Protein AF-A0A3M7KQS8-F1 (afdb_monomer_lite)

Organism: Auxenochlorella protothecoides (NCBI:txid3075)

Structure (mmCIF, N/CA/C/O backbone):
data_AF-A0A3M7KQS8-F1
#
_entry.id   AF-A0A3M7KQS8-F1
#
loop_
_atom_site.group_PDB
_atom_site.id
_atom_site.type_symbol
_atom_site.label_atom_id
_atom_site.label_alt_id
_atom_site.label_comp_id
_atom_site.label_asym_id
_atom_site.label_entity_id
_atom_site.label_seq_id
_atom_site.pdbx_PDB_ins_code
_atom_site.Cartn_x
_atom_site.Cartn_y
_atom_site.Cartn_z
_atom_site.occupancy
_atom_site.B_iso_or_equiv
_atom_site.auth_seq_id
_atom_site.auth_comp_id
_atom_site.auth_asym_id
_atom_site.auth_atom_id
_atom_site.pdbx_PDB_model_num
ATOM 1 N N . GLU A 1 1 ? 40.994 3.187 -13.871 1.00 48.72 1 GLU A N 1
ATOM 2 C CA . GLU A 1 1 ? 42.110 2.850 -12.964 1.00 48.72 1 GLU A CA 1
ATOM 3 C C . GLU A 1 1 ? 43.020 1.799 -13.583 1.00 48.72 1 GLU A C 1
ATOM 5 O O . GLU A 1 1 ? 44.175 2.114 -13.824 1.00 48.72 1 GLU A O 1
ATOM 10 N N . THR A 1 2 ? 42.494 0.638 -13.985 1.00 56.03 2 THR A N 1
ATOM 11 C CA . THR A 1 2 ? 43.261 -0.417 -14.677 1.00 56.03 2 THR A CA 1
ATOM 12 C C . THR A 1 2 ? 44.028 0.091 -15.901 1.00 56.03 2 THR A C 1
ATOM 14 O O . THR A 1 2 ? 45.221 -0.140 -15.996 1.00 56.03 2 THR A O 1
ATOM 17 N N . LEU A 1 3 ? 43.408 0.887 -16.779 1.00 62.91 3 LEU A N 1
ATOM 18 C CA . LEU A 1 3 ? 44.077 1.473 -17.955 1.00 62.91 3 LEU A CA 1
ATOM 19 C C . LEU A 1 3 ? 45.272 2.383 -17.613 1.00 62.91 3 LEU A C 1
ATOM 21 O O . LEU A 1 3 ? 46.252 2.410 -18.343 1.00 62.91 3 LEU A O 1
ATOM 25 N N . SER A 1 4 ? 45.208 3.112 -16.494 1.00 62.22 4 SER A N 1
ATOM 26 C CA . SER A 1 4 ? 46.286 4.006 -16.040 1.00 62.22 4 SER A CA 1
ATOM 27 C C . SER A 1 4 ? 47.376 3.294 -15.230 1.00 62.22 4 SER A C 1
ATOM 29 O O . SER A 1 4 ? 48.478 3.824 -15.094 1.00 62.22 4 SER A O 1
ATOM 31 N N . THR A 1 5 ? 47.075 2.129 -14.646 1.00 65.19 5 THR A N 1
ATOM 32 C CA . THR A 1 5 ? 47.977 1.412 -13.726 1.00 65.19 5 THR A CA 1
ATOM 33 C C . THR A 1 5 ? 48.587 0.148 -14.332 1.00 65.19 5 THR A C 1
ATOM 35 O O . THR A 1 5 ? 49.716 -0.199 -13.972 1.00 65.19 5 THR A O 1
ATOM 38 N N . LYS A 1 6 ? 47.884 -0.508 -15.266 1.00 69.44 6 LYS A N 1
ATOM 39 C CA . LYS A 1 6 ? 48.330 -1.698 -15.999 1.00 69.44 6 LYS A CA 1
ATOM 40 C C . LYS A 1 6 ? 49.497 -1.333 -16.918 1.00 69.44 6 LYS A C 1
ATOM 42 O O . LYS A 1 6 ? 49.531 -0.269 -17.537 1.00 69.44 6 LYS A O 1
ATOM 47 N N . ARG A 1 7 ? 50.491 -2.216 -16.946 1.00 75.94 7 ARG A N 1
ATOM 48 C CA . ARG A 1 7 ? 51.681 -2.115 -17.794 1.00 75.94 7 ARG A CA 1
ATOM 49 C C . ARG A 1 7 ? 51.467 -3.042 -18.987 1.00 75.94 7 ARG A C 1
ATOM 51 O O . ARG A 1 7 ? 51.079 -4.190 -18.783 1.00 75.94 7 ARG A O 1
ATOM 58 N N . PHE A 1 8 ? 51.664 -2.539 -20.201 1.00 73.38 8 PHE A N 1
ATOM 59 C CA . PHE A 1 8 ? 51.359 -3.266 -21.433 1.00 73.38 8 PHE A CA 1
ATOM 60 C C . PHE A 1 8 ? 52.644 -3.733 -22.126 1.00 73.38 8 PHE A C 1
ATOM 62 O O . PHE A 1 8 ? 53.610 -2.976 -22.242 1.00 73.38 8 PHE A O 1
ATOM 69 N N . GLY A 1 9 ? 52.634 -4.987 -22.586 1.00 68.25 9 GLY A N 1
ATOM 70 C CA . GLY A 1 9 ? 53.743 -5.610 -23.309 1.00 68.25 9 GLY A CA 1
ATOM 71 C C . GLY A 1 9 ? 54.971 -5.972 -22.455 1.00 68.25 9 GLY A C 1
ATOM 72 O O . GLY A 1 9 ? 55.002 -5.703 -21.252 1.00 68.25 9 GLY A O 1
ATOM 73 N N . PRO A 1 10 ? 56.006 -6.563 -23.084 1.00 56.44 10 PRO A N 1
ATOM 74 C CA . PRO A 1 10 ? 57.243 -6.979 -22.411 1.00 56.44 10 PRO A CA 1
ATOM 75 C C . PRO A 1 10 ? 58.076 -5.798 -21.881 1.00 56.44 10 PRO A C 1
ATOM 77 O O . PRO A 1 10 ? 58.800 -5.946 -20.903 1.00 56.44 10 PRO A O 1
ATOM 80 N N . GLU A 1 11 ? 57.925 -4.605 -22.466 1.00 60.78 11 GLU A N 1
ATOM 81 C CA . GLU A 1 11 ? 58.615 -3.369 -22.053 1.00 60.78 11 GLU A CA 1
ATOM 82 C C . GLU A 1 11 ? 57.912 -2.608 -20.913 1.00 60.78 11 GLU A C 1
ATOM 84 O O . GLU A 1 11 ? 58.361 -1.536 -20.509 1.00 60.78 11 GLU A O 1
ATOM 89 N N . LEU A 1 12 ? 56.797 -3.133 -20.386 1.00 69.50 12 LEU A N 1
ATOM 90 C CA . LEU A 1 12 ? 56.077 -2.560 -19.243 1.00 69.50 12 LEU A CA 1
ATOM 91 C C . LEU A 1 12 ? 55.635 -1.087 -19.429 1.00 69.50 12 LEU A C 1
ATOM 93 O O . LEU A 1 12 ? 55.559 -0.323 -18.458 1.00 69.50 12 LEU A O 1
ATOM 97 N N . LYS A 1 13 ? 55.296 -0.683 -20.662 1.00 69.19 13 LYS A N 1
ATOM 98 C CA . LYS A 1 13 ? 54.889 0.696 -20.988 1.00 69.19 13 LYS A CA 1
ATOM 99 C C . LYS A 1 13 ? 53.519 1.038 -20.391 1.00 69.19 13 LYS A C 1
ATOM 101 O O . LYS A 1 13 ? 52.600 0.217 -20.371 1.00 69.19 13 LYS A O 1
ATOM 106 N N . ARG A 1 14 ? 53.386 2.268 -19.883 1.00 69.06 14 ARG A N 1
ATOM 107 C CA . ARG A 1 14 ? 52.147 2.801 -19.291 1.00 69.06 14 ARG A CA 1
ATOM 108 C C . ARG A 1 14 ? 51.384 3.661 -20.288 1.00 69.06 14 ARG A C 1
ATOM 110 O O . ARG A 1 14 ? 51.983 4.398 -21.062 1.00 69.06 14 ARG A O 1
ATOM 117 N N . PHE A 1 15 ? 50.061 3.625 -20.187 1.00 69.69 15 PHE A N 1
ATOM 118 C CA . PHE A 1 15 ? 49.184 4.498 -20.950 1.00 69.69 15 PHE A CA 1
ATOM 119 C C . PHE A 1 15 ? 49.217 5.934 -20.397 1.00 69.69 15 PHE A C 1
ATOM 121 O O . PHE A 1 15 ? 48.750 6.198 -19.288 1.00 69.69 15 PHE A O 1
ATOM 128 N N . THR A 1 16 ? 49.775 6.870 -21.160 1.00 66.19 16 THR A N 1
ATOM 129 C CA . THR A 1 16 ? 49.992 8.274 -20.751 1.00 66.19 16 THR A CA 1
ATOM 130 C C . THR A 1 16 ? 48.906 9.231 -21.256 1.00 66.19 16 THR A C 1
ATOM 132 O O . THR A 1 16 ? 48.713 10.311 -20.696 1.00 66.19 16 THR A O 1
ATOM 135 N N . HIS A 1 17 ? 48.138 8.828 -22.268 1.00 70.38 17 HIS A N 1
ATOM 136 C CA . HIS A 1 17 ? 47.235 9.695 -23.030 1.00 70.38 17 HIS A CA 1
ATOM 137 C C . HIS A 1 17 ? 45.794 9.718 -22.486 1.00 70.38 17 HIS A C 1
ATOM 139 O O . HIS A 1 17 ? 44.817 9.596 -23.223 1.00 70.38 17 HIS A O 1
ATOM 145 N N . LEU A 1 18 ? 45.643 9.900 -21.170 1.00 70.00 18 LEU A N 1
ATOM 146 C CA . LEU A 1 18 ? 44.344 9.907 -20.475 1.00 70.00 18 LEU A CA 1
ATOM 147 C C . LEU A 1 18 ? 43.320 10.923 -21.024 1.00 70.00 18 LEU A C 1
ATOM 149 O O . LEU A 1 18 ? 42.152 10.551 -21.144 1.00 70.00 18 LEU A O 1
ATOM 153 N N . PRO A 1 19 ? 43.699 12.160 -21.416 1.00 71.12 19 PRO A N 1
ATOM 154 C CA . PRO A 1 19 ? 42.744 13.115 -21.982 1.00 71.12 19 PRO A CA 1
ATOM 155 C C . PRO A 1 19 ? 42.099 12.648 -23.292 1.00 71.12 19 PRO A C 1
ATOM 157 O O . PRO A 1 19 ? 40.983 13.064 -23.598 1.00 71.12 19 PRO A O 1
ATOM 160 N N . ALA A 1 20 ? 42.762 11.765 -24.049 1.00 76.88 20 ALA A N 1
ATOM 161 C CA . ALA A 1 20 ? 42.223 11.259 -25.306 1.00 76.88 20 ALA A CA 1
ATOM 162 C C . ALA A 1 20 ? 41.067 10.272 -25.131 1.00 76.88 20 ALA A C 1
ATOM 164 O O . ALA A 1 20 ? 40.211 10.172 -26.011 1.00 76.88 20 ALA A O 1
ATOM 165 N N . LEU A 1 21 ? 40.974 9.622 -23.968 1.00 80.44 21 LEU A N 1
ATOM 166 C CA . LEU A 1 21 ? 39.876 8.711 -23.653 1.00 80.44 21 LEU A CA 1
ATOM 167 C C . LEU A 1 21 ? 38.520 9.424 -23.638 1.00 80.44 21 LEU A C 1
ATOM 169 O O . LEU A 1 21 ? 37.546 8.861 -24.124 1.00 80.44 21 LEU A O 1
ATOM 173 N N . ASN A 1 22 ? 38.453 10.674 -23.163 1.00 81.69 22 ASN A N 1
ATOM 174 C CA . ASN A 1 22 ? 37.203 11.444 -23.142 1.00 81.69 22 ASN A CA 1
ATOM 175 C C . ASN A 1 22 ? 36.691 11.756 -24.556 1.00 81.69 22 ASN A C 1
ATOM 177 O O . ASN A 1 22 ? 35.486 11.704 -24.810 1.00 81.69 22 ASN A O 1
ATOM 181 N N . GLY A 1 23 ? 37.601 12.057 -25.486 1.00 84.75 23 GLY A N 1
ATOM 182 C CA . GLY A 1 23 ? 37.246 12.312 -26.880 1.00 84.75 23 GLY A CA 1
ATOM 183 C C . GLY A 1 23 ? 36.764 11.046 -27.589 1.00 84.75 23 GLY A C 1
ATOM 184 O O . GLY A 1 23 ? 35.710 11.066 -28.223 1.00 84.75 23 GLY A O 1
ATOM 185 N N . VAL A 1 24 ? 37.474 9.925 -27.417 1.00 86.94 24 VAL A N 1
ATOM 186 C CA . VAL A 1 24 ? 37.066 8.623 -27.981 1.00 86.94 24 VAL A CA 1
ATOM 187 C C . VAL A 1 24 ? 35.736 8.149 -27.389 1.00 86.94 24 VAL A C 1
ATOM 189 O O . VAL A 1 24 ? 34.852 7.719 -28.128 1.00 86.94 24 VAL A O 1
ATOM 192 N N . GLN A 1 25 ? 35.545 8.304 -26.077 1.00 88.31 25 GLN A N 1
ATOM 193 C CA . GLN A 1 25 ? 34.291 7.970 -25.406 1.00 88.31 25 GLN A CA 1
ATOM 194 C C . GLN A 1 25 ? 33.121 8.820 -25.915 1.00 88.31 25 GLN A C 1
ATOM 196 O O . GLN A 1 25 ? 32.037 8.283 -26.118 1.00 88.31 25 GLN A O 1
ATOM 201 N N . SER A 1 26 ? 33.326 10.118 -26.168 1.00 89.81 26 SER A N 1
ATOM 202 C CA . SER A 1 26 ? 32.274 10.994 -26.710 1.00 89.81 26 SER A CA 1
ATOM 203 C C . SER A 1 26 ? 31.785 10.501 -28.077 1.00 89.81 26 SER A C 1
ATOM 205 O O . SER A 1 26 ? 30.582 10.398 -28.306 1.00 89.81 26 SER A O 1
ATOM 207 N N . TRP A 1 27 ? 32.701 10.100 -28.964 1.00 90.75 27 TRP A N 1
ATOM 208 C CA . TRP A 1 27 ? 32.340 9.523 -30.263 1.00 90.75 27 TRP A CA 1
ATOM 209 C C . TRP A 1 27 ? 31.646 8.162 -30.139 1.00 90.75 27 TRP A C 1
ATOM 211 O O . TRP A 1 27 ? 30.641 7.928 -30.810 1.00 90.75 27 TRP A O 1
ATOM 221 N N . ALA A 1 28 ? 32.115 7.289 -29.246 1.00 90.12 28 ALA A N 1
ATOM 222 C CA . ALA A 1 28 ? 31.468 6.002 -28.992 1.00 90.12 28 ALA A CA 1
ATOM 223 C C . ALA A 1 28 ? 30.037 6.171 -28.445 1.00 90.12 28 ALA A C 1
ATOM 225 O O . ALA A 1 28 ? 29.107 5.517 -28.921 1.00 90.12 28 ALA A O 1
ATOM 226 N N . CYS A 1 29 ? 29.836 7.091 -27.497 1.00 90.44 29 CYS A N 1
ATOM 227 C CA . CYS A 1 29 ? 28.521 7.423 -26.949 1.00 90.44 29 CYS A CA 1
ATOM 228 C C . CYS A 1 29 ? 27.588 8.044 -27.999 1.00 90.44 29 CYS A C 1
ATOM 230 O O . CYS A 1 29 ? 26.394 7.749 -27.987 1.00 90.44 29 CYS A O 1
ATOM 232 N N . PHE A 1 30 ? 28.113 8.868 -28.915 1.00 92.50 30 PHE A N 1
ATOM 233 C CA . PHE A 1 30 ? 27.347 9.400 -30.046 1.00 92.50 30 PHE A CA 1
ATOM 234 C C . PHE A 1 30 ? 26.844 8.277 -30.958 1.00 92.50 30 PHE A C 1
ATOM 236 O O . PHE A 1 30 ? 25.644 8.198 -31.209 1.00 92.50 30 PHE A O 1
ATOM 243 N N . VAL A 1 31 ? 27.732 7.379 -31.402 1.00 91.62 31 VAL A N 1
ATOM 244 C CA . VAL A 1 31 ? 27.357 6.250 -32.271 1.00 91.62 31 VAL A CA 1
ATOM 245 C C . VAL A 1 31 ? 26.323 5.360 -31.582 1.00 91.62 31 VAL A C 1
ATOM 247 O O . VAL A 1 31 ? 25.308 5.015 -32.185 1.00 91.62 31 VAL A O 1
ATOM 250 N N . TRP A 1 32 ? 26.533 5.045 -30.302 1.00 91.62 32 TRP A N 1
ATOM 251 C CA . TRP A 1 32 ? 25.600 4.248 -29.508 1.00 91.62 32 TRP A CA 1
ATOM 252 C C . TRP A 1 32 ? 24.213 4.896 -29.406 1.00 91.62 32 TRP A C 1
ATOM 254 O O . TRP A 1 32 ? 23.202 4.259 -29.705 1.00 91.62 32 TRP A O 1
ATOM 264 N N . ALA A 1 33 ? 24.152 6.180 -29.043 1.00 88.44 33 ALA A N 1
ATOM 265 C CA . ALA A 1 33 ? 22.893 6.911 -28.944 1.00 88.44 33 ALA A CA 1
ATOM 266 C C . ALA A 1 33 ? 22.199 7.061 -30.307 1.00 88.44 33 ALA A C 1
ATOM 268 O O . ALA A 1 33 ? 20.979 6.936 -30.378 1.00 88.44 33 ALA A O 1
ATOM 269 N N . TYR A 1 34 ? 22.956 7.271 -31.387 1.00 89.38 34 TYR A N 1
ATOM 270 C CA . TYR A 1 34 ? 22.426 7.382 -32.746 1.00 89.38 34 TYR 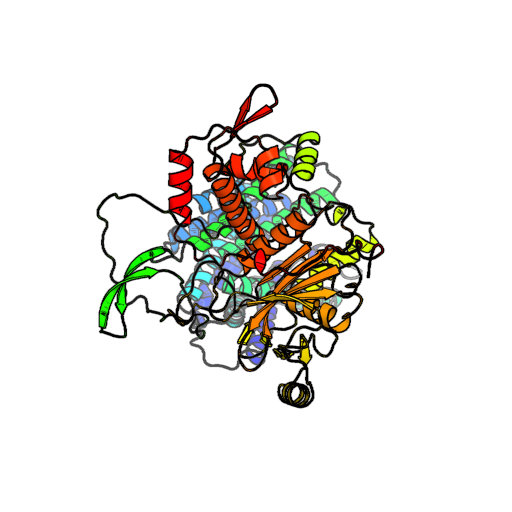A CA 1
ATOM 271 C C . TYR A 1 34 ? 21.786 6.073 -33.226 1.00 89.38 34 TYR A C 1
ATOM 273 O O . TYR A 1 34 ? 20.682 6.088 -33.775 1.00 89.38 34 TYR A O 1
ATOM 281 N N . VAL A 1 35 ? 22.436 4.931 -32.968 1.00 90.19 35 VAL A N 1
ATOM 282 C CA . VAL A 1 35 ? 21.882 3.601 -33.268 1.00 90.19 35 VAL A CA 1
ATOM 283 C C . VAL A 1 35 ? 20.583 3.374 -32.495 1.00 90.19 35 VAL A C 1
ATOM 285 O O . VAL A 1 35 ? 19.574 2.999 -33.090 1.00 90.19 35 VAL A O 1
ATOM 288 N N . LEU A 1 36 ? 20.566 3.666 -31.190 1.00 87.88 36 LEU A N 1
ATOM 289 C CA . LEU A 1 36 ? 19.361 3.521 -30.369 1.00 87.88 36 LEU A CA 1
ATOM 290 C C . LEU A 1 36 ? 18.228 4.444 -30.828 1.00 87.88 36 LEU A C 1
ATOM 292 O O . LEU A 1 36 ? 17.080 4.010 -30.890 1.00 87.88 36 LEU A O 1
ATOM 296 N N . LEU A 1 37 ? 18.542 5.681 -31.210 1.00 85.56 37 LEU A N 1
ATOM 297 C CA . LEU A 1 37 ? 17.562 6.634 -31.725 1.00 85.56 37 LEU A CA 1
ATOM 298 C C . LEU A 1 37 ? 16.924 6.130 -33.030 1.00 85.56 37 LEU A C 1
ATOM 300 O O . LEU A 1 37 ? 15.713 6.225 -33.194 1.00 85.56 37 LEU A O 1
ATOM 304 N N . LYS A 1 38 ? 17.702 5.510 -33.928 1.00 83.75 38 LYS A N 1
ATOM 305 C CA . LYS A 1 38 ? 17.180 4.904 -35.167 1.00 83.75 38 LYS A CA 1
ATOM 306 C C . LYS A 1 38 ? 16.344 3.640 -34.940 1.00 83.75 38 LYS A C 1
ATOM 308 O O . LYS A 1 38 ? 15.432 3.383 -35.723 1.00 83.75 38 LYS A O 1
ATOM 313 N N . ILE A 1 39 ? 16.653 2.853 -33.908 1.00 85.94 39 ILE A N 1
ATOM 314 C CA . ILE A 1 39 ? 15.935 1.608 -33.593 1.00 85.94 39 ILE A CA 1
ATOM 315 C C . ILE A 1 39 ? 14.611 1.895 -32.876 1.00 85.94 39 ILE A C 1
ATOM 317 O O . ILE A 1 39 ? 13.583 1.324 -33.239 1.00 85.94 39 ILE A O 1
ATOM 321 N N . PHE A 1 40 ? 14.632 2.766 -31.865 1.00 79.62 40 PHE A N 1
ATOM 322 C CA . PHE A 1 40 ? 13.517 2.940 -30.931 1.00 79.62 40 PHE A CA 1
ATOM 323 C C . PHE A 1 40 ? 12.611 4.137 -31.244 1.00 79.62 40 PHE A C 1
ATOM 325 O O . PHE A 1 40 ? 11.465 4.148 -30.798 1.00 79.62 40 PHE A O 1
ATOM 332 N N . GLU A 1 41 ? 13.069 5.127 -32.014 1.00 70.19 41 GLU A N 1
ATOM 333 C CA . GLU A 1 41 ? 12.333 6.378 -32.223 1.00 70.19 41 GLU A CA 1
ATOM 334 C C . GLU A 1 41 ? 11.840 6.503 -33.678 1.00 70.19 41 GLU A C 1
ATOM 336 O O . GLU A 1 41 ? 12.535 6.983 -34.572 1.00 70.19 41 GLU A O 1
ATOM 341 N N . LYS A 1 42 ? 10.605 6.042 -33.928 1.00 55.41 42 LYS A N 1
ATOM 342 C CA . LYS A 1 42 ? 9.873 6.216 -35.198 1.00 55.41 42 LYS A CA 1
ATOM 343 C C . LYS A 1 42 ? 8.704 7.187 -34.992 1.00 55.41 42 LYS A C 1
ATOM 345 O O . LYS A 1 42 ? 7.571 6.756 -34.810 1.00 55.41 42 LYS A O 1
ATOM 350 N N . GLY A 1 43 ? 8.959 8.496 -34.989 1.00 53.22 43 GLY A N 1
ATOM 351 C CA . GLY A 1 43 ? 7.890 9.497 -34.867 1.00 53.22 43 GLY A CA 1
ATOM 352 C C . GLY A 1 43 ? 8.375 10.949 -34.864 1.00 53.22 43 GLY A C 1
ATOM 353 O O . GLY A 1 43 ? 9.419 11.259 -34.301 1.00 53.22 43 GLY A O 1
ATOM 354 N N . HIS A 1 44 ? 7.606 11.837 -35.503 1.00 51.34 44 HIS A N 1
ATOM 355 C CA . HIS A 1 44 ? 7.899 13.266 -35.677 1.00 51.34 44 HIS A CA 1
ATOM 356 C C . HIS A 1 44 ? 7.435 14.102 -34.470 1.00 51.34 44 HIS A C 1
ATOM 358 O O . HIS A 1 44 ? 6.426 14.804 -34.539 1.00 51.34 44 HIS A O 1
ATOM 364 N N . SER A 1 45 ? 8.159 14.050 -33.353 1.00 54.66 45 SER A N 1
ATOM 365 C CA . SER A 1 45 ? 8.042 15.068 -32.300 1.00 54.66 45 SER A CA 1
ATOM 366 C C . SER A 1 45 ? 8.858 16.318 -32.673 1.00 54.66 45 SER A C 1
ATOM 368 O O . SER A 1 45 ? 9.847 16.236 -33.403 1.00 54.66 45 SER A O 1
ATOM 370 N N . LYS A 1 46 ? 8.453 17.506 -32.195 1.00 62.25 46 LYS A N 1
ATOM 371 C CA . LYS A 1 46 ? 9.243 18.746 -32.336 1.00 62.25 46 LYS A CA 1
ATOM 372 C C . LYS A 1 46 ? 10.537 18.615 -31.521 1.00 62.25 46 LYS A C 1
ATOM 374 O O . LYS A 1 46 ? 10.559 18.918 -30.329 1.00 62.25 46 LYS A O 1
ATOM 379 N N . MET A 1 47 ? 11.595 18.112 -32.153 1.00 70.75 47 MET A N 1
ATOM 380 C CA . MET A 1 47 ? 12.907 17.932 -31.531 1.00 70.75 47 MET A CA 1
ATOM 381 C C . MET A 1 47 ? 13.644 19.279 -31.398 1.00 70.75 47 MET A C 1
ATOM 383 O O . MET A 1 47 ? 13.484 20.148 -32.259 1.00 70.75 47 MET A O 1
ATOM 387 N N . PRO A 1 48 ? 14.465 19.473 -30.348 1.00 77.31 48 PRO A N 1
ATOM 388 C CA . PRO A 1 48 ? 15.305 20.661 -30.220 1.00 77.31 48 PRO A CA 1
ATOM 389 C C . PRO A 1 48 ? 16.289 20.766 -31.392 1.00 77.31 48 PRO A C 1
ATOM 391 O O . PRO A 1 48 ? 16.804 19.738 -31.842 1.00 77.31 48 PRO A O 1
ATOM 394 N N . PRO A 1 49 ? 16.624 21.979 -31.862 1.00 82.69 49 PRO A N 1
ATOM 395 C CA . PRO A 1 49 ? 17.635 22.135 -32.896 1.00 82.69 49 PRO A CA 1
ATOM 396 C C . PRO A 1 49 ? 18.990 21.625 -32.394 1.00 82.69 49 PRO A C 1
ATOM 398 O O . PRO A 1 49 ? 19.367 21.837 -31.241 1.00 82.69 49 PRO A O 1
ATOM 401 N N . ILE A 1 50 ? 19.762 20.994 -33.281 1.00 83.94 50 ILE A N 1
ATOM 402 C CA . ILE A 1 50 ? 21.086 20.424 -32.967 1.00 83.94 50 ILE A CA 1
ATOM 403 C C . ILE A 1 50 ? 22.029 21.492 -32.385 1.00 83.94 50 ILE A C 1
ATOM 405 O O . ILE A 1 50 ? 22.855 21.206 -31.519 1.00 83.94 50 ILE A O 1
ATOM 409 N N . THR A 1 51 ? 21.870 22.747 -32.810 1.00 84.44 51 THR A N 1
ATOM 410 C CA . THR A 1 51 ? 22.634 23.907 -32.332 1.00 84.44 51 THR A CA 1
ATOM 411 C C . THR A 1 51 ? 22.299 24.319 -30.896 1.00 84.44 51 THR A C 1
ATOM 413 O O . THR A 1 51 ? 23.033 25.105 -30.309 1.00 84.44 51 THR A O 1
ATOM 416 N N . ALA A 1 52 ? 21.251 23.788 -30.266 1.00 84.25 52 ALA A N 1
ATOM 417 C CA . ALA A 1 52 ? 20.989 24.063 -28.853 1.00 84.25 52 ALA A CA 1
ATOM 418 C C . ALA A 1 52 ? 22.055 23.438 -27.930 1.00 84.25 52 ALA A C 1
ATOM 420 O O . ALA A 1 52 ? 22.293 23.938 -26.832 1.00 84.25 52 ALA A O 1
ATOM 421 N N . TYR A 1 53 ? 22.726 22.370 -28.377 1.00 87.88 53 TYR A N 1
ATOM 422 C CA . TYR A 1 53 ? 23.581 21.538 -27.526 1.00 87.88 53 TYR A CA 1
ATOM 423 C C . TYR A 1 53 ? 25.067 21.930 -27.506 1.00 87.88 53 TYR A C 1
ATOM 425 O O . TYR A 1 53 ? 25.803 21.417 -26.665 1.00 87.88 53 TYR A O 1
ATOM 433 N N . TRP A 1 54 ? 25.539 22.833 -28.376 1.00 89.94 54 TRP A N 1
ATOM 434 C CA . TRP A 1 54 ? 26.981 23.122 -28.462 1.00 89.94 54 TRP A CA 1
ATOM 435 C C . TRP A 1 54 ? 27.528 23.813 -27.203 1.00 89.94 54 TRP A C 1
ATOM 437 O O . TRP A 1 54 ? 28.610 23.465 -26.738 1.00 89.94 54 TRP A O 1
ATOM 447 N N . LYS A 1 55 ? 26.770 24.744 -26.602 1.00 88.38 55 LYS A N 1
ATOM 448 C CA . LYS A 1 55 ? 27.175 25.455 -25.374 1.00 88.38 55 LYS A CA 1
ATOM 449 C C . LYS A 1 55 ? 27.362 24.506 -24.179 1.00 88.38 55 LYS A C 1
ATOM 451 O O . LYS A 1 55 ? 28.456 24.511 -23.613 1.00 88.38 55 LYS A O 1
ATOM 456 N N . PRO A 1 56 ? 26.368 23.667 -23.807 1.00 89.00 56 PRO A N 1
ATOM 457 C CA . PRO A 1 56 ? 26.553 22.694 -22.729 1.00 89.00 56 PRO A CA 1
ATOM 458 C C . PRO A 1 56 ? 27.588 21.613 -23.068 1.00 89.00 56 PRO A C 1
ATOM 460 O O . PRO A 1 56 ? 28.241 21.091 -22.169 1.00 89.00 56 PRO A O 1
ATOM 463 N N . ALA A 1 57 ? 27.781 21.276 -24.346 1.00 88.88 57 ALA A N 1
ATOM 464 C CA . ALA A 1 57 ? 28.804 20.315 -24.745 1.00 88.88 57 ALA A CA 1
ATOM 465 C C . ALA A 1 57 ? 30.231 20.840 -24.509 1.00 88.88 57 ALA A C 1
ATOM 467 O O . ALA A 1 57 ? 31.082 20.102 -24.016 1.00 88.88 57 ALA A O 1
ATOM 468 N N . VAL A 1 58 ? 30.495 22.119 -24.794 1.00 89.75 58 VAL A N 1
ATOM 469 C CA . VAL A 1 58 ? 31.807 22.739 -24.537 1.00 89.75 58 VAL A CA 1
ATOM 470 C C . VAL A 1 58 ? 32.120 22.762 -23.040 1.00 89.75 58 VAL A C 1
ATOM 472 O O . VAL A 1 58 ? 33.213 22.360 -22.636 1.00 89.75 58 VAL A O 1
ATOM 475 N N . SER A 1 59 ? 31.163 23.152 -22.192 1.00 89.62 59 SER A N 1
ATOM 476 C CA . SER A 1 59 ? 31.358 23.126 -20.736 1.00 89.62 59 SER A CA 1
ATOM 477 C C . SER A 1 59 ? 31.561 21.704 -20.201 1.00 89.62 59 SER A C 1
ATOM 479 O O . SER A 1 59 ? 32.436 21.498 -19.358 1.00 89.62 59 SER A O 1
ATOM 481 N N . ASN A 1 60 ? 30.839 20.719 -20.748 1.00 88.50 60 ASN A N 1
ATOM 482 C CA . ASN A 1 60 ? 30.980 19.298 -20.414 1.00 88.50 60 ASN A CA 1
ATOM 483 C C . ASN A 1 60 ? 32.295 18.668 -20.919 1.00 88.50 60 ASN A C 1
ATOM 485 O O . ASN A 1 60 ? 32.678 17.601 -20.449 1.00 88.50 60 ASN A O 1
ATOM 489 N N . SER A 1 61 ? 33.011 19.318 -21.842 1.00 86.94 61 SER A N 1
ATOM 490 C CA . SER A 1 61 ? 34.352 18.904 -22.284 1.00 86.94 61 SER A CA 1
ATOM 491 C C . SER A 1 61 ? 35.464 19.581 -21.473 1.00 86.94 61 SER A C 1
ATOM 493 O O . SER A 1 61 ? 36.432 18.935 -21.060 1.00 86.94 61 SER A O 1
ATOM 495 N N . ILE A 1 62 ? 35.335 20.886 -21.210 1.00 87.69 62 ILE A N 1
ATOM 496 C CA . ILE A 1 62 ? 36.350 21.660 -20.478 1.00 87.69 62 ILE A CA 1
ATOM 497 C C . ILE A 1 62 ? 36.355 21.287 -18.992 1.00 87.69 62 ILE A C 1
ATOM 499 O O . ILE A 1 62 ? 37.429 21.090 -18.424 1.00 87.69 62 ILE A O 1
ATOM 503 N N . GLY A 1 63 ? 35.182 21.127 -18.369 1.00 85.81 63 GLY A N 1
ATOM 504 C CA . GLY A 1 63 ? 35.066 20.804 -16.945 1.00 85.81 63 GLY A CA 1
ATOM 505 C C . GLY A 1 63 ? 35.870 19.554 -16.565 1.00 85.81 63 GLY A C 1
ATOM 506 O O . GLY A 1 63 ? 36.872 19.669 -15.845 1.00 85.81 63 GLY A O 1
ATOM 507 N N . PRO A 1 64 ? 35.526 18.365 -17.094 1.00 83.19 64 PRO A N 1
ATOM 508 C CA . PRO A 1 64 ? 36.248 17.130 -16.801 1.00 83.19 64 PRO A CA 1
ATOM 509 C C . PRO A 1 64 ? 37.748 17.195 -17.117 1.00 83.19 64 PRO A C 1
ATOM 511 O O . PRO A 1 64 ? 38.539 16.590 -16.390 1.00 83.19 64 PRO A O 1
ATOM 514 N N . ALA A 1 65 ? 38.160 17.956 -18.139 1.00 82.81 65 ALA A N 1
ATOM 515 C CA . ALA A 1 65 ? 39.571 18.188 -18.454 1.00 82.81 65 ALA A CA 1
ATOM 516 C C . ALA A 1 65 ? 40.293 18.984 -17.350 1.00 82.81 65 ALA A C 1
ATOM 518 O O . ALA A 1 65 ? 41.347 18.548 -16.879 1.00 82.81 65 ALA A O 1
ATOM 519 N N . CYS A 1 66 ? 39.699 20.077 -16.853 1.00 83.19 66 CYS A N 1
ATOM 520 C CA . CYS A 1 66 ? 40.187 20.801 -15.671 1.00 83.19 66 CYS A CA 1
ATOM 521 C C . CYS A 1 66 ? 40.242 19.883 -14.441 1.00 83.19 66 CYS A C 1
ATOM 523 O O . CYS A 1 66 ? 41.206 19.908 -13.674 1.00 83.19 66 CYS A O 1
ATOM 525 N N . GLY A 1 67 ? 39.245 19.007 -14.294 1.00 79.81 67 GLY A N 1
ATOM 526 C CA . GLY A 1 67 ? 39.219 17.972 -13.270 1.00 79.81 67 GLY A CA 1
ATOM 527 C C . GLY A 1 67 ? 40.405 17.007 -13.368 1.00 79.81 67 GLY A C 1
ATOM 528 O O . GLY A 1 67 ? 41.039 16.728 -12.362 1.00 79.81 67 GLY A O 1
ATOM 529 N N . MET A 1 68 ? 40.750 16.497 -14.547 1.00 76.00 68 MET A N 1
ATOM 530 C CA . MET A 1 68 ? 41.921 15.619 -14.690 1.00 76.00 68 MET A CA 1
ATOM 531 C C . MET A 1 68 ? 43.234 16.366 -14.440 1.00 76.00 68 MET A C 1
ATOM 533 O O . MET A 1 68 ? 44.127 15.831 -13.787 1.00 76.00 68 MET A O 1
ATOM 537 N N . GLN A 1 69 ? 43.337 17.618 -14.886 1.00 78.88 69 GLN A N 1
ATOM 538 C CA . GLN A 1 69 ? 44.525 18.442 -14.666 1.00 78.88 69 GLN A CA 1
ATOM 539 C C . GLN A 1 69 ? 44.744 18.761 -13.178 1.00 78.88 69 GLN A C 1
ATOM 541 O O . GLN A 1 69 ? 45.887 18.809 -12.727 1.00 78.88 69 GLN A O 1
ATOM 546 N N . ALA A 1 70 ? 43.674 18.896 -12.390 1.00 78.38 70 ALA A N 1
ATOM 547 C CA . ALA A 1 70 ? 43.773 19.103 -10.948 1.00 78.38 70 ALA A CA 1
ATOM 548 C C . ALA A 1 70 ? 44.493 17.950 -10.219 1.00 78.38 70 ALA A C 1
ATOM 550 O O . ALA A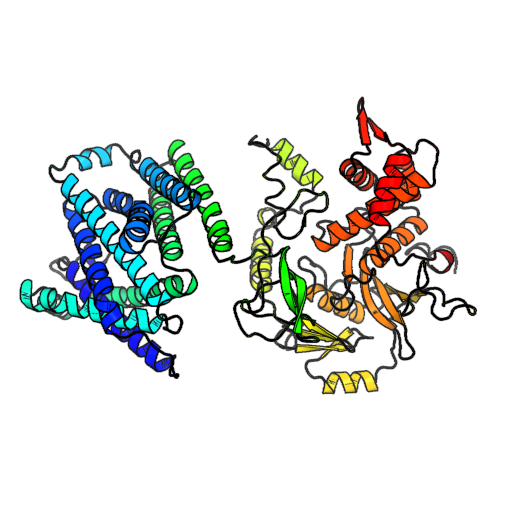 1 70 ? 45.165 18.205 -9.224 1.00 78.38 70 ALA A O 1
ATOM 551 N N . LEU A 1 71 ? 44.452 16.711 -10.733 1.00 71.69 71 LEU A N 1
ATOM 552 C CA . LEU A 1 71 ? 45.172 15.571 -10.134 1.00 71.69 71 LEU A CA 1
ATOM 553 C C . LEU A 1 71 ? 46.701 15.725 -10.157 1.00 71.69 71 LEU A C 1
ATOM 555 O O . LEU A 1 71 ? 47.392 15.012 -9.434 1.00 71.69 71 LEU A O 1
ATOM 559 N N . LYS A 1 72 ? 47.240 16.657 -10.958 1.00 75.50 72 LYS A N 1
ATOM 560 C CA . LYS A 1 72 ? 48.670 17.006 -10.940 1.00 75.50 72 LYS A CA 1
ATOM 561 C C . LYS A 1 72 ? 49.060 17.844 -9.721 1.00 75.50 72 LYS A C 1
ATOM 563 O O . LYS A 1 72 ? 50.231 17.874 -9.364 1.00 75.50 72 LYS A O 1
ATOM 568 N N . TYR A 1 73 ? 48.094 18.524 -9.103 1.00 74.88 73 TYR A N 1
ATOM 569 C CA . TYR A 1 73 ? 48.324 19.499 -8.033 1.00 74.88 73 TYR A CA 1
ATOM 570 C C . TYR A 1 73 ? 47.700 19.085 -6.697 1.00 74.88 73 TYR A C 1
ATOM 572 O O . TYR A 1 73 ? 48.160 19.528 -5.648 1.00 74.88 73 TYR A O 1
ATOM 580 N N . ILE A 1 74 ? 46.665 18.240 -6.720 1.00 69.50 74 ILE A N 1
ATOM 581 C CA . ILE A 1 74 ? 46.002 17.709 -5.526 1.00 69.50 74 ILE A CA 1
ATOM 582 C C . ILE A 1 74 ? 45.857 16.190 -5.608 1.00 69.50 74 ILE A C 1
ATOM 584 O O . ILE A 1 74 ? 45.705 15.608 -6.681 1.00 69.50 74 ILE A O 1
ATOM 588 N N . SER A 1 75 ? 45.881 15.534 -4.447 1.00 62.94 75 SER A N 1
ATOM 589 C CA . SER A 1 75 ? 45.697 14.084 -4.368 1.00 62.94 75 SER A CA 1
ATOM 590 C C . SER A 1 75 ? 44.296 13.659 -4.831 1.00 62.94 75 SER A C 1
ATOM 592 O O . SER A 1 75 ? 43.328 14.407 -4.688 1.00 62.94 75 SER A O 1
ATOM 594 N N . TYR A 1 76 ? 44.164 12.432 -5.343 1.00 62.00 76 TYR A N 1
ATOM 595 C CA . TYR A 1 76 ? 42.866 11.876 -5.740 1.00 62.00 76 TYR A CA 1
ATOM 596 C C . TYR A 1 76 ? 41.805 11.945 -4.617 1.00 62.00 76 TYR A C 1
ATOM 598 O O . TYR A 1 76 ? 40.707 12.428 -4.895 1.00 62.00 76 TYR A O 1
ATOM 606 N N . PRO A 1 77 ? 42.105 11.606 -3.343 1.00 58.09 77 PRO A N 1
ATOM 607 C CA . PRO A 1 77 ? 41.162 11.807 -2.238 1.00 58.09 77 PRO A CA 1
ATOM 608 C C . PRO A 1 77 ? 40.731 13.270 -2.044 1.00 58.09 77 PRO A C 1
ATOM 610 O O . PRO A 1 77 ? 39.541 13.540 -1.891 1.00 58.09 77 PRO A O 1
ATOM 613 N N . ALA A 1 78 ? 41.670 14.222 -2.115 1.00 65.56 78 ALA A N 1
ATOM 614 C CA . ALA A 1 78 ? 41.371 15.653 -2.003 1.00 65.56 78 ALA A CA 1
ATOM 615 C C . ALA A 1 78 ? 40.508 16.158 -3.172 1.00 65.56 78 ALA A C 1
ATOM 617 O O . ALA A 1 78 ? 39.609 16.978 -2.987 1.00 65.56 78 ALA A O 1
ATOM 618 N N . GLN A 1 79 ? 40.723 15.624 -4.375 1.00 70.25 79 GLN A N 1
ATOM 619 C CA . GLN A 1 79 ? 39.875 15.913 -5.524 1.00 70.25 79 GLN A CA 1
ATOM 620 C C . GLN A 1 79 ? 38.463 15.342 -5.367 1.00 70.25 79 GLN A C 1
ATOM 622 O O . GLN A 1 79 ? 37.492 16.022 -5.700 1.00 70.25 79 GLN A O 1
ATOM 627 N N . VAL A 1 80 ? 38.330 14.092 -4.917 1.00 66.81 80 VAL A N 1
ATOM 628 C CA . VAL A 1 80 ? 37.020 13.461 -4.700 1.00 66.81 80 VAL A CA 1
ATOM 629 C C . VAL A 1 80 ? 36.232 14.252 -3.656 1.00 66.81 80 VAL A C 1
ATOM 631 O O . VAL A 1 80 ? 35.042 14.502 -3.859 1.00 66.81 80 VAL A O 1
ATOM 634 N N . LEU A 1 81 ? 36.905 14.725 -2.605 1.00 66.62 81 LEU A N 1
ATOM 635 C CA . LEU A 1 81 ? 36.338 15.624 -1.609 1.00 66.62 81 LEU A CA 1
ATOM 636 C C . LEU A 1 81 ? 35.850 16.937 -2.230 1.00 66.62 81 LEU A C 1
ATOM 638 O O . LEU A 1 81 ? 34.670 17.259 -2.128 1.00 66.62 81 LEU A O 1
ATOM 642 N N . ALA A 1 82 ? 36.730 17.661 -2.927 1.00 69.88 82 ALA A N 1
ATOM 643 C CA . ALA A 1 82 ? 36.381 18.933 -3.555 1.00 69.88 82 ALA A CA 1
ATOM 644 C C . ALA A 1 82 ? 35.206 18.774 -4.537 1.00 69.88 82 ALA A C 1
ATOM 646 O O . ALA A 1 82 ? 34.260 19.556 -4.520 1.00 69.88 82 ALA A O 1
ATOM 647 N N . LYS A 1 83 ? 35.205 17.701 -5.342 1.00 73.06 83 LYS A N 1
ATOM 648 C CA . LYS A 1 83 ? 34.130 17.376 -6.295 1.00 73.06 83 LYS A CA 1
ATOM 649 C C . LYS A 1 83 ? 32.834 16.871 -5.652 1.00 73.06 83 LYS A C 1
ATOM 651 O O . LYS A 1 83 ? 31.874 16.603 -6.385 1.00 73.06 83 LYS A O 1
ATOM 656 N N . SER A 1 84 ? 32.807 16.672 -4.337 1.00 68.75 84 SER A N 1
ATOM 657 C CA . SER A 1 84 ? 31.603 16.281 -3.599 1.00 68.75 84 SER A CA 1
ATOM 658 C C . SER A 1 84 ? 30.759 17.488 -3.191 1.00 68.75 84 SER A C 1
ATOM 660 O O . SER A 1 84 ? 29.546 17.357 -3.077 1.00 68.75 84 SER A O 1
ATOM 662 N N . SER A 1 85 ? 31.347 18.686 -3.139 1.00 68.56 85 SER A N 1
ATOM 663 C CA . SER A 1 85 ? 30.637 19.959 -2.930 1.00 68.56 85 SER A CA 1
ATOM 664 C C . SER A 1 85 ? 29.927 20.475 -4.192 1.00 68.56 85 SER A C 1
ATOM 666 O O . SER A 1 85 ? 29.669 21.667 -4.318 1.00 68.56 85 SER A O 1
ATOM 668 N N . LYS A 1 86 ? 29.619 19.594 -5.159 1.00 72.81 86 LYS A N 1
ATOM 669 C CA . LYS A 1 86 ? 29.058 19.949 -6.477 1.00 72.81 86 LYS A CA 1
ATOM 670 C C . LYS A 1 86 ? 27.706 20.658 -6.384 1.00 72.81 86 LYS A C 1
ATOM 672 O O . LYS A 1 86 ? 27.399 21.472 -7.247 1.00 72.81 86 LYS A O 1
ATOM 677 N N . MET A 1 87 ? 26.916 20.373 -5.350 1.00 67.19 87 MET A N 1
ATOM 678 C CA . MET A 1 87 ? 25.585 20.960 -5.192 1.00 67.19 87 MET A CA 1
ATOM 679 C C . MET A 1 87 ? 25.639 22.487 -5.003 1.00 67.19 87 MET A C 1
ATOM 681 O O . MET A 1 87 ? 24.792 23.183 -5.555 1.00 67.19 87 MET A O 1
ATOM 685 N N . ILE A 1 88 ? 26.662 23.020 -4.319 1.00 71.62 88 ILE A N 1
ATOM 686 C CA . ILE A 1 88 ? 26.771 24.462 -4.035 1.00 71.62 88 ILE A CA 1
ATOM 687 C C . ILE A 1 88 ? 26.990 25.276 -5.329 1.00 71.62 88 ILE A C 1
ATOM 689 O O . ILE A 1 88 ? 26.173 26.156 -5.609 1.00 71.62 88 ILE A O 1
ATOM 693 N N . PRO A 1 89 ? 28.003 24.984 -6.176 1.00 67.44 89 PRO A N 1
ATOM 694 C CA . PRO A 1 89 ? 28.178 25.694 -7.443 1.00 67.44 89 PRO A CA 1
ATOM 695 C C . PRO A 1 89 ? 27.015 25.496 -8.419 1.00 67.44 89 PRO A C 1
ATOM 697 O O . PRO A 1 89 ? 26.645 26.440 -9.107 1.00 67.44 89 PRO A O 1
ATOM 700 N N . VAL A 1 90 ? 26.408 24.302 -8.474 1.00 66.56 90 VAL A N 1
ATOM 701 C CA . VAL A 1 90 ? 25.263 24.027 -9.366 1.00 66.56 90 VAL A CA 1
ATOM 702 C C . VAL A 1 90 ? 24.068 24.915 -9.015 1.00 66.56 90 VAL A C 1
ATOM 704 O O . VAL A 1 90 ? 23.483 25.528 -9.908 1.00 66.56 90 VAL A O 1
ATOM 707 N N . MET A 1 91 ? 23.729 25.026 -7.727 1.00 69.62 91 MET A N 1
ATOM 708 C CA . MET A 1 91 ? 22.630 25.883 -7.279 1.00 69.62 91 MET A CA 1
ATOM 709 C C . MET A 1 91 ? 22.941 27.359 -7.531 1.00 69.62 91 MET A C 1
ATOM 711 O O . MET A 1 91 ? 22.129 28.053 -8.132 1.00 69.62 91 MET A O 1
ATOM 715 N N . LEU A 1 92 ? 24.141 27.824 -7.170 1.00 73.19 92 LEU A N 1
ATOM 716 C CA . LEU A 1 92 ? 24.544 29.222 -7.351 1.00 73.19 92 LEU A CA 1
ATOM 717 C C . LEU A 1 92 ? 24.525 29.648 -8.828 1.00 73.19 92 LEU A C 1
ATOM 719 O O . LEU A 1 92 ? 23.974 30.694 -9.166 1.00 73.19 92 LEU A O 1
ATOM 723 N N . VAL A 1 93 ? 25.061 28.815 -9.725 1.00 73.50 93 VAL A N 1
ATOM 724 C CA . VAL A 1 93 ? 25.055 29.072 -11.174 1.00 73.50 93 VAL A CA 1
ATOM 725 C C . VAL A 1 93 ? 23.634 29.037 -11.744 1.00 73.50 93 VAL A C 1
ATOM 727 O O . VAL A 1 93 ? 23.294 29.860 -12.595 1.00 73.50 93 VAL A O 1
ATOM 730 N N . GLY A 1 94 ? 22.782 28.126 -11.265 1.00 65.19 94 GLY A N 1
ATOM 731 C CA . GLY A 1 94 ? 21.370 28.078 -11.648 1.00 65.19 94 GLY A CA 1
ATOM 732 C C . GLY A 1 94 ? 20.601 29.344 -11.254 1.00 65.19 94 GLY A C 1
ATOM 733 O O . GLY A 1 94 ? 19.833 29.862 -12.066 1.00 65.19 94 GLY A O 1
ATOM 734 N N . THR A 1 95 ? 20.855 29.875 -10.053 1.00 70.44 95 THR A N 1
ATOM 735 C CA . THR A 1 95 ? 20.234 31.113 -9.559 1.00 70.44 95 THR A CA 1
ATOM 736 C C . THR A 1 95 ? 20.707 32.335 -10.337 1.00 70.44 95 THR A C 1
ATOM 738 O O . THR A 1 95 ? 19.884 33.128 -10.784 1.00 70.44 95 THR A O 1
ATOM 741 N N . VAL A 1 96 ? 22.021 32.469 -10.543 1.00 73.62 96 VAL A N 1
ATOM 742 C CA . VAL A 1 96 ? 22.625 33.662 -11.158 1.00 73.62 96 VAL A CA 1
ATOM 743 C C . VAL A 1 96 ? 22.389 33.726 -12.669 1.00 73.62 96 VAL A C 1
ATOM 745 O O . VAL A 1 96 ? 22.071 34.793 -13.184 1.00 73.62 96 VAL A O 1
ATOM 748 N N . LEU A 1 97 ? 22.538 32.614 -13.400 1.00 67.25 97 LEU A N 1
ATOM 749 C CA . LEU A 1 97 ? 22.497 32.640 -14.872 1.00 67.25 97 LEU A CA 1
ATOM 750 C C . LEU A 1 97 ? 21.114 32.371 -15.469 1.00 67.25 97 LEU A C 1
ATOM 752 O O . LEU A 1 97 ? 20.845 32.815 -16.581 1.00 67.25 97 LEU A O 1
ATOM 756 N N . HIS A 1 98 ? 20.257 31.622 -14.772 1.00 60.62 98 HIS A N 1
ATOM 757 C CA . HIS A 1 98 ? 18.956 31.192 -15.302 1.00 60.62 98 HIS A CA 1
ATOM 758 C C . HIS A 1 98 ? 17.773 31.684 -14.458 1.00 60.62 98 HIS A C 1
ATOM 760 O O . HIS A 1 98 ? 16.640 31.281 -14.711 1.00 60.62 98 HIS A O 1
ATOM 766 N N . GLY A 1 99 ? 18.021 32.534 -13.451 1.00 57.59 99 GLY A N 1
ATOM 767 C CA . GLY A 1 99 ? 16.978 33.103 -12.594 1.00 57.59 99 GLY A CA 1
ATOM 768 C C . GLY A 1 99 ? 16.213 32.062 -11.772 1.00 57.59 99 GLY A C 1
ATOM 769 O O . GLY A 1 99 ? 15.113 32.343 -11.300 1.00 57.59 99 GLY A O 1
ATOM 770 N N . LYS A 1 100 ? 16.758 30.846 -11.606 1.00 58.66 100 LYS A N 1
ATOM 771 C CA . LYS A 1 100 ? 16.109 29.794 -10.819 1.00 58.66 100 LYS A CA 1
ATOM 772 C C . LYS A 1 100 ? 16.218 30.141 -9.340 1.00 58.66 100 LYS A C 1
ATOM 774 O O . LYS A 1 100 ? 17.287 30.048 -8.751 1.00 58.66 100 LYS A O 1
ATOM 779 N N . SER A 1 101 ? 15.114 30.515 -8.708 1.00 54.38 101 SER A N 1
ATOM 780 C CA . SER A 1 101 ? 15.072 30.583 -7.246 1.00 54.38 101 SER A CA 1
ATOM 781 C C . SER A 1 101 ? 15.186 29.155 -6.693 1.00 54.38 101 SER A C 1
ATOM 783 O O . SER A 1 101 ? 14.719 28.219 -7.337 1.00 54.38 101 SER A O 1
ATOM 785 N N . TYR A 1 102 ? 15.762 28.959 -5.516 1.00 63.25 102 TYR A N 1
ATOM 786 C CA . TYR A 1 102 ? 15.675 27.694 -4.775 1.00 63.25 102 TYR A CA 1
ATOM 787 C C . TYR A 1 102 ? 15.146 28.008 -3.377 1.00 63.25 102 TYR A C 1
ATOM 789 O O . TYR A 1 102 ? 15.337 29.119 -2.876 1.00 63.25 102 TYR A O 1
ATOM 797 N N . SER A 1 103 ? 14.430 27.068 -2.772 1.00 59.78 103 SER A N 1
ATOM 798 C CA . SER A 1 103 ? 13.881 27.211 -1.428 1.00 59.78 103 SER A CA 1
ATOM 799 C C . SER A 1 103 ? 14.988 27.212 -0.373 1.00 59.78 103 SER A C 1
ATOM 801 O O . SER A 1 103 ? 16.065 26.639 -0.554 1.00 59.78 103 SER A O 1
ATOM 803 N N . VAL A 1 104 ? 14.710 27.838 0.773 1.00 64.94 104 VAL A N 1
ATOM 804 C CA . VAL A 1 104 ? 15.645 27.903 1.911 1.00 64.94 104 VAL A CA 1
ATOM 805 C C . VAL A 1 104 ? 16.058 26.500 2.372 1.00 64.94 104 VAL A C 1
ATOM 807 O O . VAL A 1 104 ? 17.207 26.284 2.759 1.00 64.94 104 VAL A O 1
ATOM 810 N N . VAL A 1 105 ? 15.157 25.521 2.257 1.00 55.81 105 VAL A N 1
ATOM 811 C CA . VAL A 1 105 ? 15.437 24.134 2.632 1.00 55.81 105 VAL A CA 1
ATOM 812 C C . VAL A 1 105 ? 16.405 23.476 1.647 1.00 55.81 105 VAL A C 1
ATOM 814 O O . VAL A 1 105 ? 17.380 22.878 2.082 1.00 55.81 105 VAL A O 1
ATOM 817 N N . GLU A 1 106 ? 16.245 23.670 0.333 1.00 62.44 106 GLU A N 1
ATOM 818 C CA . GLU A 1 106 ? 17.203 23.153 -0.661 1.00 62.44 106 GLU A CA 1
ATOM 819 C C . GLU A 1 106 ? 18.623 23.696 -0.429 1.00 62.44 106 GLU A C 1
ATOM 821 O O . GLU A 1 106 ? 19.600 22.942 -0.501 1.00 62.44 106 GLU A O 1
ATOM 826 N N . TYR A 1 107 ? 18.752 24.983 -0.082 1.00 67.56 107 TYR A N 1
ATOM 827 C CA . TYR A 1 107 ? 20.043 25.579 0.285 1.00 67.56 107 TYR A CA 1
ATOM 828 C C . TYR A 1 107 ? 20.607 24.999 1.590 1.00 67.56 107 TYR A C 1
ATOM 830 O O . TYR A 1 107 ? 21.816 24.759 1.689 1.00 67.56 107 TYR A O 1
ATOM 838 N N . THR A 1 108 ? 19.743 24.728 2.570 1.00 64.69 108 THR A N 1
ATOM 839 C CA . THR A 1 108 ? 20.126 24.158 3.871 1.00 64.69 108 THR A CA 1
ATOM 840 C C . THR A 1 108 ? 20.598 22.712 3.725 1.00 64.69 108 THR A C 1
ATOM 842 O O . THR A 1 108 ? 21.691 22.375 4.184 1.00 64.69 108 THR A O 1
ATOM 845 N N . CYS A 1 109 ? 19.862 21.869 2.995 1.00 63.50 109 CYS A N 1
ATOM 846 C CA . CYS A 1 109 ? 20.254 20.486 2.722 1.00 63.50 109 CYS A CA 1
ATOM 847 C C . CYS A 1 109 ? 21.570 20.418 1.930 1.00 63.50 109 CYS A C 1
ATOM 849 O O . CYS A 1 109 ? 22.462 19.635 2.259 1.00 63.50 109 CYS A O 1
ATOM 851 N N . CYS A 1 110 ? 21.722 21.268 0.910 1.00 66.44 110 CYS A N 1
ATOM 852 C CA . CYS A 1 110 ? 22.941 21.371 0.106 1.00 66.44 110 CYS A CA 1
ATOM 853 C C . CYS A 1 110 ? 24.170 21.737 0.955 1.00 66.44 110 CYS A C 1
ATOM 855 O O . CYS A 1 110 ? 25.237 21.120 0.828 1.00 66.44 110 CYS A O 1
ATOM 857 N N . SER A 1 111 ? 24.000 22.696 1.867 1.00 67.69 111 SER A N 1
ATOM 858 C CA . SER A 1 111 ? 25.043 23.134 2.794 1.00 67.69 111 SER A CA 1
ATOM 859 C C . SER A 1 111 ? 25.392 22.041 3.805 1.00 67.69 111 SER A C 1
ATOM 861 O O . SER A 1 111 ? 26.572 21.778 4.024 1.00 67.69 111 SER A O 1
ATOM 863 N N . LEU A 1 112 ? 24.398 21.332 4.351 1.00 66.75 112 LEU A N 1
ATOM 864 C CA . LEU A 1 112 ? 24.595 20.223 5.294 1.00 66.75 112 LEU A CA 1
ATOM 865 C C . LEU A 1 112 ? 25.318 19.025 4.663 1.00 66.75 112 LEU A C 1
ATOM 867 O O . LEU A 1 112 ? 26.234 18.475 5.275 1.00 66.75 112 LEU A O 1
ATOM 871 N N . ILE A 1 113 ? 24.962 18.640 3.431 1.00 64.19 113 ILE A N 1
ATOM 872 C CA . ILE A 1 113 ? 25.640 17.558 2.694 1.00 64.19 113 ILE A CA 1
ATOM 873 C C . ILE A 1 113 ? 27.089 17.952 2.391 1.00 64.19 113 ILE A C 1
ATOM 875 O O . ILE A 1 113 ? 28.015 17.175 2.634 1.00 64.19 113 ILE A O 1
ATOM 879 N N . SER A 1 114 ? 27.306 19.176 1.906 1.00 66.38 114 SER A N 1
ATOM 880 C CA . SER A 1 114 ? 28.647 19.664 1.567 1.00 66.38 114 SER A CA 1
ATOM 881 C C . SER A 1 114 ? 29.534 19.823 2.809 1.00 66.38 114 SER A C 1
ATOM 883 O O . SER A 1 114 ? 30.714 19.463 2.772 1.00 66.38 114 SER A O 1
ATOM 885 N N . ALA A 1 115 ? 28.972 20.290 3.928 1.00 67.62 115 ALA A N 1
ATOM 886 C CA . ALA A 1 115 ? 29.658 20.398 5.213 1.00 67.62 115 ALA A CA 1
ATOM 887 C C . ALA A 1 115 ? 29.978 19.020 5.811 1.00 67.62 115 ALA A C 1
ATOM 889 O O . ALA A 1 115 ? 31.103 18.802 6.257 1.00 67.62 115 ALA A O 1
ATOM 890 N N . GLY A 1 116 ? 29.041 18.066 5.759 1.00 64.56 116 GLY A N 1
ATOM 891 C CA . GLY A 1 116 ? 29.250 16.697 6.240 1.00 64.56 116 GLY A CA 1
ATOM 892 C C . GLY A 1 116 ? 30.378 15.984 5.493 1.00 64.56 116 GLY A C 1
ATOM 893 O O . GLY A 1 116 ? 31.258 15.387 6.114 1.00 64.56 116 GLY A O 1
ATOM 894 N N . ILE A 1 117 ? 30.420 16.113 4.165 1.00 62.19 117 ILE A N 1
ATOM 895 C CA . ILE A 1 117 ? 31.480 15.511 3.346 1.00 62.19 117 ILE A CA 1
ATOM 896 C C . ILE A 1 117 ? 32.832 16.210 3.588 1.00 62.19 117 ILE A C 1
ATOM 898 O O . ILE A 1 117 ? 33.852 15.531 3.725 1.00 62.19 117 ILE A O 1
ATOM 902 N N . SER A 1 118 ? 32.841 17.542 3.735 1.00 62.31 118 SER A N 1
ATOM 903 C CA . SER A 1 118 ? 34.042 18.331 4.068 1.00 62.31 118 SER A CA 1
ATOM 904 C C . SER A 1 118 ? 34.628 17.965 5.438 1.00 62.31 118 SER A C 1
ATOM 906 O O . SER A 1 118 ? 35.832 17.730 5.560 1.00 62.31 118 SER A O 1
ATOM 908 N N . LEU A 1 119 ? 33.777 17.838 6.461 1.00 63.03 119 LEU A N 1
ATOM 909 C CA . LEU A 1 119 ? 34.164 17.468 7.826 1.00 63.03 119 LEU A CA 1
ATOM 910 C C . LEU A 1 119 ? 34.699 16.029 7.905 1.00 63.03 119 LEU A C 1
ATOM 912 O O . LEU A 1 119 ? 35.679 15.768 8.604 1.00 63.03 119 LEU A O 1
ATOM 916 N N . PHE A 1 120 ? 34.096 15.101 7.152 1.00 59.84 120 PHE A N 1
ATOM 917 C CA . PHE A 1 120 ? 34.537 13.706 7.074 1.00 59.84 120 PHE A CA 1
ATOM 918 C C . PHE A 1 120 ? 35.976 13.573 6.550 1.00 59.84 120 PHE A C 1
ATOM 920 O O . PHE A 1 120 ? 36.738 12.724 7.021 1.00 59.84 120 PHE A O 1
ATOM 927 N N . ALA A 1 121 ? 36.366 14.419 5.594 1.00 55.97 121 ALA A N 1
ATOM 928 C CA . ALA A 1 121 ? 37.661 14.316 4.932 1.00 55.97 121 ALA A CA 1
ATOM 929 C C . ALA A 1 121 ? 38.783 15.132 5.588 1.00 55.97 121 ALA A C 1
ATOM 931 O O . ALA A 1 121 ? 39.935 14.710 5.519 1.00 55.97 121 ALA A O 1
ATOM 932 N N . LEU A 1 122 ? 38.473 16.235 6.282 1.00 55.41 122 LEU A N 1
ATOM 933 C CA . LEU A 1 122 ? 39.465 17.025 7.029 1.00 55.41 122 LEU A CA 1
ATOM 934 C C . LEU A 1 122 ? 40.123 16.249 8.187 1.00 55.41 122 LEU A C 1
ATOM 936 O O . LEU A 1 122 ? 41.213 16.613 8.621 1.00 55.41 122 LEU A O 1
ATOM 940 N N . ARG A 1 123 ? 39.496 15.170 8.682 1.00 56.94 123 ARG A N 1
ATOM 941 C CA . ARG A 1 123 ? 40.024 14.341 9.785 1.00 56.94 123 ARG A CA 1
ATOM 942 C C . ARG A 1 123 ? 40.458 12.925 9.404 1.00 56.94 123 ARG A C 1
ATOM 944 O O . ARG A 1 123 ? 40.900 12.175 10.273 1.00 56.94 123 ARG A O 1
ATOM 951 N N . SER A 1 124 ? 40.391 12.560 8.124 1.00 46.25 124 SER A N 1
ATOM 952 C CA . SER A 1 124 ? 40.882 11.265 7.647 1.00 46.25 124 SER A CA 1
ATOM 953 C C . SER A 1 124 ? 42.408 11.308 7.446 1.00 46.25 124 SER A C 1
ATOM 955 O O . SER A 1 124 ? 42.898 11.678 6.386 1.00 46.25 124 SER A O 1
ATOM 957 N N . SER A 1 125 ? 43.152 10.920 8.492 1.00 43.69 125 SER A N 1
ATOM 958 C CA . SER A 1 125 ? 44.608 10.666 8.545 1.00 43.69 125 SER A CA 1
ATOM 959 C C . SER A 1 125 ? 45.578 11.863 8.434 1.00 43.69 125 SER A C 1
ATOM 961 O O . SER A 1 125 ? 45.642 12.576 7.436 1.00 43.69 125 SER A O 1
ATOM 963 N N . THR A 1 126 ? 46.481 11.974 9.417 1.00 42.00 126 THR A N 1
ATOM 964 C CA . THR A 1 126 ? 47.661 12.868 9.459 1.00 42.00 126 THR A CA 1
ATOM 965 C C . THR A 1 126 ? 48.635 12.695 8.281 1.00 42.00 126 THR A C 1
ATOM 967 O O . THR A 1 126 ? 49.444 13.584 8.021 1.00 42.00 126 THR A O 1
ATOM 970 N N . LYS A 1 127 ? 48.540 11.599 7.509 1.00 43.47 127 LYS A N 1
ATOM 971 C CA . LYS A 1 127 ? 49.299 11.392 6.256 1.00 43.47 127 LYS A CA 1
ATOM 972 C C . LYS A 1 127 ? 48.735 12.161 5.051 1.00 43.47 127 LYS A C 1
ATOM 974 O O . LYS A 1 127 ? 49.445 12.335 4.063 1.00 43.47 127 LYS A O 1
ATOM 979 N N . VAL A 1 128 ? 47.477 12.609 5.097 1.00 45.66 128 VAL A N 1
ATOM 980 C CA . VAL A 1 128 ? 46.853 13.414 4.027 1.00 45.66 128 VAL A CA 1
ATOM 981 C C . VAL A 1 128 ? 47.263 14.882 4.156 1.00 45.66 128 VAL A C 1
ATOM 983 O O . VAL A 1 128 ? 47.530 15.537 3.150 1.00 45.66 128 VAL A O 1
ATOM 986 N N . THR A 1 129 ? 47.421 15.369 5.387 1.00 41.44 129 THR A N 1
ATOM 987 C CA . THR A 1 129 ? 47.810 16.749 5.706 1.00 41.44 129 THR A CA 1
ATOM 988 C C . THR A 1 129 ? 49.222 17.101 5.227 1.00 41.44 129 THR A C 1
ATOM 990 O O . THR A 1 129 ? 49.440 18.222 4.783 1.00 41.44 129 THR A O 1
ATOM 993 N N . SER A 1 130 ? 50.171 16.152 5.205 1.00 43.06 130 SER A N 1
ATOM 994 C CA . SER A 1 130 ? 51.518 16.414 4.661 1.00 43.06 130 SER A CA 1
ATOM 995 C C . SER A 1 130 ? 51.545 16.539 3.129 1.00 43.06 130 SER A C 1
ATOM 997 O O . SER A 1 130 ? 52.417 17.209 2.585 1.00 43.06 130 SER A O 1
ATOM 999 N N . LYS A 1 131 ? 50.555 15.970 2.420 1.00 42.41 131 LYS A N 1
ATOM 1000 C CA . LYS A 1 131 ? 50.372 16.136 0.963 1.00 42.41 131 LYS A CA 1
ATOM 1001 C C . LYS A 1 131 ? 49.581 17.391 0.576 1.00 42.41 131 LYS A C 1
ATOM 1003 O O . LYS A 1 131 ? 49.537 17.717 -0.607 1.00 42.41 131 LYS A O 1
ATOM 1008 N N . LEU A 1 132 ? 48.974 18.096 1.538 1.00 44.94 132 LEU A N 1
ATOM 1009 C CA . LEU A 1 132 ? 48.385 19.425 1.314 1.00 44.94 132 LEU A CA 1
ATOM 1010 C C . LEU A 1 132 ? 49.457 20.518 1.131 1.00 44.94 132 LEU A C 1
ATOM 1012 O O . LEU A 1 132 ? 49.132 21.601 0.656 1.00 44.94 132 LEU A O 1
ATOM 1016 N N . ALA A 1 133 ? 50.721 20.231 1.456 1.00 44.44 133 ALA A N 1
ATOM 1017 C CA . ALA A 1 133 ? 51.843 21.169 1.418 1.00 44.44 133 ALA A CA 1
ATOM 1018 C C . ALA A 1 133 ? 52.609 21.191 0.075 1.00 44.44 133 ALA A C 1
ATOM 1020 O O . ALA A 1 133 ? 53.808 21.458 0.051 1.00 44.44 133 ALA A O 1
ATOM 1021 N N . HIS A 1 134 ? 51.955 20.907 -1.060 1.00 52.44 134 HIS A N 1
ATOM 1022 C CA . HIS A 1 134 ? 52.542 21.245 -2.363 1.00 52.44 134 HIS A CA 1
ATOM 1023 C C . HIS A 1 134 ? 52.287 22.738 -2.654 1.00 52.44 134 HIS A C 1
ATOM 1025 O O . HIS A 1 134 ? 51.138 23.169 -2.548 1.00 52.44 134 HIS A O 1
ATOM 1031 N N . PRO A 1 135 ? 53.293 23.525 -3.086 1.00 52.72 135 PRO A N 1
ATOM 1032 C CA . PRO A 1 135 ? 53.167 24.978 -3.287 1.00 52.72 135 PRO A CA 1
ATOM 1033 C C . PRO A 1 135 ? 52.052 25.397 -4.266 1.00 52.72 135 PRO A C 1
ATOM 1035 O O . PRO A 1 135 ? 51.571 26.522 -4.207 1.00 52.72 135 PRO A O 1
ATOM 1038 N N . ASN A 1 136 ? 51.575 24.475 -5.111 1.00 62.97 136 ASN A N 1
ATOM 1039 C CA . ASN A 1 136 ? 50.518 24.711 -6.100 1.00 62.97 136 ASN A CA 1
ATOM 1040 C C . ASN A 1 136 ? 49.156 24.082 -5.735 1.00 62.97 136 ASN A C 1
ATOM 1042 O O . ASN A 1 136 ? 48.274 23.997 -6.592 1.00 62.97 136 ASN A O 1
ATOM 1046 N N . ALA A 1 137 ? 48.944 23.646 -4.487 1.00 66.75 137 ALA A N 1
ATOM 1047 C CA . ALA A 1 137 ? 47.652 23.111 -4.039 1.00 66.75 137 ALA A CA 1
ATOM 1048 C C . ALA A 1 137 ? 46.454 24.062 -4.299 1.00 66.75 137 ALA A C 1
ATOM 1050 O O . ALA A 1 137 ? 45.411 23.567 -4.741 1.00 66.75 137 ALA A O 1
ATOM 1051 N N . PRO A 1 138 ? 46.574 25.403 -4.141 1.00 77.94 138 PRO A N 1
ATOM 1052 C CA . PRO A 1 138 ? 45.492 26.335 -4.475 1.00 77.94 138 PRO A CA 1
ATOM 1053 C C . PRO A 1 138 ? 45.049 26.260 -5.942 1.00 77.94 138 PRO A C 1
ATOM 1055 O O . PRO A 1 138 ? 43.853 26.297 -6.220 1.00 77.94 138 PRO A O 1
ATOM 1058 N N . LEU A 1 139 ? 45.988 26.068 -6.878 1.00 80.56 139 LEU A N 1
ATOM 1059 C CA . LEU A 1 139 ? 45.682 25.917 -8.304 1.00 80.56 139 LEU A CA 1
ATOM 1060 C C . LEU A 1 139 ? 44.866 24.642 -8.574 1.00 80.56 139 LEU A C 1
ATOM 1062 O O . LEU A 1 139 ? 43.935 24.659 -9.376 1.00 80.56 139 LEU A O 1
ATOM 1066 N N . GLY A 1 140 ? 45.161 23.539 -7.879 1.00 79.06 140 GLY A N 1
ATOM 1067 C CA . GLY A 1 140 ? 44.392 22.295 -8.000 1.00 79.06 140 GLY A CA 1
ATOM 1068 C C . GLY A 1 140 ? 42.958 22.407 -7.475 1.00 79.06 140 GLY A C 1
ATOM 1069 O O . GLY A 1 140 ? 42.027 21.907 -8.114 1.00 79.06 140 GLY A O 1
ATOM 1070 N N . TYR A 1 141 ? 42.755 23.104 -6.352 1.00 79.00 141 TYR A N 1
ATOM 1071 C CA . TYR A 1 141 ? 41.412 23.398 -5.838 1.00 79.00 141 TYR A CA 1
ATOM 1072 C C . TYR A 1 141 ? 40.660 24.396 -6.725 1.00 79.00 141 TYR A C 1
ATOM 1074 O O . TYR A 1 141 ? 39.473 24.195 -6.982 1.00 79.00 141 TYR A O 1
ATOM 1082 N N . PHE A 1 142 ? 41.347 25.400 -7.277 1.00 82.69 142 PHE A N 1
ATOM 1083 C CA . PHE A 1 142 ? 40.778 26.326 -8.257 1.00 82.69 142 PHE A CA 1
ATOM 1084 C C . PHE A 1 142 ? 40.316 25.601 -9.529 1.00 82.69 142 PHE A C 1
ATOM 1086 O O . PHE A 1 142 ? 39.185 25.786 -9.971 1.00 82.69 142 PHE A O 1
ATOM 1093 N N . LEU A 1 143 ? 41.126 24.689 -10.075 1.00 82.62 143 LEU A N 1
ATOM 1094 C CA . LEU A 1 143 ? 40.735 23.852 -11.218 1.00 82.62 143 LEU A CA 1
ATOM 1095 C C . LEU A 1 143 ? 39.531 22.948 -10.901 1.00 82.62 143 LEU A C 1
ATOM 1097 O O . LEU A 1 143 ? 38.689 22.712 -11.771 1.00 82.62 143 LEU A O 1
ATOM 1101 N N . CYS A 1 144 ? 39.407 22.465 -9.659 1.00 81.75 144 CYS A N 1
ATOM 1102 C CA . CYS A 1 144 ? 38.210 21.746 -9.217 1.00 81.75 144 CYS A CA 1
ATOM 1103 C C . CYS A 1 144 ? 36.984 22.660 -9.147 1.00 81.75 144 CYS A C 1
ATOM 1105 O O . CYS A 1 144 ? 35.916 22.246 -9.593 1.00 81.75 144 CYS A O 1
ATOM 1107 N N . PHE A 1 145 ? 37.133 23.886 -8.644 1.00 83.00 145 PHE A N 1
ATOM 1108 C CA . PHE A 1 145 ? 36.065 24.882 -8.626 1.00 83.00 145 PHE A CA 1
ATOM 1109 C C . PHE A 1 145 ? 35.585 25.211 -10.046 1.00 83.00 145 PHE A C 1
ATOM 1111 O O . PHE A 1 145 ? 34.393 25.107 -10.317 1.00 83.00 145 PHE A O 1
ATOM 1118 N N . VAL A 1 146 ? 36.505 25.484 -10.979 1.00 85.56 146 VAL A N 1
ATOM 1119 C CA . VAL A 1 146 ? 36.181 25.721 -12.398 1.00 85.56 146 VAL A CA 1
ATOM 1120 C C . VAL A 1 146 ? 35.429 24.533 -13.000 1.00 85.56 146 VAL A C 1
ATOM 1122 O O . VAL A 1 146 ? 34.384 24.723 -13.619 1.00 85.56 146 VAL A O 1
ATOM 1125 N N . ASN A 1 147 ? 35.893 23.301 -12.762 1.00 87.00 147 ASN A N 1
ATOM 1126 C CA . ASN A 1 147 ? 35.182 22.096 -13.196 1.00 87.00 147 ASN A CA 1
ATOM 1127 C C . ASN A 1 147 ? 33.745 22.036 -12.643 1.00 87.00 147 ASN A C 1
ATOM 1129 O O . ASN A 1 147 ? 32.824 21.716 -13.384 1.00 87.00 147 ASN A O 1
ATOM 1133 N N . LEU A 1 148 ? 33.532 22.351 -11.362 1.00 83.56 148 LEU A N 1
ATOM 1134 C CA . LEU A 1 148 ? 32.202 22.290 -10.741 1.00 83.56 148 LEU A CA 1
ATOM 1135 C C . LEU A 1 148 ? 31.260 23.395 -11.223 1.00 83.56 148 LEU A C 1
ATOM 1137 O O . LEU A 1 148 ? 30.066 23.149 -11.382 1.00 83.56 148 LEU A O 1
ATOM 1141 N N . THR A 1 149 ? 31.788 24.586 -11.488 1.00 82.81 149 THR A N 1
ATOM 1142 C CA . THR A 1 149 ? 31.028 25.704 -12.056 1.00 82.81 149 THR A CA 1
ATOM 1143 C C . THR A 1 149 ? 30.590 25.394 -13.489 1.00 82.81 149 THR A C 1
ATOM 1145 O O . THR A 1 149 ? 29.425 25.595 -13.832 1.00 82.81 149 THR A O 1
ATOM 1148 N N . LEU A 1 150 ? 31.481 24.830 -14.313 1.00 86.88 150 LEU A N 1
ATOM 1149 C CA . LEU A 1 150 ? 31.154 24.390 -15.676 1.00 86.88 150 LEU A CA 1
ATOM 1150 C C . LEU A 1 150 ? 30.174 23.209 -15.690 1.00 86.88 150 LEU A C 1
ATOM 1152 O O . LEU A 1 150 ? 29.260 23.174 -16.516 1.00 86.88 150 LEU A O 1
ATOM 1156 N N . ASP A 1 151 ? 30.308 22.277 -14.748 1.00 83.88 151 ASP A N 1
ATOM 1157 C CA . ASP A 1 151 ? 29.324 21.217 -14.515 1.00 83.88 151 ASP A CA 1
ATOM 1158 C C . ASP A 1 151 ? 27.947 21.801 -14.143 1.00 83.88 151 ASP A C 1
ATOM 1160 O O . ASP A 1 151 ? 26.921 21.332 -14.636 1.00 83.88 151 ASP A O 1
ATOM 1164 N N . GLY A 1 152 ? 27.912 22.832 -13.291 1.00 80.69 152 GLY A N 1
ATOM 1165 C CA . GLY A 1 152 ? 26.693 23.553 -12.916 1.00 80.69 152 GLY A CA 1
ATOM 1166 C C . GLY A 1 152 ? 26.025 24.252 -14.091 1.00 80.69 152 GLY A C 1
ATOM 1167 O O . GLY A 1 152 ? 24.814 24.126 -14.275 1.00 80.69 152 GLY A O 1
ATOM 1168 N N . TYR A 1 153 ? 26.816 24.911 -14.938 1.00 85.88 153 TYR A N 1
ATOM 1169 C CA . TYR A 1 153 ? 26.327 25.503 -16.179 1.00 85.88 153 TYR A CA 1
ATOM 1170 C C . TYR A 1 153 ? 25.753 24.446 -17.129 1.00 85.88 153 TYR A C 1
ATOM 1172 O O . TYR A 1 153 ? 24.660 24.633 -17.657 1.00 85.88 153 TYR A O 1
ATOM 1180 N N . THR A 1 154 ? 26.452 23.319 -17.304 1.00 87.38 154 THR A N 1
ATOM 1181 C CA . THR A 1 154 ? 25.999 22.204 -18.155 1.00 87.38 154 THR A CA 1
ATOM 1182 C C . THR A 1 154 ? 24.631 21.698 -17.702 1.00 87.38 154 THR A C 1
ATOM 1184 O O . THR A 1 154 ? 23.714 21.606 -18.514 1.00 87.38 154 THR A O 1
ATOM 1187 N N . ASN A 1 155 ? 24.478 21.440 -16.401 1.00 83.12 155 ASN A N 1
ATOM 1188 C CA . ASN A 1 155 ? 23.224 20.994 -15.797 1.00 83.12 155 ASN A CA 1
ATOM 1189 C C . ASN A 1 155 ? 22.084 22.010 -16.007 1.00 83.12 155 ASN A C 1
ATOM 1191 O O . ASN A 1 155 ? 20.986 21.640 -16.420 1.00 83.12 155 ASN A O 1
ATOM 1195 N N . ALA A 1 156 ? 22.346 23.300 -15.775 1.00 80.12 156 ALA A N 1
ATOM 1196 C CA . ALA A 1 156 ? 21.344 24.351 -15.946 1.00 80.12 156 ALA A CA 1
ATOM 1197 C C . ALA A 1 156 ? 20.925 24.531 -17.417 1.00 80.12 156 ALA A C 1
ATOM 1199 O O . ALA A 1 156 ? 19.738 24.667 -17.712 1.00 80.12 156 ALA A O 1
ATOM 1200 N N . ALA A 1 157 ? 21.885 24.468 -18.342 1.00 84.25 157 ALA A N 1
ATOM 1201 C CA . ALA A 1 157 ? 21.629 24.536 -19.775 1.00 84.25 157 ALA A CA 1
ATOM 1202 C C . ALA A 1 157 ? 20.852 23.307 -20.286 1.00 84.25 157 ALA A C 1
ATOM 1204 O O . ALA A 1 157 ? 19.979 23.455 -21.138 1.00 84.25 157 ALA A O 1
ATOM 1205 N N . GLN A 1 158 ? 21.116 22.109 -19.752 1.00 85.31 158 GLN A N 1
ATOM 1206 C CA . GLN A 1 158 ? 20.336 20.901 -20.055 1.00 85.31 158 GLN A CA 1
ATOM 1207 C C . GLN A 1 158 ? 18.874 21.040 -19.617 1.00 85.31 158 GLN A C 1
ATOM 1209 O O . GLN A 1 158 ? 17.974 20.752 -20.408 1.00 85.31 158 GLN A O 1
ATOM 1214 N N . ASP A 1 159 ? 18.633 21.532 -18.398 1.00 80.75 159 ASP A N 1
ATOM 1215 C CA . ASP A 1 159 ? 17.274 21.772 -17.903 1.00 80.75 159 ASP A CA 1
ATOM 1216 C C . ASP A 1 159 ? 16.537 22.827 -18.745 1.00 80.75 159 ASP A C 1
ATOM 1218 O O . ASP A 1 159 ? 15.350 22.681 -19.020 1.00 80.75 159 ASP A O 1
ATOM 1222 N N . GLU A 1 160 ? 17.224 23.887 -19.181 1.00 81.00 160 GLU A N 1
ATOM 1223 C CA . GLU A 1 160 ? 16.622 24.939 -20.009 1.00 81.00 160 GLU A CA 1
ATOM 1224 C C . GLU A 1 160 ? 16.251 24.440 -21.414 1.00 81.00 160 GLU A C 1
ATOM 1226 O O . GLU A 1 160 ? 15.190 24.786 -21.940 1.00 81.00 160 GLU A O 1
ATOM 1231 N N . ILE A 1 161 ? 17.093 23.597 -22.023 1.00 82.31 161 ILE A N 1
ATOM 1232 C CA . ILE A 1 161 ? 16.775 22.942 -23.300 1.00 82.31 161 ILE A CA 1
ATOM 1233 C C . ILE A 1 161 ? 15.551 22.040 -23.133 1.00 82.31 161 ILE A C 1
ATOM 1235 O O . ILE A 1 161 ? 14.676 22.047 -24.002 1.00 82.31 161 ILE A O 1
ATOM 1239 N N . HIS A 1 162 ? 15.472 21.309 -22.017 1.00 76.62 162 HIS A N 1
ATOM 1240 C CA . HIS A 1 162 ? 14.333 20.454 -21.705 1.00 76.62 162 HIS A CA 1
ATOM 1241 C C . HIS A 1 162 ? 13.040 21.262 -21.519 1.00 76.62 162 HIS A C 1
ATOM 1243 O O . HIS A 1 162 ? 12.034 20.925 -22.140 1.00 76.62 162 HIS A O 1
ATOM 1249 N N . ARG A 1 163 ? 13.091 22.361 -20.756 1.00 74.19 163 ARG A N 1
ATOM 1250 C CA . ARG A 1 163 ? 11.952 23.262 -20.515 1.00 74.19 163 ARG A CA 1
ATOM 1251 C C . ARG A 1 163 ? 11.425 23.903 -21.799 1.00 74.19 163 ARG A C 1
ATOM 1253 O O . ARG A 1 163 ? 10.224 24.031 -21.979 1.00 74.19 163 ARG A O 1
ATOM 1260 N N . LYS A 1 164 ? 12.312 24.311 -22.713 1.00 77.88 164 LYS A N 1
ATOM 1261 C CA . LYS A 1 164 ? 11.918 24.920 -23.998 1.00 77.88 164 LYS A CA 1
ATOM 1262 C C . LYS A 1 164 ? 11.368 23.917 -25.015 1.00 77.88 164 LYS A C 1
ATOM 1264 O O . LYS A 1 164 ? 10.704 24.326 -25.962 1.00 77.88 164 LYS A O 1
ATOM 1269 N N . HIS A 1 165 ? 11.669 22.630 -24.854 1.00 72.94 165 HIS A N 1
ATOM 1270 C CA . HIS A 1 165 ? 11.320 21.584 -25.811 1.00 72.94 165 HIS A CA 1
ATOM 1271 C C . HIS A 1 165 ? 10.895 20.301 -25.078 1.00 72.94 165 HIS A C 1
ATOM 1273 O O . HIS A 1 165 ? 11.605 19.289 -25.076 1.00 72.94 165 HIS A O 1
ATOM 1279 N N . GLU A 1 166 ? 9.703 20.334 -24.480 1.00 58.75 166 GLU A N 1
ATOM 1280 C CA . GLU A 1 166 ? 9.136 19.250 -23.659 1.00 58.75 166 GLU A CA 1
ATOM 1281 C C . GLU A 1 166 ? 8.995 17.903 -24.406 1.00 58.75 166 GLU A C 1
ATOM 1283 O O . GLU A 1 166 ? 8.973 16.838 -23.784 1.00 58.75 166 GLU A O 1
ATOM 1288 N N . GLY A 1 167 ? 8.985 17.923 -25.747 1.00 57.94 167 GLY A N 1
ATOM 1289 C CA . GLY A 1 167 ? 8.913 16.740 -26.616 1.00 57.94 167 GLY A CA 1
ATOM 1290 C C . GLY A 1 167 ? 10.250 16.067 -26.968 1.00 57.94 167 GLY A C 1
ATOM 1291 O O . GLY A 1 167 ? 10.246 15.075 -27.694 1.00 57.94 167 GLY A O 1
ATOM 1292 N N . GLY A 1 168 ? 11.399 16.571 -26.498 1.00 64.69 168 GLY A N 1
ATOM 1293 C CA . GLY A 1 168 ? 12.716 16.015 -26.850 1.00 64.69 168 GLY A CA 1
ATOM 1294 C C . GLY A 1 168 ? 13.025 14.686 -26.147 1.00 64.69 168 GLY A C 1
ATOM 1295 O O . GLY A 1 168 ? 12.869 14.577 -24.933 1.00 64.69 168 GLY A O 1
ATOM 1296 N N . SER A 1 169 ? 13.488 13.670 -26.874 1.00 78.69 169 SER A N 1
ATOM 1297 C CA . SER A 1 169 ? 13.901 12.374 -26.308 1.00 78.69 169 SER A CA 1
ATOM 1298 C C . SER A 1 169 ? 15.232 12.458 -25.544 1.00 78.69 169 SER A C 1
ATOM 1300 O O . SER A 1 169 ? 16.136 13.214 -25.912 1.00 78.69 169 SER A O 1
ATOM 1302 N N . ALA A 1 170 ? 15.379 11.663 -24.474 1.00 82.38 170 ALA A N 1
ATOM 1303 C CA . ALA A 1 170 ? 16.638 11.564 -23.722 1.00 82.38 170 ALA A CA 1
ATOM 1304 C C . ALA A 1 170 ? 17.794 11.067 -24.612 1.00 82.38 170 ALA A C 1
ATOM 1306 O O . ALA A 1 170 ? 18.927 11.533 -24.475 1.00 82.38 170 ALA A O 1
ATOM 1307 N N . LEU A 1 171 ? 17.488 10.179 -25.568 1.00 85.62 171 LEU A N 1
ATOM 1308 C CA . LEU A 1 171 ? 18.443 9.675 -26.558 1.00 85.62 171 LEU A CA 1
ATOM 1309 C C . LEU A 1 171 ? 18.889 10.783 -27.517 1.00 85.62 171 LEU A C 1
ATOM 1311 O O . LEU A 1 171 ? 20.071 10.866 -27.843 1.00 85.62 171 LEU A O 1
ATOM 1315 N N . HIS A 1 172 ? 17.977 11.678 -27.907 1.00 86.81 172 HIS A N 1
ATOM 1316 C CA . HIS A 1 172 ? 18.291 12.828 -28.758 1.00 86.81 172 HIS A CA 1
ATOM 1317 C C . HIS A 1 172 ? 19.269 13.790 -28.069 1.00 86.81 172 HIS A C 1
ATOM 1319 O O . HIS A 1 172 ? 20.274 14.191 -28.658 1.00 86.81 172 HIS A O 1
ATOM 1325 N N . MET A 1 173 ? 19.016 14.111 -26.795 1.00 85.94 173 MET A N 1
ATOM 1326 C CA . MET A 1 173 ? 19.907 14.948 -25.985 1.00 85.94 173 MET A CA 1
ATOM 1327 C C . MET A 1 173 ? 21.284 14.295 -25.788 1.00 85.94 173 MET A C 1
ATOM 1329 O O . MET A 1 173 ? 22.301 14.962 -25.970 1.00 85.94 173 MET A O 1
ATOM 1333 N N . MET A 1 174 ? 21.331 12.993 -25.486 1.00 89.62 174 MET A N 1
ATOM 1334 C CA . MET A 1 174 ? 22.588 12.246 -25.372 1.00 89.62 174 MET A CA 1
ATOM 1335 C C . MET A 1 174 ? 23.374 12.248 -26.688 1.00 89.62 174 MET A C 1
ATOM 1337 O O . MET A 1 174 ? 24.580 12.494 -26.678 1.00 89.62 174 MET A O 1
ATOM 1341 N N . CYS A 1 175 ? 22.705 11.991 -27.813 1.00 89.88 175 CYS A N 1
ATOM 1342 C CA . CYS A 1 175 ? 23.316 11.915 -29.136 1.00 89.88 175 CYS A CA 1
ATOM 1343 C C . CYS A 1 175 ? 24.000 13.237 -29.502 1.00 89.88 175 CYS A C 1
ATOM 1345 O O . CYS A 1 175 ? 25.216 13.289 -29.687 1.00 89.88 175 CYS A O 1
ATOM 1347 N N . TRP A 1 176 ? 23.245 14.334 -29.541 1.00 90.19 176 TRP A N 1
ATOM 1348 C CA . TRP A 1 176 ? 23.779 15.601 -30.038 1.00 90.19 176 TRP A CA 1
ATOM 1349 C C . TRP A 1 176 ? 24.736 16.288 -29.068 1.00 90.19 176 TRP A C 1
ATOM 1351 O O . TRP A 1 176 ? 25.671 16.949 -29.515 1.00 90.19 176 TRP A O 1
ATOM 1361 N N . MET A 1 177 ? 24.586 16.089 -27.757 1.00 89.38 177 MET A N 1
ATOM 1362 C CA . MET A 1 177 ? 25.561 16.615 -26.801 1.00 89.38 177 MET A CA 1
ATOM 1363 C C . MET A 1 177 ? 26.917 15.909 -26.938 1.00 89.38 177 MET A C 1
ATOM 1365 O O . MET A 1 177 ? 27.950 16.575 -26.963 1.00 89.38 177 MET A O 1
ATOM 1369 N N . ASN A 1 178 ? 26.925 14.583 -27.122 1.00 91.69 178 ASN A N 1
ATOM 1370 C CA . ASN A 1 178 ? 28.161 13.834 -27.368 1.00 91.69 178 ASN A CA 1
ATOM 1371 C C . ASN A 1 178 ? 28.781 14.134 -28.742 1.00 91.69 178 ASN A C 1
ATOM 1373 O O . ASN A 1 178 ? 30.005 14.161 -28.846 1.00 91.69 178 ASN A O 1
ATOM 1377 N N . PHE A 1 179 ? 27.973 14.423 -29.769 1.00 93.00 179 PHE A N 1
ATOM 1378 C CA . PHE A 1 179 ? 28.463 14.882 -31.075 1.00 93.00 179 PHE A CA 1
ATOM 1379 C C . PHE A 1 179 ? 29.280 16.176 -30.951 1.00 93.00 179 PHE A C 1
ATOM 1381 O O . PHE A 1 179 ? 30.427 16.233 -31.395 1.00 93.00 179 PHE A O 1
ATOM 1388 N N . TRP A 1 180 ? 28.730 17.199 -30.288 1.00 92.31 180 TRP A N 1
ATOM 1389 C CA . TRP A 1 180 ? 29.439 18.465 -30.079 1.00 92.31 180 TRP A CA 1
ATOM 1390 C C . TRP A 1 180 ? 30.645 18.320 -29.140 1.00 92.31 180 TRP A C 1
ATOM 1392 O O . TRP A 1 180 ? 31.674 18.951 -29.386 1.00 92.31 180 TRP A O 1
ATOM 1402 N N . CYS A 1 181 ? 30.569 17.465 -28.109 1.00 89.69 181 CYS A N 1
ATOM 1403 C CA . CYS A 1 181 ? 31.727 17.144 -27.266 1.00 89.69 181 CYS A CA 1
ATOM 1404 C C . CYS A 1 181 ? 32.848 16.499 -28.092 1.00 89.69 181 CYS A C 1
ATOM 14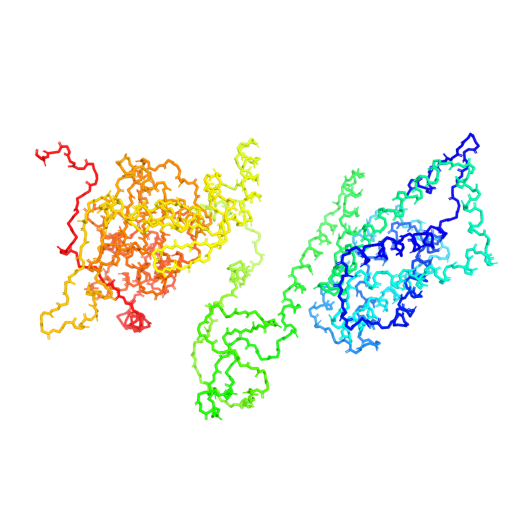06 O O . CYS A 1 181 ? 33.998 16.932 -28.013 1.00 89.69 181 CYS A O 1
ATOM 1408 N N . GLY A 1 182 ? 32.510 15.499 -28.912 1.00 88.62 182 GLY A N 1
ATOM 1409 C CA . GLY A 1 182 ? 33.441 14.820 -29.809 1.00 88.62 182 GLY A CA 1
ATOM 1410 C C . GLY A 1 182 ? 34.091 15.789 -30.790 1.00 88.62 182 GLY A C 1
ATOM 1411 O O . GLY A 1 182 ? 35.316 15.798 -30.901 1.00 88.62 182 GLY A O 1
ATOM 1412 N N . LEU A 1 183 ? 33.294 16.657 -31.424 1.00 90.62 183 LEU A N 1
ATOM 1413 C CA . LEU A 1 183 ? 33.770 17.688 -32.350 1.00 90.62 183 LEU A CA 1
ATOM 1414 C C . LEU A 1 183 ? 34.746 18.664 -31.678 1.00 90.62 183 LEU A C 1
ATOM 1416 O O . LEU A 1 183 ? 35.791 18.966 -32.249 1.00 90.62 183 LEU A O 1
ATOM 1420 N N . PHE A 1 184 ? 34.457 19.103 -30.450 1.00 88.44 184 PHE A N 1
ATOM 1421 C CA . PHE A 1 184 ? 35.353 19.969 -29.676 1.00 88.44 184 PHE A CA 1
ATOM 1422 C C . PHE A 1 184 ? 36.705 19.303 -29.369 1.00 88.44 184 PHE A C 1
ATOM 1424 O O . PHE A 1 184 ? 37.737 19.972 -29.350 1.00 88.44 184 PHE A O 1
ATOM 1431 N N . TYR A 1 185 ? 36.730 17.983 -29.161 1.00 86.81 185 TYR A N 1
ATOM 1432 C CA . TYR A 1 185 ? 37.974 17.250 -28.919 1.00 86.81 185 TYR A CA 1
ATOM 1433 C C . TYR A 1 185 ? 38.792 16.979 -30.194 1.00 86.81 185 TYR A C 1
ATOM 1435 O O . TYR A 1 185 ? 39.990 16.731 -30.076 1.00 86.81 185 TYR A O 1
ATOM 1443 N N . VAL A 1 186 ? 38.221 17.058 -31.404 1.00 86.56 186 VAL A N 1
ATOM 1444 C CA . VAL A 1 186 ? 38.954 16.758 -32.655 1.00 86.56 186 VAL A CA 1
ATOM 1445 C C . VAL A 1 186 ? 40.200 17.647 -32.845 1.00 86.56 186 VAL A C 1
ATOM 1447 O O . VAL A 1 186 ? 41.283 17.082 -33.034 1.00 86.56 186 VAL A O 1
ATOM 1450 N N . PRO A 1 187 ? 40.132 18.993 -32.731 1.00 85.44 187 PRO A N 1
ATOM 1451 C CA . PRO A 1 187 ? 41.317 19.849 -32.849 1.00 85.44 187 PRO A CA 1
ATOM 1452 C C . PRO A 1 187 ? 42.369 19.561 -31.774 1.00 85.44 187 PRO A C 1
ATOM 1454 O O . PRO A 1 187 ? 43.568 19.600 -32.044 1.00 85.44 187 PRO A O 1
ATOM 1457 N N . PHE A 1 188 ? 41.934 19.221 -30.558 1.00 81.75 188 PHE A N 1
ATOM 1458 C CA . PHE A 1 188 ? 42.833 18.861 -29.465 1.00 81.75 188 PHE A CA 1
ATOM 1459 C C . PHE A 1 188 ? 43.581 17.547 -29.747 1.00 81.75 188 PHE A C 1
ATOM 1461 O O . PHE A 1 188 ? 44.797 17.485 -29.556 1.00 81.75 188 PHE A O 1
ATOM 1468 N N . LEU A 1 189 ? 42.878 16.520 -30.240 1.00 80.94 189 LEU A N 1
ATOM 1469 C CA . LEU A 1 189 ? 43.429 15.181 -30.477 1.00 80.94 189 LEU A CA 1
ATOM 1470 C C . LEU A 1 189 ? 44.332 15.089 -31.707 1.00 80.94 189 LEU A C 1
ATOM 1472 O O . LEU A 1 189 ? 45.339 14.383 -31.655 1.00 80.94 189 LEU A O 1
ATOM 1476 N N . PHE A 1 190 ? 43.972 15.766 -32.798 1.00 82.31 190 PHE A N 1
ATOM 1477 C CA . PHE A 1 190 ? 44.640 15.608 -34.095 1.00 82.31 190 PHE A CA 1
ATOM 1478 C C . PHE A 1 190 ? 45.393 16.849 -34.572 1.00 82.31 190 PHE A C 1
ATOM 1480 O O . PHE A 1 190 ? 46.253 16.716 -35.434 1.00 82.31 190 PHE A O 1
ATOM 1487 N N . GLY A 1 191 ? 45.080 18.031 -34.037 1.00 77.31 191 GLY A N 1
ATOM 1488 C CA . GLY A 1 191 ? 45.736 19.284 -34.415 1.00 77.31 191 GLY A CA 1
ATOM 1489 C C . GLY A 1 191 ? 46.829 19.698 -33.433 1.00 77.31 191 GLY A C 1
ATOM 1490 O O . GLY A 1 191 ? 47.979 19.855 -33.819 1.00 77.31 191 GLY A O 1
ATOM 1491 N N . LEU A 1 192 ? 46.474 19.869 -32.156 1.00 76.00 192 LEU A N 1
ATOM 1492 C CA . LEU A 1 192 ? 47.348 20.519 -31.168 1.00 76.00 192 LEU A CA 1
ATOM 1493 C C . LEU A 1 192 ? 48.340 19.575 -30.487 1.00 76.00 192 LEU A C 1
ATOM 1495 O O . LEU A 1 192 ? 49.470 19.968 -30.221 1.00 76.00 192 LEU A O 1
ATOM 1499 N N . THR A 1 193 ? 47.915 18.357 -30.146 1.00 74.44 193 THR A N 1
ATOM 1500 C CA . THR A 1 193 ? 48.718 17.470 -29.285 1.00 74.44 193 THR A CA 1
ATOM 1501 C C . THR A 1 193 ? 49.142 16.166 -29.951 1.00 74.44 193 THR A C 1
ATOM 1503 O O . THR A 1 193 ? 49.894 15.423 -29.339 1.00 74.44 193 THR A O 1
ATOM 1506 N N . ASN A 1 194 ? 48.641 15.849 -31.155 1.00 80.00 194 ASN A N 1
ATOM 1507 C CA . ASN A 1 194 ? 48.806 14.557 -31.857 1.00 80.00 194 ASN A CA 1
ATOM 1508 C C . ASN A 1 194 ? 48.468 13.283 -31.045 1.00 80.00 194 ASN A C 1
ATOM 1510 O O . ASN A 1 194 ? 48.520 12.173 -31.580 1.00 80.00 194 ASN A O 1
ATOM 1514 N N . THR A 1 195 ? 48.006 13.441 -29.803 1.00 79.50 195 THR A N 1
ATOM 1515 C CA . THR A 1 195 ? 47.617 12.401 -28.847 1.00 79.50 195 THR A CA 1
ATOM 1516 C C . THR A 1 195 ? 46.650 11.373 -29.444 1.00 79.50 195 THR A C 1
ATOM 1518 O O . THR A 1 195 ? 46.684 10.201 -29.079 1.00 79.50 195 THR A O 1
ATOM 1521 N N . GLY A 1 196 ? 45.773 11.778 -30.371 1.00 79.44 196 GLY A N 1
ATOM 1522 C CA . GLY A 1 196 ? 44.834 10.866 -31.032 1.00 79.44 196 GLY A CA 1
ATOM 1523 C C . GLY A 1 196 ? 45.518 9.832 -31.933 1.00 79.44 196 GLY A C 1
ATOM 1524 O O . GLY A 1 196 ? 45.099 8.675 -31.969 1.00 79.44 196 GLY A O 1
ATOM 1525 N N . ARG A 1 197 ? 46.596 10.219 -32.627 1.00 80.88 197 ARG A N 1
ATOM 1526 C CA . ARG A 1 197 ? 47.384 9.311 -33.480 1.00 80.88 197 ARG A CA 1
ATOM 1527 C C . ARG A 1 197 ? 48.230 8.364 -32.634 1.00 80.88 197 ARG A C 1
ATOM 1529 O O . ARG A 1 197 ? 48.298 7.177 -32.934 1.00 80.88 197 ARG A O 1
ATOM 1536 N N . GLU A 1 198 ? 48.804 8.876 -31.550 1.00 81.44 198 GLU A N 1
ATOM 1537 C CA . GLU A 1 198 ? 49.586 8.096 -30.583 1.00 81.44 198 GLU A CA 1
ATOM 1538 C C . GLU A 1 198 ? 48.717 7.064 -29.855 1.00 81.44 198 GLU A C 1
ATOM 1540 O O . GLU A 1 198 ? 49.117 5.911 -29.708 1.00 81.44 198 GLU A O 1
ATOM 1545 N N . LEU A 1 199 ? 47.485 7.434 -29.487 1.00 81.62 199 LEU A N 1
ATOM 1546 C CA . LEU A 1 199 ? 46.493 6.513 -28.931 1.00 81.62 199 LEU A CA 1
ATOM 1547 C C . LEU A 1 199 ? 46.188 5.355 -29.888 1.00 81.62 199 LEU A C 1
ATOM 1549 O O . LEU A 1 199 ? 46.161 4.196 -29.470 1.00 81.62 199 LEU A O 1
ATOM 1553 N N . LEU A 1 200 ? 45.958 5.665 -31.165 1.00 82.06 200 LEU A N 1
ATOM 1554 C CA . LEU A 1 200 ? 45.649 4.658 -32.176 1.00 82.06 200 LEU A CA 1
ATOM 1555 C C . LEU A 1 200 ? 46.846 3.730 -32.418 1.00 82.06 200 LEU A C 1
ATOM 1557 O O . LEU A 1 200 ? 46.679 2.512 -32.416 1.00 82.06 200 LEU A O 1
ATOM 1561 N N . ALA A 1 201 ? 48.051 4.292 -32.541 1.00 84.06 201 ALA A N 1
ATOM 1562 C CA . ALA A 1 201 ? 49.286 3.524 -32.675 1.00 84.06 201 ALA A CA 1
ATOM 1563 C C . ALA A 1 201 ? 49.511 2.593 -31.471 1.00 84.06 201 ALA A C 1
ATOM 1565 O O . ALA A 1 201 ? 49.831 1.419 -31.651 1.00 84.06 201 ALA A O 1
ATOM 1566 N N . PHE A 1 202 ? 49.253 3.076 -30.251 1.00 82.69 202 PHE A N 1
ATOM 1567 C CA . PHE A 1 202 ? 49.373 2.279 -29.030 1.00 82.69 202 PHE A CA 1
ATOM 1568 C C . PHE A 1 202 ? 48.347 1.138 -28.965 1.00 82.69 202 PHE A C 1
ATOM 1570 O O . PHE A 1 202 ? 48.684 0.033 -28.548 1.00 82.69 202 PHE A O 1
ATOM 1577 N N . CYS A 1 203 ? 47.105 1.369 -29.407 1.00 82.75 203 CYS A N 1
ATOM 1578 C CA . CYS A 1 203 ? 46.072 0.327 -29.448 1.00 82.75 203 CYS A CA 1
ATOM 1579 C C . CYS A 1 203 ? 46.349 -0.740 -30.518 1.00 82.75 203 CYS A C 1
ATOM 1581 O O . CYS A 1 203 ? 46.011 -1.904 -30.311 1.00 82.75 203 CYS A O 1
ATOM 1583 N N . ILE A 1 204 ? 46.968 -0.358 -31.641 1.00 85.44 204 ILE A N 1
ATOM 1584 C CA . ILE A 1 204 ? 47.406 -1.293 -32.689 1.00 85.44 204 ILE A CA 1
ATOM 1585 C C . ILE A 1 204 ? 48.594 -2.125 -32.192 1.00 85.44 204 ILE A C 1
ATOM 1587 O O . ILE A 1 204 ? 48.619 -3.338 -32.387 1.00 85.44 204 ILE A O 1
ATOM 1591 N N . GLN A 1 205 ? 49.554 -1.491 -31.513 1.00 85.12 205 GLN A N 1
ATOM 1592 C CA . GLN A 1 205 ? 50.728 -2.165 -30.960 1.00 85.12 205 GLN A CA 1
ATOM 1593 C C . GLN A 1 205 ? 50.376 -3.104 -29.793 1.00 85.12 205 GLN A C 1
ATOM 1595 O O . GLN A 1 205 ? 50.986 -4.162 -29.651 1.00 85.12 205 GLN A O 1
ATOM 1600 N N . TYR A 1 206 ? 49.380 -2.745 -28.975 1.00 83.81 206 TYR A N 1
ATOM 1601 C CA . TYR A 1 206 ? 48.922 -3.533 -27.829 1.00 83.81 206 TYR A CA 1
ATOM 1602 C C . TYR A 1 206 ? 47.398 -3.760 -27.881 1.00 83.81 206 TYR A C 1
ATOM 1604 O O . TYR A 1 206 ? 46.635 -2.987 -27.291 1.00 83.81 206 TYR A O 1
ATOM 1612 N N . PRO A 1 207 ? 46.929 -4.860 -28.506 1.00 82.75 207 PRO A N 1
ATOM 1613 C CA . PRO A 1 207 ? 45.499 -5.154 -28.651 1.00 82.75 207 PRO A CA 1
ATOM 1614 C C . PRO A 1 207 ? 44.736 -5.253 -27.322 1.00 82.75 207 PRO A C 1
ATOM 1616 O O . PRO A 1 207 ? 43.542 -4.955 -27.264 1.00 82.75 207 PRO A O 1
ATOM 1619 N N . GLU A 1 208 ? 45.411 -5.636 -26.233 1.00 81.44 208 GLU A N 1
ATOM 1620 C CA . GLU A 1 208 ? 44.819 -5.633 -24.891 1.00 81.44 208 GLU A CA 1
ATOM 1621 C C . GLU A 1 208 ? 44.404 -4.235 -24.427 1.00 81.44 208 GLU A C 1
ATOM 1623 O O . GLU A 1 208 ? 43.321 -4.078 -23.868 1.00 81.44 208 GLU A O 1
ATOM 1628 N N . ALA A 1 209 ? 45.226 -3.215 -24.694 1.00 80.44 209 ALA A N 1
ATOM 1629 C CA . ALA A 1 209 ? 44.886 -1.836 -24.361 1.00 80.44 209 ALA A CA 1
ATOM 1630 C C . ALA A 1 209 ? 43.658 -1.379 -25.160 1.00 80.44 209 ALA A C 1
ATOM 1632 O O . ALA A 1 209 ? 42.769 -0.735 -24.608 1.00 80.44 209 ALA A O 1
ATOM 1633 N N . GLY A 1 210 ? 43.555 -1.788 -26.430 1.00 82.75 210 GLY A N 1
ATOM 1634 C CA . GLY A 1 210 ? 42.372 -1.544 -27.258 1.00 82.75 210 GLY A CA 1
ATOM 1635 C C . GLY A 1 210 ? 41.090 -2.156 -26.677 1.00 82.75 210 GLY A C 1
ATOM 1636 O O . GLY A 1 210 ? 40.054 -1.490 -26.647 1.00 82.75 210 GLY A O 1
ATOM 1637 N N . ARG A 1 211 ? 41.153 -3.390 -26.149 1.00 84.88 211 ARG A N 1
ATOM 1638 C CA . ARG A 1 211 ? 40.013 -4.039 -25.466 1.00 84.88 211 ARG A CA 1
ATOM 1639 C C . ARG A 1 211 ? 39.599 -3.285 -24.203 1.00 84.88 211 ARG A C 1
ATOM 1641 O O . ARG A 1 211 ? 38.407 -3.060 -24.002 1.00 84.88 211 ARG A O 1
ATOM 1648 N N . ASP A 1 212 ? 40.565 -2.850 -23.397 1.00 83.62 212 ASP A N 1
ATOM 1649 C CA . ASP A 1 212 ? 40.295 -2.074 -22.183 1.00 83.62 212 ASP A CA 1
ATOM 1650 C C . ASP A 1 212 ? 39.657 -0.707 -22.521 1.00 83.62 212 ASP A C 1
ATOM 1652 O O . ASP A 1 212 ? 38.724 -0.271 -21.840 1.00 83.62 212 ASP A O 1
ATOM 1656 N N . VAL A 1 213 ? 40.103 -0.045 -23.600 1.00 85.56 213 VAL A N 1
ATOM 1657 C CA . VAL A 1 213 ? 39.520 1.220 -24.097 1.00 85.56 213 VAL A CA 1
ATOM 1658 C C . VAL A 1 213 ? 38.096 1.013 -24.616 1.00 85.56 213 VAL A C 1
ATOM 1660 O O . VAL A 1 213 ? 37.212 1.825 -24.333 1.00 85.56 213 VAL A O 1
ATOM 1663 N N . LEU A 1 214 ? 37.842 -0.079 -25.337 1.00 86.44 214 LEU A N 1
ATOM 1664 C CA . LEU A 1 214 ? 36.509 -0.415 -25.835 1.00 86.44 214 LEU A CA 1
ATOM 1665 C C . LEU A 1 214 ? 35.540 -0.713 -24.684 1.00 86.44 214 LEU A C 1
ATOM 1667 O O . LEU A 1 214 ? 34.430 -0.180 -24.664 1.00 86.44 214 LEU A O 1
ATOM 1671 N N . LEU A 1 215 ? 35.971 -1.489 -23.686 1.00 87.38 215 LEU A N 1
ATOM 1672 C CA . LEU A 1 215 ? 35.181 -1.761 -22.485 1.00 87.38 215 LEU A CA 1
ATOM 1673 C C . LEU A 1 215 ? 34.880 -0.474 -21.704 1.00 87.38 215 LEU A C 1
ATOM 1675 O O . LEU A 1 215 ? 33.750 -0.270 -21.259 1.00 87.38 215 LEU A O 1
ATOM 1679 N N . PHE A 1 216 ? 35.862 0.425 -21.585 1.00 86.50 216 PHE A N 1
ATOM 1680 C CA . PHE A 1 216 ? 35.670 1.750 -20.995 1.00 86.50 216 PHE A CA 1
ATOM 1681 C C . PHE A 1 216 ? 34.590 2.555 -21.737 1.00 86.50 216 PHE A C 1
ATOM 1683 O O . PHE A 1 216 ? 33.698 3.118 -21.098 1.00 86.50 216 PHE A O 1
ATOM 1690 N N . CYS A 1 217 ? 34.618 2.558 -23.073 1.00 89.56 217 CYS A N 1
ATOM 1691 C CA . CYS A 1 217 ? 33.624 3.255 -23.889 1.00 89.56 217 CYS A CA 1
ATOM 1692 C C . CYS A 1 217 ? 32.221 2.638 -23.764 1.00 89.56 217 CYS A C 1
ATOM 1694 O O . CYS A 1 217 ? 31.253 3.381 -23.618 1.00 89.56 217 CYS A O 1
ATOM 1696 N N . LEU A 1 218 ? 32.100 1.306 -23.757 1.00 87.88 218 LEU A N 1
ATOM 1697 C CA . LEU A 1 218 ? 30.816 0.607 -23.601 1.00 87.88 218 LEU A CA 1
ATOM 1698 C C . LEU A 1 218 ? 30.181 0.865 -22.230 1.00 87.88 218 LEU A C 1
ATOM 1700 O O . LEU A 1 218 ? 29.024 1.280 -22.150 1.00 87.88 218 LEU A O 1
ATOM 1704 N N . CYS A 1 219 ? 30.946 0.691 -21.149 1.00 87.62 219 CYS A N 1
ATOM 1705 C CA . CYS A 1 219 ? 30.485 1.023 -19.798 1.00 87.62 219 CYS A CA 1
ATOM 1706 C C . CYS A 1 219 ? 30.116 2.509 -19.686 1.00 87.62 219 CYS A C 1
ATOM 1708 O O . CYS A 1 219 ? 29.126 2.864 -19.044 1.00 87.62 219 CYS A O 1
ATOM 1710 N N . GLY A 1 220 ? 30.887 3.378 -20.345 1.00 86.50 220 GLY A N 1
ATOM 1711 C CA . GLY A 1 220 ? 30.607 4.802 -20.461 1.00 86.50 220 GLY A CA 1
ATOM 1712 C C . GLY A 1 220 ? 29.272 5.105 -21.145 1.00 86.50 220 GLY A C 1
ATOM 1713 O O . GLY A 1 220 ? 28.498 5.910 -20.629 1.00 86.50 220 GLY A O 1
ATOM 1714 N N . ALA A 1 221 ? 28.984 4.440 -22.263 1.00 89.06 221 ALA A N 1
ATOM 1715 C CA . ALA A 1 221 ? 27.753 4.617 -23.028 1.00 89.06 221 ALA A CA 1
ATOM 1716 C C . ALA A 1 221 ? 26.517 4.156 -22.242 1.00 89.06 221 ALA A C 1
ATOM 1718 O O . ALA A 1 221 ? 25.535 4.894 -22.149 1.00 89.06 221 ALA A O 1
ATOM 1719 N N . VAL A 1 222 ? 26.591 2.989 -21.593 1.00 88.81 222 VAL A N 1
ATOM 1720 C CA . VAL A 1 222 ? 25.524 2.494 -20.706 1.00 88.81 222 VAL A CA 1
ATOM 1721 C C . VAL A 1 222 ? 25.316 3.444 -19.526 1.00 88.81 222 VAL A C 1
ATOM 1723 O O . VAL A 1 222 ? 24.186 3.818 -19.223 1.00 88.81 222 VAL A O 1
ATOM 1726 N N . GLY A 1 223 ? 26.396 3.899 -18.886 1.00 85.94 223 GLY A N 1
ATOM 1727 C CA . GLY A 1 223 ? 26.316 4.847 -17.774 1.00 85.94 223 GLY A CA 1
ATOM 1728 C C . GLY A 1 223 ? 25.678 6.182 -18.167 1.00 85.94 223 GLY A C 1
ATOM 1729 O O . GLY A 1 223 ? 24.870 6.724 -17.412 1.00 85.94 223 GLY A O 1
ATOM 1730 N N . GLN A 1 224 ? 25.993 6.703 -19.355 1.00 87.94 224 GLN A N 1
ATOM 1731 C CA . GLN A 1 224 ? 25.387 7.935 -19.856 1.00 87.94 224 GLN A CA 1
ATOM 1732 C C . GLN A 1 224 ? 23.889 7.785 -20.147 1.00 87.94 224 GLN A C 1
ATOM 1734 O O . GLN A 1 224 ? 23.151 8.724 -19.860 1.00 87.94 224 GLN A O 1
ATOM 1739 N N . LEU A 1 225 ? 23.414 6.624 -20.615 1.00 88.06 225 LEU A N 1
ATOM 1740 C CA . LEU A 1 225 ? 21.973 6.387 -20.787 1.00 88.06 225 LEU A CA 1
ATOM 1741 C C . LEU A 1 225 ? 21.204 6.622 -19.483 1.00 88.06 225 LEU A C 1
ATOM 1743 O O . LEU A 1 225 ? 20.208 7.344 -19.479 1.00 88.06 225 LEU A O 1
ATOM 1747 N N . PHE A 1 226 ? 21.702 6.086 -18.365 1.00 87.25 226 PHE A N 1
ATOM 1748 C CA . PHE A 1 226 ? 21.092 6.320 -17.054 1.00 87.25 226 PHE A CA 1
ATOM 1749 C C . PHE A 1 226 ? 21.119 7.799 -16.664 1.00 87.25 226 PHE A C 1
ATOM 1751 O O . PHE A 1 226 ? 20.119 8.309 -16.164 1.00 87.25 226 PHE A O 1
ATOM 1758 N N . ILE A 1 227 ? 22.228 8.502 -16.916 1.00 86.06 227 ILE A N 1
ATOM 1759 C CA . ILE A 1 227 ? 22.370 9.929 -16.591 1.00 86.06 227 ILE A CA 1
ATOM 1760 C C . ILE A 1 227 ? 21.360 10.769 -17.380 1.00 86.06 227 ILE A C 1
ATOM 1762 O O . ILE A 1 227 ? 20.580 11.505 -16.781 1.00 86.06 227 ILE A O 1
ATOM 1766 N N . PHE A 1 228 ? 21.328 10.644 -18.708 1.00 87.06 228 PHE A N 1
ATOM 1767 C CA . PHE A 1 228 ? 20.433 11.442 -19.549 1.00 87.06 228 PHE A CA 1
ATOM 1768 C C . PHE A 1 228 ? 18.957 11.094 -19.329 1.00 87.06 228 PHE A C 1
ATOM 1770 O O . PHE A 1 228 ? 18.117 11.993 -19.334 1.00 87.06 228 PHE A O 1
ATOM 1777 N N . HIS A 1 229 ? 18.631 9.824 -19.067 1.00 84.62 229 HIS A N 1
ATOM 1778 C CA . HIS A 1 229 ? 17.267 9.416 -18.717 1.00 84.62 229 HIS A CA 1
ATOM 1779 C C . HIS A 1 229 ? 16.830 9.957 -17.352 1.00 84.62 229 HIS A C 1
ATOM 1781 O O . HIS A 1 229 ? 15.696 10.404 -17.198 1.00 84.62 229 HIS A O 1
ATOM 1787 N N . THR A 1 230 ? 17.740 9.982 -16.374 1.00 81.81 230 THR A N 1
ATOM 1788 C CA . THR A 1 230 ? 17.485 10.567 -15.048 1.00 81.81 230 THR A CA 1
ATOM 1789 C C . THR A 1 230 ? 17.273 12.073 -15.147 1.00 81.81 230 THR A C 1
ATOM 1791 O O . THR A 1 230 ? 16.294 12.573 -14.606 1.00 81.81 230 THR A O 1
ATOM 1794 N N . ILE A 1 231 ? 18.129 12.789 -15.887 1.00 81.12 231 ILE A N 1
ATOM 1795 C CA . ILE A 1 231 ? 17.970 14.234 -16.128 1.00 81.12 231 ILE A CA 1
ATOM 1796 C C . ILE A 1 231 ? 16.629 14.518 -16.809 1.00 81.12 231 ILE A C 1
ATOM 1798 O O . ILE A 1 231 ? 15.940 15.462 -16.443 1.00 81.12 231 ILE A O 1
ATOM 1802 N N . ARG A 1 232 ? 16.219 13.678 -17.765 1.00 76.94 232 ARG A N 1
ATOM 1803 C CA . ARG A 1 232 ? 14.940 13.838 -18.464 1.00 76.94 232 ARG A CA 1
ATOM 1804 C C . ARG A 1 232 ? 13.721 13.600 -17.573 1.00 76.94 232 ARG A C 1
ATOM 1806 O O . ARG A 1 232 ? 12.706 14.252 -17.780 1.00 76.94 232 ARG A O 1
ATOM 1813 N N . ARG A 1 233 ? 13.782 12.630 -16.657 1.00 76.50 233 ARG A N 1
ATOM 1814 C CA . ARG A 1 233 ? 12.639 12.269 -15.801 1.00 76.50 233 ARG A CA 1
ATOM 1815 C C . ARG A 1 233 ? 12.536 13.094 -14.526 1.00 76.50 233 ARG A C 1
ATOM 1817 O O . ARG A 1 233 ? 11.432 13.306 -14.049 1.00 76.50 233 ARG A O 1
ATOM 1824 N N . PHE A 1 234 ? 13.671 13.496 -13.967 1.00 75.00 234 PHE A N 1
ATOM 1825 C CA . PHE A 1 234 ? 13.762 14.054 -12.618 1.00 75.00 234 PHE A CA 1
ATOM 1826 C C . PHE A 1 234 ? 14.560 15.368 -12.564 1.00 75.00 234 PHE A C 1
ATOM 1828 O O . PHE A 1 234 ? 14.785 15.915 -11.490 1.00 75.00 234 PHE A O 1
ATOM 1835 N N . GLY A 1 235 ? 15.038 15.875 -13.704 1.00 73.44 235 GLY A N 1
ATOM 1836 C CA . GLY A 1 235 ? 15.853 17.088 -13.768 1.00 73.44 235 GLY A CA 1
ATOM 1837 C C . GLY A 1 235 ? 17.311 16.897 -13.330 1.00 73.44 235 GLY A C 1
ATOM 1838 O O . GLY A 1 235 ? 17.736 15.857 -12.807 1.00 73.44 235 GLY A O 1
ATOM 1839 N N . SER A 1 236 ? 18.125 17.929 -13.564 1.00 73.56 236 SER A N 1
ATOM 1840 C CA . SER A 1 236 ? 19.565 17.895 -13.277 1.00 73.56 236 SER A CA 1
ATOM 1841 C C . SER A 1 236 ? 19.916 17.883 -11.777 1.00 73.56 236 SER A C 1
ATOM 1843 O O . SER A 1 236 ? 20.978 17.368 -11.395 1.00 73.56 236 SER A O 1
ATOM 1845 N N . LEU A 1 237 ? 19.032 18.398 -10.914 1.00 69.44 237 LEU A N 1
ATOM 1846 C CA . LEU A 1 237 ? 19.237 18.464 -9.462 1.00 69.44 237 LEU A CA 1
ATOM 1847 C C . LEU A 1 237 ? 19.219 17.064 -8.833 1.00 69.44 237 LEU A C 1
ATOM 1849 O O . LEU A 1 237 ? 20.174 16.682 -8.151 1.00 69.44 237 LEU A O 1
ATOM 1853 N N . ILE A 1 238 ? 18.203 16.255 -9.150 1.00 73.31 238 ILE A N 1
ATOM 1854 C CA . ILE A 1 238 ? 18.088 14.870 -8.671 1.00 73.31 238 ILE A CA 1
ATOM 1855 C C . ILE A 1 238 ? 19.231 14.007 -9.226 1.00 73.31 238 ILE A C 1
ATOM 1857 O O . ILE A 1 238 ? 19.844 13.233 -8.487 1.00 73.31 238 ILE A O 1
ATOM 1861 N N . ASN A 1 239 ? 19.623 14.198 -10.490 1.00 79.19 239 ASN A N 1
ATOM 1862 C CA . ASN A 1 239 ? 20.810 13.538 -11.048 1.00 79.19 239 ASN A CA 1
ATOM 1863 C C . ASN A 1 239 ? 22.104 13.909 -10.282 1.00 79.19 239 ASN A C 1
ATOM 1865 O O . ASN A 1 239 ? 22.966 13.061 -10.013 1.00 79.19 239 ASN A O 1
ATOM 1869 N N . THR A 1 240 ? 22.241 15.173 -9.871 1.00 72.56 240 THR A N 1
ATOM 1870 C CA . THR A 1 240 ? 23.376 15.635 -9.057 1.00 72.56 240 THR A CA 1
ATOM 1871 C C . THR A 1 240 ? 23.354 15.018 -7.655 1.00 72.56 240 THR A C 1
ATOM 1873 O O . THR A 1 240 ? 24.406 14.617 -7.146 1.00 72.56 240 THR A O 1
ATOM 1876 N N . LEU A 1 241 ? 22.174 14.847 -7.055 1.00 70.50 241 LEU A N 1
ATOM 1877 C CA . LEU A 1 241 ? 22.003 14.163 -5.771 1.00 70.50 241 LEU A CA 1
ATOM 1878 C C . LEU A 1 241 ? 22.387 12.675 -5.849 1.00 70.50 241 LEU A C 1
ATOM 1880 O O . LEU A 1 241 ? 23.155 12.192 -5.011 1.00 70.50 241 LEU A O 1
ATOM 1884 N N . ILE A 1 242 ? 21.918 11.958 -6.877 1.00 76.31 242 ILE A N 1
ATOM 1885 C CA . ILE A 1 242 ? 22.221 10.532 -7.098 1.00 76.31 242 ILE A CA 1
ATOM 1886 C C . ILE A 1 242 ? 23.729 10.326 -7.282 1.00 76.31 242 ILE A C 1
ATOM 1888 O O . ILE A 1 242 ? 24.344 9.483 -6.621 1.00 76.31 242 ILE A O 1
ATOM 1892 N N . THR A 1 243 ? 24.364 11.129 -8.138 1.00 76.19 243 THR A N 1
ATOM 1893 C CA . THR A 1 243 ? 25.803 11.000 -8.412 1.00 76.19 243 THR A CA 1
ATOM 1894 C C . THR A 1 243 ? 26.677 11.377 -7.212 1.00 76.19 243 THR A C 1
ATOM 1896 O O . THR A 1 243 ? 27.727 10.758 -7.017 1.00 76.19 243 THR A O 1
ATOM 1899 N N . THR A 1 244 ? 26.251 12.335 -6.384 1.00 72.06 244 THR A N 1
ATOM 1900 C CA . THR A 1 244 ? 26.942 12.718 -5.136 1.00 72.06 244 THR A CA 1
ATOM 1901 C C . THR A 1 244 ? 26.778 11.643 -4.063 1.00 72.06 244 THR A C 1
ATOM 1903 O O . THR A 1 244 ? 27.758 11.245 -3.435 1.00 72.06 244 THR A O 1
ATOM 1906 N N . THR A 1 245 ? 25.579 11.071 -3.939 1.00 70.69 245 THR A N 1
ATOM 1907 C CA . THR A 1 245 ? 25.295 9.947 -3.034 1.00 70.69 245 THR A CA 1
ATOM 1908 C C . THR A 1 245 ? 26.146 8.725 -3.374 1.00 70.69 245 THR A C 1
ATOM 1910 O O . THR A 1 245 ? 26.763 8.135 -2.488 1.00 70.69 245 THR A O 1
ATOM 1913 N N . ARG A 1 246 ? 26.271 8.384 -4.663 1.00 76.25 246 ARG A N 1
ATOM 1914 C CA . ARG A 1 246 ? 27.170 7.314 -5.123 1.00 76.25 246 ARG A CA 1
ATOM 1915 C C . ARG A 1 246 ? 28.624 7.572 -4.717 1.00 76.25 246 ARG A C 1
ATOM 1917 O O . ARG A 1 246 ? 29.290 6.661 -4.238 1.00 76.25 246 ARG A O 1
ATOM 1924 N N . LYS A 1 247 ? 29.130 8.801 -4.895 1.00 70.44 247 LYS A N 1
ATOM 1925 C CA . LYS A 1 247 ? 30.505 9.160 -4.491 1.00 70.44 247 LYS A CA 1
ATOM 1926 C C . LYS A 1 247 ? 30.702 8.995 -2.985 1.00 70.44 247 LYS A C 1
ATOM 1928 O O . LYS A 1 247 ? 31.707 8.425 -2.577 1.00 70.44 247 LYS A O 1
ATOM 1933 N N . PHE A 1 248 ? 29.734 9.436 -2.184 1.00 70.00 248 PHE A N 1
ATOM 1934 C CA . PHE A 1 248 ? 29.753 9.268 -0.733 1.00 70.00 248 PHE A CA 1
ATOM 1935 C C . PHE A 1 248 ? 29.826 7.789 -0.325 1.00 70.00 248 PHE A C 1
ATOM 1937 O O . PHE A 1 248 ? 30.684 7.416 0.472 1.00 70.00 248 PHE A O 1
ATOM 1944 N N . PHE A 1 249 ? 28.996 6.925 -0.920 1.00 70.50 249 PHE A N 1
ATOM 1945 C CA . PHE A 1 249 ? 29.047 5.486 -0.646 1.00 70.50 249 PHE A CA 1
ATOM 1946 C C . PHE A 1 249 ? 30.352 4.836 -1.112 1.00 70.50 249 PHE A C 1
ATOM 1948 O O . PHE A 1 249 ? 30.868 3.976 -0.409 1.00 70.50 249 PHE A O 1
ATOM 1955 N N . ASN A 1 250 ? 30.935 5.279 -2.229 1.00 68.38 250 ASN A N 1
ATOM 1956 C CA . ASN A 1 250 ? 32.249 4.798 -2.664 1.00 68.38 250 ASN A CA 1
ATOM 1957 C C . ASN A 1 250 ? 33.362 5.185 -1.677 1.00 68.38 250 ASN A C 1
ATOM 1959 O O . ASN A 1 250 ? 34.247 4.374 -1.413 1.00 68.38 250 ASN A O 1
ATOM 1963 N N . ILE A 1 251 ? 33.313 6.394 -1.103 1.00 67.75 251 ILE A N 1
ATOM 1964 C CA . ILE A 1 251 ? 34.240 6.815 -0.041 1.00 67.75 251 ILE A CA 1
ATOM 1965 C C . ILE A 1 251 ? 34.045 5.936 1.202 1.00 67.75 251 ILE A C 1
ATOM 1967 O O . ILE A 1 251 ? 35.021 5.420 1.739 1.00 67.75 251 ILE A O 1
ATOM 1971 N N . LEU A 1 252 ? 32.797 5.725 1.634 1.00 66.50 252 LEU A N 1
ATOM 1972 C CA . LEU A 1 252 ? 32.481 4.899 2.802 1.00 66.50 252 LEU A CA 1
ATOM 1973 C C . LEU A 1 252 ? 32.956 3.451 2.613 1.00 66.50 252 LEU A C 1
ATOM 1975 O O . LEU A 1 252 ? 33.633 2.911 3.483 1.00 66.50 252 LEU A O 1
ATOM 1979 N N . LEU A 1 253 ? 32.664 2.854 1.455 1.00 67.50 253 LEU A N 1
ATOM 1980 C CA . LEU A 1 253 ? 33.087 1.500 1.107 1.00 67.50 253 LEU A CA 1
ATOM 1981 C C . LEU A 1 253 ? 34.615 1.388 1.044 1.00 67.50 253 LEU A C 1
ATOM 1983 O O . LEU A 1 253 ? 35.169 0.415 1.539 1.00 67.50 253 LEU A O 1
ATOM 1987 N N . SER A 1 254 ? 35.310 2.403 0.518 1.00 64.06 254 SER A N 1
ATOM 1988 C CA . SER A 1 254 ? 36.779 2.448 0.502 1.00 64.06 254 SER A CA 1
ATOM 1989 C C . SER A 1 254 ? 37.385 2.505 1.910 1.00 64.06 254 SER A C 1
ATOM 1991 O O . SER A 1 254 ? 38.457 1.939 2.133 1.00 64.06 254 SER A O 1
ATOM 1993 N N . VAL A 1 255 ? 36.736 3.177 2.865 1.00 63.00 255 VAL A N 1
ATOM 1994 C CA . VAL A 1 255 ? 37.207 3.230 4.260 1.00 63.00 255 VAL A CA 1
ATOM 1995 C C . VAL A 1 255 ? 36.924 1.914 4.988 1.00 63.00 255 VAL A C 1
ATOM 1997 O O . VAL A 1 255 ? 37.815 1.394 5.655 1.00 63.00 255 VAL A O 1
ATOM 2000 N N . LEU A 1 256 ? 35.738 1.329 4.786 1.00 65.69 256 LEU A N 1
ATOM 2001 C CA . LEU A 1 256 ? 35.379 0.017 5.337 1.00 65.69 256 LEU A CA 1
ATOM 2002 C C . LEU A 1 256 ? 36.295 -1.095 4.803 1.00 65.69 256 LEU A C 1
ATOM 2004 O O . LEU A 1 256 ? 36.761 -1.928 5.573 1.00 65.69 256 LEU A O 1
ATOM 2008 N N . TRP A 1 257 ? 36.611 -1.069 3.505 1.00 64.31 257 TRP A N 1
ATOM 2009 C CA . TRP A 1 257 ? 37.509 -2.036 2.867 1.00 64.31 257 TRP A CA 1
ATOM 2010 C C . TRP A 1 257 ? 38.971 -1.873 3.302 1.00 64.31 257 TRP A C 1
ATOM 2012 O O . TRP A 1 257 ? 39.710 -2.848 3.373 1.00 64.31 257 TRP A O 1
ATOM 2022 N N . SER A 1 258 ? 39.409 -0.648 3.615 1.00 57.06 258 SER A N 1
ATOM 2023 C CA . SER A 1 258 ? 40.783 -0.383 4.075 1.00 57.06 258 SER A CA 1
ATOM 2024 C C . SER A 1 258 ? 41.011 -0.668 5.565 1.00 57.06 258 SER A C 1
ATOM 2026 O O . SER A 1 258 ? 42.109 -0.418 6.057 1.00 57.06 258 SER A O 1
ATOM 2028 N N . GLY A 1 259 ? 40.006 -1.190 6.283 1.00 49.22 259 GLY A N 1
ATOM 2029 C CA . GLY A 1 259 ? 40.133 -1.629 7.678 1.00 49.22 259 GLY A CA 1
ATOM 2030 C C . GLY A 1 259 ? 40.413 -0.507 8.683 1.00 49.22 259 GLY A C 1
ATOM 2031 O O . GLY A 1 259 ? 40.792 -0.785 9.817 1.00 49.22 259 GLY A O 1
ATOM 2032 N N . ASN A 1 260 ? 40.244 0.760 8.291 1.00 56.88 260 ASN A N 1
ATOM 2033 C CA . ASN A 1 260 ? 40.483 1.899 9.172 1.00 56.88 260 ASN A CA 1
ATOM 2034 C C . ASN A 1 260 ? 39.213 2.194 9.992 1.00 56.88 260 ASN A C 1
ATOM 2036 O O . ASN A 1 260 ? 38.185 2.531 9.395 1.00 56.88 260 ASN A O 1
ATOM 2040 N N . PRO A 1 261 ? 39.242 2.092 11.336 1.00 56.16 261 PRO A N 1
ATOM 2041 C CA . PRO A 1 261 ? 38.068 2.358 12.157 1.00 56.16 261 PRO A CA 1
ATOM 2042 C C . PRO A 1 261 ? 37.641 3.824 12.020 1.00 56.16 261 PRO A C 1
ATOM 2044 O O . PRO A 1 261 ? 38.430 4.745 12.238 1.00 56.16 261 PRO A O 1
ATOM 2047 N N . LEU A 1 262 ? 36.376 4.034 11.651 1.00 58.72 262 LEU A N 1
ATOM 2048 C CA . LEU A 1 262 ? 35.776 5.362 11.545 1.00 58.72 262 LEU A CA 1
ATOM 2049 C C . LEU A 1 262 ? 35.700 6.008 12.936 1.00 58.72 262 LEU A C 1
ATOM 2051 O O . LEU A 1 262 ? 35.096 5.446 13.851 1.00 58.72 262 LEU A O 1
ATOM 2055 N N . LEU A 1 263 ? 36.272 7.204 13.098 1.00 63.72 263 LEU A N 1
ATOM 2056 C CA . LEU A 1 263 ? 36.175 7.966 14.346 1.00 63.72 263 LEU A CA 1
ATOM 2057 C C . LEU A 1 263 ? 34.708 8.346 14.625 1.00 63.72 263 LEU A C 1
ATOM 2059 O O . LEU A 1 263 ? 33.931 8.584 13.702 1.00 63.72 263 LEU A O 1
ATOM 2063 N N . GLY A 1 264 ? 34.324 8.501 15.898 1.00 60.38 264 GLY A N 1
ATOM 2064 C CA . GLY A 1 264 ? 32.942 8.838 16.290 1.00 60.38 264 GLY A CA 1
ATOM 2065 C C . GLY A 1 264 ? 32.367 10.095 15.614 1.00 60.38 264 GLY A C 1
ATOM 2066 O O . GLY A 1 264 ? 31.176 10.167 15.335 1.00 60.38 264 GLY A O 1
ATOM 2067 N N . GLN A 1 265 ? 33.215 11.059 15.251 1.00 57.59 265 GLN A N 1
ATOM 2068 C CA . GLN A 1 265 ? 32.809 12.265 14.518 1.00 57.59 265 GLN A CA 1
ATOM 2069 C C . GLN A 1 265 ? 32.557 12.024 13.019 1.00 57.59 265 GLN A C 1
ATOM 2071 O O . GLN A 1 265 ? 31.777 12.742 12.398 1.00 57.59 265 GLN A O 1
ATOM 2076 N N . GLN A 1 266 ? 33.162 10.990 12.429 1.00 59.62 266 GLN A N 1
ATOM 2077 C CA . GLN A 1 266 ? 32.882 10.579 11.051 1.00 59.62 266 GLN A CA 1
ATOM 2078 C C . GLN A 1 266 ? 31.496 9.931 10.946 1.00 59.62 266 GLN A C 1
ATOM 2080 O O . GLN A 1 266 ? 30.803 10.138 9.953 1.00 59.62 266 GLN A O 1
ATOM 2085 N N . TRP A 1 267 ? 31.037 9.250 12.001 1.00 67.38 267 TRP A N 1
ATOM 2086 C CA . TRP A 1 267 ? 29.655 8.772 12.107 1.00 67.38 267 TRP A CA 1
ATOM 2087 C C . TRP A 1 267 ? 28.631 9.909 12.174 1.00 67.38 267 TRP A C 1
ATOM 2089 O O . TRP A 1 267 ? 27.567 9.796 11.567 1.00 67.38 267 TRP A O 1
ATOM 2099 N N . VAL A 1 268 ? 28.966 11.030 12.823 1.00 65.00 268 VAL A N 1
ATOM 2100 C CA . VAL A 1 268 ? 28.124 12.241 12.817 1.00 65.00 268 VAL A CA 1
ATOM 2101 C C . VAL A 1 268 ? 27.986 12.794 11.396 1.00 65.00 268 VAL A C 1
ATOM 2103 O O . VAL A 1 268 ? 26.873 13.067 10.955 1.00 65.00 268 VAL A O 1
ATOM 2106 N N . ALA A 1 269 ? 29.077 12.861 10.628 1.00 61.00 269 ALA A N 1
ATOM 2107 C CA . ALA A 1 269 ? 29.029 13.277 9.224 1.00 61.00 269 ALA A CA 1
ATOM 2108 C C . ALA A 1 269 ? 28.172 12.340 8.343 1.00 61.00 269 ALA A C 1
ATOM 2110 O O . ALA A 1 269 ? 27.440 12.809 7.464 1.00 61.00 269 ALA A O 1
ATOM 2111 N N . VAL A 1 270 ? 28.204 11.023 8.597 1.00 64.00 270 VAL A N 1
ATOM 2112 C CA . VAL A 1 270 ? 27.330 10.045 7.921 1.00 64.00 270 VAL A CA 1
ATOM 2113 C C . VAL A 1 270 ? 25.857 10.252 8.294 1.00 64.00 270 VAL A C 1
ATOM 2115 O O . VAL A 1 270 ? 24.995 10.214 7.411 1.00 64.00 270 VAL A O 1
ATOM 2118 N N . ALA A 1 271 ? 25.562 10.510 9.570 1.00 64.94 271 ALA A N 1
ATOM 2119 C CA . ALA A 1 271 ? 24.208 10.767 10.058 1.00 64.94 271 ALA A CA 1
ATOM 2120 C C . ALA A 1 271 ? 23.627 12.071 9.485 1.00 64.94 271 ALA A C 1
ATOM 2122 O O . ALA A 1 271 ? 22.522 12.061 8.941 1.00 64.94 271 ALA A O 1
ATOM 2123 N N . MET A 1 272 ? 24.404 13.159 9.493 1.00 63.09 272 MET A N 1
ATOM 2124 C CA . MET A 1 272 ? 24.020 14.442 8.887 1.00 63.09 272 MET A CA 1
ATOM 2125 C C . MET A 1 272 ? 23.731 14.298 7.387 1.00 63.09 272 MET A C 1
ATOM 2127 O O . MET A 1 272 ? 22.709 14.773 6.895 1.00 63.09 272 MET A O 1
ATOM 2131 N N . SER A 1 273 ? 24.580 13.560 6.664 1.00 61.72 273 SER A N 1
ATOM 2132 C CA . SER A 1 273 ? 24.390 13.301 5.230 1.00 61.72 273 SER A CA 1
ATOM 2133 C C . SER A 1 273 ? 23.161 12.428 4.943 1.00 61.72 273 SER A C 1
ATOM 2135 O O . SER A 1 273 ? 22.627 12.450 3.837 1.00 61.72 273 SER A O 1
ATOM 2137 N N . ARG A 1 274 ? 22.712 11.602 5.898 1.00 62.34 274 ARG A N 1
ATOM 2138 C CA . ARG A 1 274 ? 21.480 10.800 5.790 1.00 62.34 274 ARG A CA 1
ATOM 2139 C C . ARG A 1 274 ? 20.232 11.650 6.036 1.00 62.34 274 ARG A C 1
ATOM 2141 O O . ARG A 1 274 ? 19.283 11.511 5.276 1.00 62.34 274 ARG A O 1
ATOM 2148 N N . HIS A 1 275 ? 20.264 12.545 7.021 1.00 60.44 275 HIS A N 1
ATOM 2149 C CA . HIS A 1 275 ? 19.150 13.439 7.350 1.00 60.44 275 HIS A CA 1
ATOM 2150 C C . HIS A 1 275 ? 18.899 14.496 6.258 1.00 60.44 275 HIS A C 1
ATOM 2152 O O . HIS A 1 275 ? 17.772 14.699 5.829 1.00 60.44 275 HIS A O 1
ATOM 2158 N N . ALA A 1 276 ? 19.953 15.071 5.676 1.00 54.69 276 ALA A N 1
ATOM 2159 C CA . ALA A 1 276 ? 19.810 16.040 4.584 1.00 54.69 276 ALA A CA 1
ATOM 2160 C C . ALA A 1 276 ? 19.303 15.433 3.251 1.00 54.69 276 ALA A C 1
ATOM 2162 O O . ALA A 1 276 ? 18.988 16.169 2.319 1.00 54.69 276 ALA A O 1
ATOM 2163 N N . ARG A 1 277 ? 19.226 14.096 3.130 1.00 55.91 277 ARG A N 1
ATOM 2164 C CA . ARG A 1 277 ? 18.672 13.392 1.955 1.00 55.91 277 ARG A CA 1
ATOM 2165 C C . ARG A 1 277 ? 17.163 13.149 2.043 1.00 55.91 277 ARG A C 1
ATOM 2167 O O . ARG A 1 277 ? 16.563 12.894 1.004 1.00 55.91 277 ARG A O 1
ATOM 2174 N N . SER A 1 278 ? 16.558 13.215 3.231 1.00 49.19 278 SER A N 1
ATOM 2175 C CA . SER A 1 278 ? 15.114 12.990 3.403 1.00 49.19 278 SER A CA 1
ATOM 2176 C C . SER A 1 278 ? 14.256 14.220 3.095 1.00 49.19 278 SER A C 1
ATOM 2178 O O . SER A 1 278 ? 13.087 14.057 2.776 1.00 49.19 278 SER A O 1
ATOM 2180 N N . GLU A 1 279 ? 14.813 15.433 3.126 1.00 44.50 279 GLU A N 1
ATOM 2181 C CA . GLU A 1 279 ? 14.045 16.677 2.933 1.00 44.50 279 GLU A CA 1
ATOM 2182 C C . GLU A 1 279 ? 13.838 17.124 1.465 1.00 44.50 279 GLU A C 1
ATOM 2184 O O . GLU A 1 279 ? 12.719 17.511 1.129 1.00 44.50 279 GLU A O 1
ATOM 2189 N N . PRO A 1 280 ? 14.822 17.058 0.539 1.00 39.31 280 PRO A N 1
ATOM 2190 C CA . PRO A 1 280 ? 14.645 17.596 -0.820 1.00 39.31 280 PRO A CA 1
ATOM 2191 C C . PRO A 1 280 ? 13.614 16.827 -1.660 1.00 39.31 280 PRO A C 1
ATOM 2193 O O . PRO A 1 280 ? 12.911 17.421 -2.474 1.00 39.31 280 PRO A O 1
ATOM 2196 N N . ALA A 1 281 ? 13.472 15.516 -1.426 1.00 40.06 281 ALA A N 1
ATOM 2197 C CA . ALA A 1 281 ? 12.475 14.675 -2.096 1.00 40.06 281 ALA A CA 1
ATOM 2198 C C . ALA A 1 281 ? 11.024 15.043 -1.722 1.00 40.06 281 ALA A C 1
ATOM 2200 O O . ALA A 1 281 ? 10.098 14.727 -2.463 1.00 40.06 281 ALA A O 1
ATOM 2201 N N . VAL A 1 282 ? 10.829 15.734 -0.594 1.00 37.50 282 VAL A N 1
ATOM 2202 C CA . VAL A 1 282 ? 9.521 16.196 -0.106 1.00 37.50 282 VAL A CA 1
ATOM 2203 C C . VAL A 1 282 ? 9.161 17.579 -0.677 1.00 37.50 282 VAL A C 1
ATOM 2205 O O . VAL A 1 282 ? 7.992 17.961 -0.684 1.00 37.50 282 VAL A O 1
ATOM 2208 N N . LEU A 1 283 ? 10.140 18.332 -1.194 1.00 35.19 283 LEU A N 1
ATOM 2209 C CA . LEU A 1 283 ? 9.970 19.733 -1.600 1.00 35.19 283 LEU A CA 1
ATOM 2210 C C . LEU A 1 283 ? 9.816 19.951 -3.105 1.00 35.19 283 LEU A C 1
ATOM 2212 O O . LEU A 1 283 ? 9.044 20.829 -3.484 1.00 35.19 283 LEU A O 1
ATOM 2216 N N . ASP A 1 284 ? 10.444 19.134 -3.958 1.00 36.09 284 ASP A N 1
ATOM 2217 C CA . ASP A 1 284 ? 10.142 19.146 -5.404 1.00 36.09 284 ASP A CA 1
ATOM 2218 C C . ASP A 1 284 ? 8.667 18.774 -5.659 1.00 36.09 284 ASP A C 1
ATOM 2220 O O . ASP A 1 284 ? 8.021 19.326 -6.545 1.00 36.09 284 ASP A O 1
ATOM 2224 N N . ALA A 1 285 ? 8.078 17.949 -4.783 1.00 35.72 285 ALA A N 1
ATOM 2225 C CA . ALA A 1 285 ? 6.647 17.646 -4.782 1.00 35.72 285 ALA A CA 1
ATOM 2226 C C . ALA A 1 285 ? 5.744 18.859 -4.456 1.00 35.72 285 ALA A C 1
ATOM 2228 O O . ALA A 1 285 ? 4.554 18.821 -4.754 1.00 35.72 285 ALA A O 1
ATOM 2229 N N . ARG A 1 286 ? 6.279 19.937 -3.857 1.00 33.41 286 ARG A N 1
ATOM 2230 C CA . ARG A 1 286 ? 5.518 21.147 -3.485 1.00 33.41 286 ARG A CA 1
ATOM 2231 C C . ARG A 1 286 ? 5.587 22.275 -4.521 1.00 33.41 286 ARG A C 1
ATOM 2233 O O . ARG A 1 286 ? 4.841 23.242 -4.400 1.00 33.41 286 ARG A O 1
ATOM 2240 N N . ARG A 1 287 ? 6.490 22.215 -5.509 1.00 35.31 287 ARG A N 1
ATOM 2241 C CA . ARG A 1 287 ? 6.852 23.394 -6.321 1.00 35.31 287 ARG A CA 1
ATOM 2242 C C . ARG A 1 287 ? 6.052 23.582 -7.617 1.00 35.31 287 ARG A C 1
ATOM 2244 O O . ARG A 1 287 ? 6.046 24.686 -8.152 1.00 35.31 287 ARG A O 1
ATOM 2251 N N . GLU A 1 288 ? 5.320 22.568 -8.076 1.00 35.81 288 GLU A N 1
ATOM 2252 C CA . GLU A 1 288 ? 4.400 22.670 -9.228 1.00 35.81 288 GLU A CA 1
ATOM 2253 C C . GLU A 1 288 ? 2.967 23.111 -8.849 1.00 35.81 288 GLU A C 1
ATOM 2255 O O . GLU A 1 288 ? 2.068 23.144 -9.691 1.00 35.81 288 GLU A O 1
ATOM 2260 N N . GLU A 1 289 ? 2.708 23.489 -7.591 1.00 41.12 289 GLU A N 1
ATOM 2261 C CA . GLU A 1 289 ? 1.344 23.749 -7.122 1.00 41.12 289 GLU A CA 1
ATOM 2262 C C . GLU A 1 289 ? 0.833 25.188 -7.356 1.00 41.12 289 GLU A C 1
ATOM 2264 O O . GLU A 1 289 ? 0.690 25.980 -6.427 1.00 41.12 289 GLU A O 1
ATOM 2269 N N . GLY A 1 290 ? 0.418 25.510 -8.584 1.00 45.41 290 GLY A N 1
ATOM 2270 C CA . GLY A 1 290 ? -0.577 26.572 -8.802 1.00 45.41 290 GLY A CA 1
ATOM 2271 C C . GLY A 1 290 ? -1.958 26.093 -8.328 1.00 45.41 290 GLY A C 1
ATOM 2272 O O . GLY A 1 290 ? -2.556 25.245 -8.991 1.00 45.41 290 GLY A O 1
ATOM 2273 N N . TYR A 1 291 ? -2.423 26.580 -7.171 1.00 55.91 291 TYR A N 1
ATOM 2274 C CA . TYR A 1 291 ? -3.679 26.236 -6.459 1.00 55.91 291 TYR A CA 1
ATOM 2275 C C . TYR A 1 291 ? -3.743 24.841 -5.828 1.00 55.91 291 TYR A C 1
ATOM 2277 O O . TYR A 1 291 ? -4.350 23.940 -6.393 1.00 55.91 291 TYR A O 1
ATOM 2285 N N . GLY A 1 292 ? -3.167 24.681 -4.631 1.00 49.56 292 GLY A N 1
ATOM 2286 C CA . GLY A 1 292 ? -3.154 23.451 -3.826 1.00 49.56 292 GLY A CA 1
ATOM 2287 C C . GLY A 1 292 ? -4.475 22.664 -3.786 1.00 49.56 292 GLY A C 1
ATOM 2288 O O . GLY A 1 292 ? -5.566 23.239 -3.813 1.00 49.56 292 GLY A O 1
ATOM 2289 N N . ILE A 1 293 ? -4.389 21.336 -3.681 1.00 54.03 293 ILE A N 1
ATOM 2290 C CA . ILE A 1 293 ? -5.571 20.475 -3.503 1.00 54.03 293 ILE A CA 1
ATOM 2291 C C . ILE A 1 293 ? -6.246 20.848 -2.171 1.00 54.03 293 ILE A C 1
ATOM 2293 O O . ILE A 1 293 ? -5.602 20.859 -1.126 1.00 54.03 293 ILE A O 1
ATOM 2297 N N . GLY A 1 294 ? -7.541 21.150 -2.205 1.00 53.38 294 GLY A N 1
ATOM 2298 C CA . GLY A 1 294 ? -8.309 21.702 -1.085 1.00 53.38 294 GLY A CA 1
ATOM 2299 C C . GLY A 1 294 ? -8.524 23.216 -1.149 1.00 53.38 294 GLY A C 1
ATOM 2300 O O . GLY A 1 294 ? -9.251 23.765 -0.325 1.00 53.38 294 GLY A O 1
ATOM 2301 N N . THR A 1 295 ? -7.940 23.903 -2.137 1.00 61.47 295 THR A N 1
ATOM 2302 C CA . THR A 1 295 ? -8.226 25.323 -2.382 1.00 61.47 295 THR A CA 1
ATOM 2303 C C . THR A 1 295 ? -9.647 25.468 -2.920 1.00 61.47 295 THR A C 1
ATOM 2305 O O . THR A 1 295 ? -10.000 24.836 -3.919 1.00 61.47 295 THR A O 1
ATOM 2308 N N . ARG A 1 296 ? -10.461 26.311 -2.271 1.00 61.03 296 ARG A N 1
ATOM 2309 C CA . ARG A 1 296 ? -11.748 26.747 -2.821 1.00 61.03 296 ARG A CA 1
ATOM 2310 C C . ARG A 1 296 ? -11.507 27.791 -3.901 1.00 61.03 296 ARG A C 1
ATOM 2312 O O . ARG A 1 296 ? -10.882 28.819 -3.652 1.00 61.03 296 ARG A O 1
ATOM 2319 N N . VAL A 1 297 ? -12.001 27.510 -5.092 1.00 67.81 297 VAL A N 1
ATOM 2320 C CA . VAL A 1 297 ? -11.883 28.338 -6.286 1.00 67.81 297 VAL A CA 1
ATOM 2321 C C . VAL A 1 297 ? -13.257 28.502 -6.922 1.00 67.81 297 VAL A C 1
ATOM 2323 O O . VAL A 1 297 ? -14.143 27.678 -6.716 1.00 67.81 297 VAL A O 1
ATOM 2326 N N . SER A 1 298 ? -13.460 29.565 -7.692 1.00 68.06 298 SER A N 1
ATOM 2327 C CA . SER A 1 298 ? -14.668 29.692 -8.503 1.00 68.06 298 SER A CA 1
ATOM 2328 C C . SER A 1 298 ? -14.413 29.035 -9.858 1.00 68.06 298 SER A C 1
ATOM 2330 O O . SER A 1 298 ? -13.500 29.464 -10.568 1.00 68.06 298 SER A O 1
ATOM 2332 N N . CYS A 1 299 ? -15.158 27.985 -10.208 1.00 70.88 299 CYS A N 1
ATOM 2333 C CA . CYS A 1 299 ? -15.034 27.285 -11.487 1.00 70.88 299 CYS A CA 1
ATOM 2334 C C . CYS A 1 299 ? -16.312 27.420 -12.317 1.00 70.88 299 CYS A C 1
ATOM 2336 O O . CYS A 1 299 ? -17.420 27.308 -11.800 1.00 70.88 299 CYS A O 1
ATOM 2338 N N . GLU A 1 300 ? -16.162 27.638 -13.614 1.00 74.56 300 GLU A N 1
ATOM 2339 C CA . GLU A 1 300 ? -17.286 27.669 -14.549 1.00 74.56 300 GLU A CA 1
ATOM 2340 C C . GLU A 1 300 ? -17.768 26.236 -14.852 1.00 74.56 300 GLU A C 1
ATOM 2342 O O . GLU A 1 300 ? -16.984 25.409 -15.327 1.00 74.56 300 GLU A O 1
ATOM 2347 N N . ALA A 1 301 ? -19.034 25.920 -14.563 1.00 67.94 301 ALA A N 1
ATOM 2348 C CA . ALA A 1 301 ? -19.591 24.585 -14.798 1.00 67.94 301 ALA A CA 1
ATOM 2349 C C . ALA A 1 301 ? -20.072 24.414 -16.249 1.00 67.94 301 ALA A C 1
ATOM 2351 O O . ALA A 1 301 ? -20.530 25.350 -16.901 1.00 67.94 301 ALA A O 1
ATOM 2352 N N . THR A 1 302 ? -19.956 23.204 -16.798 1.00 62.75 302 THR A N 1
ATOM 2353 C CA . THR A 1 302 ? -20.289 22.921 -18.212 1.00 62.75 302 THR A CA 1
ATOM 2354 C C . THR A 1 302 ? -21.787 22.784 -18.470 1.00 62.75 302 THR A C 1
ATOM 2356 O O . THR A 1 302 ? -22.229 22.883 -19.610 1.00 62.75 302 THR A O 1
ATOM 2359 N N . VAL A 1 303 ? -22.578 22.582 -17.416 1.00 58.00 303 VAL A N 1
ATOM 2360 C CA . VAL A 1 303 ? -24.029 22.372 -17.511 1.00 58.00 303 VAL A CA 1
ATOM 2361 C C . VAL A 1 303 ? -24.782 23.685 -17.763 1.00 58.00 303 VAL A C 1
ATOM 2363 O O . VAL A 1 303 ? -25.806 23.679 -18.440 1.00 58.00 303 VAL A O 1
ATOM 2366 N N . ASP A 1 304 ? -24.273 24.803 -17.249 1.00 66.62 304 ASP A N 1
ATOM 2367 C CA . ASP A 1 304 ? -24.951 26.103 -17.240 1.00 66.62 304 ASP A CA 1
ATOM 2368 C C . ASP A 1 304 ? -24.050 27.293 -17.630 1.00 66.62 304 ASP A C 1
ATOM 2370 O O . ASP A 1 304 ? -24.569 28.382 -17.867 1.00 66.62 304 ASP A O 1
ATOM 2374 N N . GLY A 1 305 ? -22.726 27.114 -17.749 1.00 62.22 305 GLY A N 1
ATOM 2375 C CA . GLY A 1 305 ? -21.787 28.182 -18.129 1.00 62.22 305 GLY A CA 1
ATOM 2376 C C . GLY A 1 305 ? -21.615 29.263 -17.055 1.00 62.22 305 GLY A C 1
ATOM 2377 O O . GLY A 1 305 ? -21.094 30.343 -17.332 1.00 62.22 305 GLY A O 1
ATOM 2378 N N . VAL A 1 306 ? -22.077 28.991 -15.830 1.00 70.75 306 VAL A N 1
ATOM 2379 C CA . VAL A 1 306 ? -22.030 29.916 -14.692 1.00 70.75 306 VAL A CA 1
ATOM 2380 C C . VAL A 1 306 ? -20.902 29.506 -13.741 1.00 70.75 306 VAL A C 1
ATOM 2382 O O . VAL A 1 306 ? -20.550 28.333 -13.617 1.00 70.75 306 VAL A O 1
ATOM 2385 N N . HIS A 1 307 ? -20.302 30.491 -13.073 1.00 69.44 307 HIS A N 1
ATOM 2386 C CA . HIS A 1 307 ? -19.250 30.280 -12.083 1.00 69.44 307 HIS A CA 1
ATOM 2387 C C . HIS A 1 307 ? -19.818 29.814 -10.737 1.00 69.44 307 HIS A C 1
ATOM 2389 O O . HIS A 1 307 ? -20.579 30.538 -10.095 1.00 69.44 307 HIS A O 1
ATOM 2395 N N . HIS A 1 308 ? -19.384 28.639 -10.282 1.00 67.56 308 HIS A N 1
ATOM 2396 C CA . HIS A 1 308 ? -19.765 28.036 -9.005 1.00 67.56 308 HIS A CA 1
ATOM 2397 C C . HIS A 1 308 ? -18.557 27.879 -8.072 1.00 67.56 308 HIS A C 1
ATOM 2399 O O . HIS A 1 308 ? -17.441 27.629 -8.534 1.00 67.56 308 HIS A O 1
ATOM 2405 N N . PRO A 1 309 ? -18.748 27.989 -6.745 1.00 67.25 309 PRO A N 1
ATOM 2406 C CA . PRO A 1 309 ? -17.692 27.709 -5.782 1.00 67.25 309 PRO A CA 1
ATOM 2407 C C . PRO A 1 309 ? -17.399 26.205 -5.745 1.00 67.25 309 PRO A C 1
ATOM 2409 O O . PRO A 1 309 ? -18.260 25.399 -5.394 1.00 67.25 309 PRO A O 1
ATOM 2412 N N . ALA A 1 310 ? -16.165 25.829 -6.058 1.00 64.56 310 ALA A N 1
ATOM 2413 C CA . ALA A 1 310 ? -15.703 24.450 -6.067 1.00 64.56 310 ALA A CA 1
ATOM 2414 C C . ALA A 1 310 ? -14.385 24.300 -5.310 1.00 64.56 310 ALA A C 1
ATOM 2416 O O . ALA A 1 310 ? -13.599 25.232 -5.169 1.00 64.56 310 ALA A O 1
ATOM 2417 N N . GLU A 1 311 ? -14.132 23.102 -4.801 1.00 65.00 311 GLU A N 1
ATOM 2418 C CA . GLU A 1 311 ? -12.877 22.762 -4.142 1.00 65.00 311 GLU A CA 1
ATOM 2419 C C . GLU A 1 311 ? -12.043 21.894 -5.080 1.00 65.00 311 GLU A C 1
ATOM 2421 O O . GLU A 1 311 ? -12.551 20.940 -5.667 1.00 65.00 311 GLU A O 1
ATOM 2426 N N . ILE A 1 312 ? -10.754 22.198 -5.217 1.00 63.41 312 ILE A N 1
ATOM 2427 C CA . ILE A 1 312 ? -9.855 21.373 -6.028 1.00 63.41 312 ILE A CA 1
ATOM 2428 C C . ILE A 1 312 ? -9.627 20.045 -5.297 1.00 63.41 312 ILE A C 1
ATOM 2430 O O . ILE A 1 312 ? -8.878 19.985 -4.322 1.00 63.41 312 ILE A O 1
ATOM 2434 N N . VAL A 1 313 ? -10.282 18.975 -5.748 1.00 57.34 313 VAL A N 1
ATOM 2435 C CA . VAL A 1 313 ? -10.196 17.640 -5.124 1.00 57.34 313 VAL A CA 1
ATOM 2436 C C . VAL A 1 313 ? -9.019 16.828 -5.665 1.00 57.34 313 VAL A C 1
ATOM 2438 O O . VAL A 1 313 ? -8.423 16.047 -4.925 1.00 57.34 313 VAL A O 1
ATOM 2441 N N . GLU A 1 314 ? -8.667 17.018 -6.936 1.00 59.62 314 GLU A N 1
ATOM 2442 C CA . GLU A 1 314 ? -7.650 16.232 -7.636 1.00 59.62 314 GLU A CA 1
ATOM 2443 C C . GLU A 1 314 ? -7.043 17.056 -8.786 1.00 59.62 314 GLU A C 1
ATOM 2445 O O . GLU A 1 314 ? -7.722 17.901 -9.367 1.00 59.62 314 GLU A O 1
ATOM 2450 N N . ARG A 1 315 ? -5.763 16.834 -9.120 1.00 56.16 315 ARG A N 1
ATOM 2451 C CA . ARG A 1 315 ? -5.100 17.436 -10.292 1.00 56.16 315 ARG A CA 1
ATOM 2452 C C . ARG A 1 315 ? -4.448 16.354 -11.141 1.00 56.16 315 ARG A C 1
ATOM 2454 O O . ARG A 1 315 ? -3.913 15.387 -10.605 1.00 56.16 315 ARG A O 1
ATOM 2461 N N . LYS A 1 316 ? -4.452 16.540 -12.460 1.00 60.38 316 LYS A N 1
ATOM 2462 C CA . LYS A 1 316 ? -3.917 15.571 -13.421 1.00 60.38 316 LYS A CA 1
ATOM 2463 C C . LYS A 1 316 ? -3.153 16.302 -14.525 1.00 60.38 316 LYS A C 1
ATOM 2465 O O . LYS A 1 316 ? -3.682 17.240 -15.109 1.00 60.38 316 LYS A O 1
ATOM 2470 N N . LEU A 1 317 ? -1.912 15.883 -14.781 1.00 46.44 317 LEU A N 1
ATOM 2471 C CA . LEU A 1 317 ? -1.007 16.504 -15.763 1.00 46.44 317 LEU A CA 1
ATOM 2472 C C . LEU A 1 317 ? -1.160 15.929 -17.186 1.00 46.44 317 LEU A C 1
ATOM 2474 O O . LEU A 1 317 ? -0.770 16.580 -18.147 1.00 46.44 317 LEU A O 1
ATOM 2478 N N . ASP A 1 318 ? -1.782 14.754 -17.335 1.00 43.03 318 ASP A N 1
ATOM 2479 C CA . ASP A 1 318 ? -1.944 14.056 -18.618 1.00 43.03 318 ASP A CA 1
ATOM 2480 C C . ASP A 1 318 ? -3.415 13.797 -18.980 1.00 43.03 318 ASP A C 1
ATOM 2482 O O . ASP A 1 318 ? -4.246 13.497 -18.116 1.00 43.03 318 ASP A O 1
ATOM 2486 N N . LYS A 1 319 ? -3.712 13.805 -20.292 1.00 43.56 319 LYS A N 1
ATOM 2487 C CA . LYS A 1 319 ? -5.011 13.439 -20.903 1.00 43.56 319 LYS A CA 1
ATOM 2488 C C . LYS A 1 319 ? -5.312 11.931 -20.801 1.00 43.56 319 LYS A C 1
ATOM 2490 O O . LYS A 1 319 ? -5.537 11.265 -21.808 1.00 43.56 319 LYS A O 1
ATOM 2495 N N . ALA A 1 320 ? -5.300 11.363 -19.598 1.00 41.84 320 ALA A N 1
ATOM 2496 C CA . ALA A 1 320 ? -5.766 9.998 -19.366 1.00 41.84 320 ALA A CA 1
ATOM 2497 C C . ALA A 1 320 ? -7.246 9.993 -18.963 1.00 41.84 320 ALA A C 1
ATOM 2499 O O . ALA A 1 320 ? -7.691 10.850 -18.198 1.00 41.84 320 ALA A O 1
ATOM 2500 N N . VAL A 1 321 ? -7.981 8.997 -19.458 1.00 44.28 321 VAL A N 1
ATOM 2501 C CA . VAL A 1 321 ? -9.422 8.810 -19.235 1.00 44.28 321 VAL A CA 1
ATOM 2502 C C . VAL A 1 321 ? -9.732 8.669 -17.742 1.00 44.28 321 VAL A C 1
ATOM 2504 O O . VAL A 1 321 ? -8.897 8.232 -16.940 1.00 44.28 321 VAL A O 1
ATOM 2507 N N . ASP A 1 322 ? -10.912 9.152 -17.388 1.00 38.25 322 ASP A N 1
ATOM 2508 C CA . ASP A 1 322 ? -11.378 9.378 -16.034 1.00 38.25 322 ASP A CA 1
ATOM 2509 C C . ASP A 1 322 ? -11.497 8.097 -15.195 1.00 38.25 322 ASP A C 1
ATOM 2511 O O . ASP A 1 322 ? -11.912 7.049 -15.689 1.00 38.25 322 ASP A O 1
ATOM 2515 N N . LYS A 1 323 ? -11.115 8.188 -13.918 1.00 49.81 323 LYS A N 1
ATOM 2516 C CA . LYS A 1 323 ? -11.238 7.114 -12.912 1.00 49.81 323 LYS A CA 1
ATOM 2517 C C . LYS A 1 323 ? -12.346 7.415 -11.889 1.00 49.81 323 LYS A C 1
ATOM 2519 O O . LYS A 1 323 ? -12.619 6.575 -11.031 1.00 49.81 323 LYS A O 1
ATOM 2524 N N . ARG A 1 324 ? -12.973 8.596 -11.972 1.00 45.62 324 ARG A N 1
ATOM 2525 C CA . ARG A 1 324 ? -14.145 9.046 -11.200 1.00 45.62 324 ARG A CA 1
ATOM 2526 C C . ARG A 1 324 ? -15.181 9.602 -12.190 1.00 45.62 324 ARG A C 1
ATOM 2528 O O . ARG A 1 324 ? -14.868 9.792 -13.351 1.00 45.62 324 ARG A O 1
ATOM 2535 N N . LEU A 1 325 ? -16.435 9.781 -11.790 1.00 45.50 325 LEU A N 1
ATOM 2536 C CA . LEU A 1 325 ? -17.485 10.340 -12.665 1.00 45.50 325 LEU A CA 1
ATOM 2537 C C . LEU A 1 325 ? -17.503 11.887 -12.620 1.00 45.50 325 LEU A C 1
ATOM 2539 O O . LEU A 1 325 ? -18.561 12.486 -12.780 1.00 45.50 325 LEU A O 1
ATOM 2543 N N . ASP A 1 326 ? -16.358 12.525 -12.355 1.00 58.66 326 ASP A N 1
ATOM 2544 C CA . ASP A 1 326 ? -16.247 13.960 -12.060 1.00 58.66 326 ASP A CA 1
ATOM 2545 C C . ASP A 1 326 ? -15.626 14.701 -13.260 1.00 58.66 326 ASP A C 1
ATOM 2547 O O . ASP A 1 326 ? -14.630 14.258 -13.816 1.00 58.66 326 ASP A O 1
ATOM 2551 N N . GLU A 1 327 ? -16.177 15.845 -13.672 1.00 61.06 327 GLU A N 1
ATOM 2552 C CA . GLU A 1 327 ? -15.658 16.582 -14.832 1.00 61.06 327 GLU A CA 1
ATOM 2553 C C . GLU A 1 327 ? -14.295 17.252 -14.554 1.00 61.06 327 GLU A C 1
ATOM 2555 O O . GLU A 1 327 ? -14.127 17.999 -13.589 1.00 61.06 327 GLU A O 1
ATOM 2560 N N . TRP A 1 328 ? -13.323 17.046 -15.449 1.00 66.88 328 TRP A N 1
ATOM 2561 C CA . TRP A 1 328 ? -12.014 17.701 -15.387 1.00 66.88 328 TRP A CA 1
ATOM 2562 C C . TRP A 1 328 ? -12.051 19.100 -16.012 1.00 66.88 328 TRP A C 1
ATOM 2564 O O . TRP A 1 328 ? -12.111 19.249 -17.233 1.00 66.88 328 TRP A O 1
ATOM 2574 N N . VAL A 1 329 ? -11.949 20.131 -15.172 1.00 64.31 329 VAL A N 1
ATOM 2575 C CA . VAL A 1 329 ? -12.001 21.536 -15.599 1.00 64.31 329 VAL A CA 1
ATOM 2576 C C . VAL A 1 329 ? -10.583 22.087 -15.849 1.00 64.31 329 VAL A C 1
ATOM 2578 O O . VAL A 1 329 ? -9.722 21.982 -14.972 1.00 64.31 329 VAL A O 1
ATOM 2581 N N . PRO A 1 330 ? -10.294 22.683 -17.024 1.00 64.06 330 PRO A N 1
ATOM 2582 C CA . PRO A 1 330 ? -8.991 23.278 -17.312 1.00 64.06 330 PRO A CA 1
ATOM 2583 C C . PRO A 1 330 ? -8.754 24.565 -16.508 1.00 64.06 330 PRO A C 1
ATOM 2585 O O . PRO A 1 330 ? -9.684 25.318 -16.222 1.00 64.06 330 PRO A O 1
ATOM 2588 N N . ALA A 1 331 ? -7.484 24.866 -16.215 1.00 60.28 331 ALA A N 1
ATOM 2589 C CA . ALA A 1 331 ? -7.082 26.006 -15.382 1.00 60.28 331 ALA A CA 1
ATOM 2590 C C . ALA A 1 331 ? -7.573 27.380 -15.887 1.00 60.28 331 ALA A C 1
ATOM 2592 O O . ALA A 1 331 ? -7.684 28.315 -15.102 1.00 60.28 331 ALA A O 1
ATOM 2593 N N . SER A 1 332 ? -7.904 27.506 -17.175 1.00 59.19 332 SER A N 1
ATOM 2594 C CA . SER A 1 332 ? -8.450 28.729 -17.775 1.00 59.19 332 SER A CA 1
ATOM 2595 C C . SER A 1 332 ? -9.886 29.056 -17.348 1.00 59.19 332 SER A C 1
ATOM 2597 O O . SER A 1 332 ? -10.306 30.195 -17.517 1.00 59.19 332 SER A O 1
ATOM 2599 N N . ARG A 1 333 ? -10.639 28.086 -16.810 1.00 64.75 333 ARG A N 1
ATOM 2600 C CA . ARG A 1 333 ? -12.034 28.254 -16.347 1.00 64.75 333 ARG A CA 1
ATOM 2601 C C . ARG A 1 333 ? -12.139 28.473 -14.832 1.00 64.75 333 ARG A C 1
ATOM 2603 O O . ARG A 1 333 ? -13.208 28.310 -14.246 1.00 64.75 333 ARG A O 1
ATOM 2610 N N . ILE A 1 334 ? -11.016 28.806 -14.193 1.00 66.12 334 ILE A N 1
ATOM 2611 C CA . ILE A 1 334 ? -10.894 28.988 -12.747 1.00 66.12 334 ILE A CA 1
ATOM 2612 C C . ILE A 1 334 ? -10.555 30.454 -12.457 1.00 66.12 334 ILE A C 1
ATOM 2614 O O . ILE A 1 334 ? -9.560 30.978 -12.953 1.00 66.12 334 ILE A O 1
ATOM 2618 N N . SER A 1 335 ? -11.367 31.114 -11.630 1.00 62.03 335 SER A N 1
ATOM 2619 C CA . SER A 1 335 ? -11.181 32.513 -11.224 1.00 62.03 335 SER A CA 1
ATOM 2620 C C . SER A 1 335 ? -10.861 32.588 -9.727 1.00 62.03 335 SER A C 1
ATOM 2622 O O . SER A 1 335 ? -11.600 32.060 -8.893 1.00 62.03 335 SER A O 1
ATOM 2624 N N . GLY A 1 336 ? -9.736 33.218 -9.373 1.00 47.66 336 GLY A N 1
ATOM 2625 C CA . GLY A 1 336 ? -9.267 33.324 -7.988 1.00 47.66 336 GLY A CA 1
ATOM 2626 C C . GLY A 1 336 ? -9.994 34.421 -7.211 1.00 47.66 336 GLY A C 1
ATOM 2627 O O . GLY A 1 336 ? -9.891 35.592 -7.568 1.00 47.66 336 GLY A O 1
ATOM 2628 N N . LEU A 1 337 ? -10.697 34.065 -6.134 1.00 40.78 337 LEU A N 1
ATOM 2629 C CA . LEU A 1 337 ? -11.230 35.046 -5.188 1.00 40.78 337 LEU A CA 1
ATOM 2630 C C . LEU A 1 337 ? -10.160 35.375 -4.133 1.00 40.78 337 LEU A C 1
ATOM 2632 O O . LEU A 1 337 ? -9.623 34.478 -3.482 1.00 40.78 337 LEU A O 1
ATOM 2636 N N . HIS A 1 338 ? -9.848 36.664 -3.982 1.00 35.12 338 HIS A N 1
ATOM 2637 C CA . HIS A 1 338 ? -8.976 37.191 -2.932 1.00 35.12 338 HIS A CA 1
ATOM 2638 C C . HIS A 1 338 ? -9.582 36.994 -1.530 1.00 35.12 338 HIS A C 1
ATOM 2640 O O . HIS A 1 338 ? -10.794 37.031 -1.335 1.00 35.12 338 HIS A O 1
ATOM 2646 N N . SER A 1 339 ? -8.690 36.810 -0.556 1.00 34.12 339 SER A N 1
ATOM 2647 C CA . SER A 1 339 ? -8.938 36.577 0.869 1.00 34.12 339 SER A CA 1
ATOM 2648 C C . SER A 1 339 ? -9.890 37.577 1.539 1.00 34.12 339 SER A C 1
ATOM 2650 O O . SER A 1 339 ? -9.591 38.770 1.549 1.00 34.12 339 SER A O 1
ATOM 2652 N N . VAL A 1 340 ? -10.913 37.083 2.249 1.00 23.38 340 VAL A N 1
ATOM 2653 C CA . VAL A 1 340 ? -11.515 37.776 3.405 1.00 23.38 340 VAL A CA 1
ATOM 2654 C C . VAL A 1 340 ? -11.949 36.754 4.467 1.00 23.38 340 VAL A C 1
ATOM 2656 O O . VAL A 1 340 ? -12.739 35.864 4.178 1.00 23.38 340 VAL A O 1
ATOM 2659 N N . GLY A 1 341 ? -11.462 36.950 5.699 1.00 24.50 341 GLY A N 1
ATOM 2660 C CA . GLY A 1 341 ? -12.247 36.765 6.928 1.00 24.50 341 GLY A CA 1
ATOM 2661 C C . GLY A 1 341 ? -12.301 35.377 7.574 1.00 24.50 341 GLY A C 1
ATOM 2662 O O . GLY A 1 341 ? -13.070 34.518 7.169 1.00 24.50 341 GLY A O 1
ATOM 2663 N N . SER A 1 342 ? -11.539 35.236 8.660 1.00 35.47 342 SER A N 1
ATOM 2664 C CA . SER A 1 342 ? -11.704 34.317 9.800 1.00 35.47 342 SER A CA 1
ATOM 2665 C C . SER A 1 342 ? -13.096 33.691 10.013 1.00 35.47 342 SER A C 1
ATOM 2667 O O . SER A 1 342 ? -14.076 34.410 10.203 1.00 35.47 342 SER A O 1
ATOM 2669 N N . GLY A 1 343 ? -13.134 32.360 10.135 1.00 23.22 343 GLY A N 1
ATOM 2670 C CA . GLY A 1 343 ? -14.290 31.594 10.607 1.00 23.22 343 GLY A CA 1
ATOM 2671 C C . GLY A 1 343 ? -14.015 30.087 10.607 1.00 23.22 343 GLY A C 1
ATOM 2672 O O . GLY A 1 343 ? -13.961 29.472 9.553 1.00 23.22 343 GLY A O 1
ATOM 2673 N N . GLU A 1 344 ? -13.763 29.561 11.805 1.00 27.31 344 GLU A N 1
ATOM 2674 C CA . GLU A 1 344 ? -13.822 28.176 12.301 1.00 27.31 344 GLU A CA 1
ATOM 2675 C C . GLU A 1 344 ? -14.054 26.987 11.337 1.00 27.31 344 GLU A C 1
ATOM 2677 O O . GLU A 1 344 ? -15.029 26.920 10.596 1.00 27.31 344 GLU A O 1
ATOM 2682 N N . GLY A 1 345 ? -13.258 25.929 11.556 1.00 32.03 345 GLY A N 1
ATOM 2683 C CA . GLY A 1 345 ? -13.771 24.554 11.550 1.00 32.03 345 GLY A CA 1
ATOM 2684 C C . GLY A 1 345 ? -13.367 23.653 10.378 1.00 32.03 345 GLY A C 1
ATOM 2685 O O . GLY A 1 345 ? -13.732 23.880 9.234 1.00 32.03 345 GLY A O 1
ATOM 2686 N N . LEU A 1 346 ? -12.726 22.534 10.739 1.00 28.08 346 LEU A N 1
ATOM 2687 C CA . LEU A 1 346 ? -12.474 21.322 9.944 1.00 28.08 346 LEU A CA 1
ATOM 2688 C C . LEU A 1 346 ? -11.369 21.394 8.879 1.00 28.08 346 LEU A C 1
ATOM 2690 O O . LEU A 1 346 ? -11.595 21.395 7.671 1.00 28.08 346 LEU A O 1
ATOM 2694 N N . SER A 1 347 ? -10.130 21.301 9.360 1.00 27.98 347 SER A N 1
ATOM 2695 C CA . SER A 1 347 ? -8.979 20.892 8.561 1.00 27.98 347 SER A CA 1
ATOM 2696 C C . SER A 1 347 ? -9.078 19.415 8.143 1.00 27.98 347 SER A C 1
ATOM 2698 O O . SER A 1 347 ? -9.226 18.504 8.960 1.00 27.98 347 SER A O 1
ATOM 2700 N N . ARG A 1 348 ? -8.949 19.192 6.829 1.00 25.81 348 ARG A N 1
ATOM 2701 C CA . ARG A 1 348 ? -8.669 17.910 6.165 1.00 25.81 348 ARG A CA 1
ATOM 2702 C C . ARG A 1 348 ? -7.441 17.236 6.789 1.00 25.81 348 ARG A C 1
ATOM 2704 O O . ARG A 1 348 ? -6.311 17.559 6.438 1.00 25.81 348 ARG A O 1
ATOM 2711 N N . ALA A 1 349 ? -7.656 16.256 7.660 1.00 28.22 349 ALA A N 1
ATOM 2712 C CA . ALA A 1 349 ? -6.635 15.287 8.042 1.00 28.22 349 ALA A CA 1
ATOM 2713 C C . ALA A 1 349 ? -6.805 14.030 7.181 1.00 28.22 349 ALA A C 1
ATOM 2715 O O . ALA A 1 349 ? -7.574 13.138 7.523 1.00 28.22 349 ALA A O 1
ATOM 2716 N N . SER A 1 350 ? -6.139 13.968 6.028 1.00 30.25 350 SER A N 1
ATOM 2717 C CA . SER A 1 350 ? -5.945 12.738 5.249 1.00 30.25 350 SER A CA 1
ATOM 2718 C C . SER A 1 350 ? -4.825 12.945 4.235 1.00 30.25 350 SER A C 1
ATOM 2720 O O . SER A 1 350 ? -4.753 14.005 3.622 1.00 30.25 350 SER A O 1
ATOM 2722 N N . THR A 1 351 ? -4.015 11.895 4.066 1.00 31.27 351 THR A N 1
ATOM 2723 C CA . THR A 1 351 ? -2.874 11.722 3.145 1.00 31.27 351 THR A CA 1
ATOM 2724 C C . THR A 1 351 ? -1.539 12.366 3.535 1.00 31.27 351 THR A C 1
ATOM 2726 O O . THR A 1 351 ? -0.982 13.184 2.813 1.00 31.27 351 THR A O 1
ATOM 2729 N N . ALA A 1 352 ? -0.976 11.878 4.639 1.00 25.88 352 ALA A N 1
ATOM 2730 C CA . ALA A 1 352 ? 0.460 11.614 4.755 1.00 25.88 352 ALA A CA 1
ATOM 2731 C C . ALA A 1 352 ? 0.631 10.196 5.343 1.00 25.88 352 ALA A C 1
ATOM 2733 O O . ALA A 1 352 ? -0.241 9.770 6.108 1.00 25.88 352 ALA A O 1
ATOM 2734 N N . PRO A 1 353 ? 1.693 9.443 5.001 1.00 27.62 353 PRO A N 1
ATOM 2735 C CA . PRO A 1 353 ? 2.015 8.211 5.712 1.00 27.62 353 PRO A CA 1
ATOM 2736 C C . PRO A 1 353 ? 2.208 8.527 7.201 1.00 27.62 353 PRO A C 1
ATOM 2738 O O . PRO A 1 353 ? 2.889 9.485 7.568 1.00 27.62 353 PRO A O 1
ATOM 2741 N N . ALA A 1 354 ? 1.600 7.722 8.073 1.00 30.02 354 ALA A N 1
ATOM 2742 C CA . ALA A 1 354 ? 1.577 7.941 9.521 1.00 30.02 354 ALA A CA 1
ATOM 2743 C C . ALA A 1 354 ? 2.960 7.852 10.210 1.00 30.02 354 ALA A C 1
ATOM 2745 O O . ALA A 1 354 ? 3.043 7.998 11.428 1.00 30.02 354 ALA A O 1
ATOM 2746 N N . SER A 1 355 ? 4.054 7.667 9.462 1.00 30.56 355 SER A N 1
ATOM 2747 C CA . SER A 1 355 ? 5.419 7.759 9.990 1.00 30.56 355 SER A CA 1
ATOM 2748 C C . SER A 1 355 ? 5.818 9.185 10.388 1.00 30.56 355 SER A C 1
ATOM 2750 O O . SER A 1 355 ? 6.629 9.339 11.297 1.00 30.56 355 SER A O 1
ATOM 2752 N N . ASP A 1 356 ? 5.226 10.219 9.777 1.00 30.23 356 ASP A N 1
ATOM 2753 C CA . ASP A 1 356 ? 5.606 11.622 10.034 1.00 30.23 356 ASP A CA 1
ATOM 2754 C C . ASP A 1 356 ? 4.758 12.317 11.111 1.00 30.23 356 ASP A C 1
ATOM 2756 O O . ASP A 1 356 ? 5.182 13.318 11.684 1.00 30.23 356 ASP A O 1
ATOM 2760 N N . LEU A 1 357 ? 3.589 11.769 11.463 1.00 30.86 357 LEU A N 1
ATOM 2761 C CA . LEU A 1 357 ? 2.744 12.313 12.538 1.00 30.86 357 LEU A CA 1
ATOM 2762 C C . LEU A 1 357 ? 3.204 11.887 13.943 1.00 30.86 357 LEU A C 1
ATOM 2764 O O . LEU A 1 357 ? 2.862 12.555 14.917 1.00 30.86 357 LEU A O 1
ATOM 2768 N N . LEU A 1 358 ? 4.017 10.828 14.060 1.00 28.72 358 LEU A N 1
ATOM 2769 C CA . LEU A 1 358 ? 4.621 10.415 15.335 1.00 28.72 358 LEU A CA 1
ATOM 2770 C C . LEU A 1 358 ? 5.971 11.099 15.615 1.00 28.72 358 LEU A C 1
ATOM 2772 O O . LEU A 1 358 ? 6.342 11.254 16.776 1.00 28.72 358 LEU A O 1
ATOM 2776 N N . ALA A 1 359 ? 6.686 11.552 14.580 1.00 32.72 359 ALA A N 1
ATOM 2777 C CA . ALA A 1 359 ? 7.971 12.239 14.736 1.00 32.72 359 ALA A CA 1
ATOM 2778 C C . ALA A 1 359 ? 7.832 13.628 15.391 1.00 32.72 359 ALA A C 1
ATOM 2780 O O . ALA A 1 359 ? 8.779 14.127 15.993 1.00 32.72 359 ALA A O 1
ATOM 2781 N N . GLY A 1 360 ? 6.641 14.235 15.319 1.00 31.36 360 GLY A N 1
ATOM 2782 C CA . GLY A 1 360 ? 6.353 15.543 15.914 1.00 31.36 360 GLY A CA 1
ATOM 2783 C C . GLY A 1 360 ? 6.009 15.531 17.409 1.00 31.36 360 GLY A C 1
ATOM 2784 O O . GLY A 1 360 ? 5.941 16.602 18.005 1.00 31.36 360 GLY A O 1
ATOM 2785 N N . LEU A 1 361 ? 5.793 14.361 18.027 1.00 31.30 361 LEU A N 1
ATOM 2786 C CA . LEU A 1 361 ? 5.384 14.254 19.441 1.00 31.30 361 LEU A CA 1
ATOM 2787 C C . LEU A 1 361 ? 6.433 13.615 20.360 1.00 31.30 361 LEU A C 1
ATOM 2789 O O . LEU A 1 361 ? 6.263 13.634 21.577 1.00 31.30 361 LEU A O 1
ATOM 2793 N N . THR A 1 362 ? 7.544 13.109 19.822 1.00 31.19 362 THR A N 1
ATOM 2794 C CA . THR A 1 362 ? 8.665 12.631 20.637 1.00 31.19 362 THR A CA 1
ATOM 2795 C C . THR A 1 362 ? 9.920 13.411 20.293 1.00 31.19 362 THR A C 1
ATOM 2797 O O . THR A 1 362 ? 10.637 13.085 19.348 1.00 31.19 362 THR A O 1
ATOM 2800 N N . GLY A 1 363 ? 10.186 14.443 21.094 1.00 30.84 363 GLY A N 1
ATOM 2801 C CA . GLY A 1 363 ? 11.514 15.027 21.190 1.00 30.84 363 GLY A CA 1
ATOM 2802 C C . GLY A 1 363 ? 12.558 13.938 21.448 1.00 30.84 363 GLY A C 1
ATOM 2803 O O . GLY A 1 363 ? 12.313 12.961 22.155 1.00 30.84 363 GLY A O 1
ATOM 2804 N N . ASP A 1 364 ? 13.705 14.136 20.817 1.00 33.06 364 ASP A N 1
ATOM 2805 C CA . ASP A 1 364 ? 14.856 13.256 20.644 1.00 33.06 364 ASP A CA 1
ATOM 2806 C C . ASP A 1 364 ? 15.411 12.660 21.961 1.00 33.06 364 ASP A C 1
ATOM 2808 O O . ASP A 1 364 ? 16.434 13.086 22.499 1.00 33.06 364 ASP A O 1
ATOM 2812 N N . GLN A 1 365 ? 14.737 11.645 22.507 1.00 30.53 365 GLN A N 1
ATOM 2813 C CA . GLN A 1 365 ? 15.276 10.785 23.558 1.00 30.53 365 GLN A CA 1
ATOM 2814 C C . GLN A 1 365 ? 15.489 9.379 23.007 1.00 30.53 365 GLN A C 1
ATOM 2816 O O . GLN A 1 365 ? 14.551 8.671 22.644 1.00 30.53 365 GLN A O 1
ATOM 2821 N N . LYS A 1 366 ? 16.758 8.951 22.968 1.00 35.50 366 LYS A N 1
ATOM 2822 C CA . LYS A 1 366 ? 17.144 7.573 22.645 1.00 35.50 366 LYS A CA 1
ATOM 2823 C C . LYS A 1 366 ? 16.379 6.603 23.542 1.00 35.50 366 LYS A C 1
ATOM 2825 O O . LYS A 1 366 ? 16.672 6.467 24.729 1.00 35.50 366 LYS A O 1
ATOM 2830 N N . MET A 1 367 ? 15.426 5.898 22.944 1.00 37.34 367 MET A N 1
ATOM 2831 C CA . MET A 1 367 ? 14.621 4.906 23.634 1.00 37.34 367 MET A CA 1
ATOM 2832 C C . MET A 1 367 ? 15.506 3.728 24.048 1.00 37.34 367 MET A C 1
ATOM 2834 O O . MET A 1 367 ? 16.165 3.096 23.217 1.00 37.34 367 MET A O 1
ATOM 2838 N N . THR A 1 368 ? 15.570 3.455 25.351 1.00 41.12 368 THR A N 1
ATOM 2839 C CA . THR A 1 368 ? 16.389 2.362 25.882 1.00 41.12 368 THR A CA 1
ATOM 2840 C C . THR A 1 368 ? 15.901 1.021 25.328 1.00 41.12 368 THR A C 1
ATOM 2842 O O . THR A 1 368 ? 14.726 0.851 24.998 1.00 41.12 368 THR A O 1
ATOM 2845 N N . ARG A 1 369 ? 16.793 0.025 25.239 1.00 41.59 369 ARG A N 1
ATOM 2846 C CA . ARG A 1 369 ? 16.473 -1.322 24.724 1.00 41.59 369 ARG A CA 1
ATOM 2847 C C . ARG A 1 369 ? 15.251 -1.954 25.421 1.00 41.59 369 ARG A C 1
ATOM 2849 O O . ARG A 1 369 ? 14.528 -2.720 24.796 1.00 41.59 369 ARG A O 1
ATOM 2856 N N . ARG A 1 370 ? 14.989 -1.577 26.681 1.00 38.91 370 ARG A N 1
ATOM 2857 C CA . ARG A 1 370 ? 13.801 -1.971 27.453 1.00 38.91 370 ARG A CA 1
ATOM 2858 C C . ARG A 1 370 ? 12.520 -1.288 26.958 1.00 38.91 370 ARG A C 1
ATOM 2860 O O . ARG A 1 370 ? 11.555 -1.998 26.713 1.00 38.91 370 ARG A O 1
ATOM 2867 N N . LEU A 1 371 ? 12.522 0.033 26.733 1.00 39.56 371 LEU A N 1
ATOM 2868 C CA . LEU A 1 371 ? 11.364 0.728 26.151 1.00 39.56 371 LEU A CA 1
ATOM 2869 C C . LEU A 1 371 ? 11.094 0.288 24.705 1.00 39.56 371 LEU A C 1
ATOM 2871 O O . LEU A 1 371 ? 9.941 0.200 24.312 1.00 39.56 371 LEU A O 1
ATOM 2875 N N . LYS A 1 372 ? 12.131 -0.023 23.914 1.00 44.41 372 LYS A N 1
ATOM 2876 C CA . LYS A 1 372 ? 11.961 -0.545 22.545 1.00 44.41 372 LYS A CA 1
ATOM 2877 C C . LYS A 1 372 ? 11.275 -1.913 22.534 1.00 44.41 372 LYS A C 1
ATOM 2879 O O . LYS A 1 372 ? 10.417 -2.147 21.690 1.00 44.41 372 LYS A O 1
ATOM 2884 N N . ARG A 1 373 ? 11.602 -2.772 23.509 1.00 41.28 373 ARG A N 1
ATOM 2885 C CA . ARG A 1 373 ? 10.906 -4.045 23.730 1.00 41.28 373 ARG A CA 1
ATOM 2886 C C . ARG A 1 373 ? 9.463 -3.821 24.189 1.00 41.28 373 ARG A C 1
ATOM 2888 O O . ARG A 1 373 ? 8.567 -4.403 23.607 1.00 41.28 373 ARG A O 1
ATOM 2895 N N . GLN A 1 374 ? 9.237 -2.898 25.124 1.00 40.09 374 GLN A N 1
ATOM 2896 C CA . GLN A 1 374 ? 7.896 -2.522 25.590 1.00 40.09 374 GLN A CA 1
ATOM 2897 C C . GLN A 1 374 ? 7.022 -1.904 24.488 1.00 40.09 374 GLN A C 1
ATOM 2899 O O . GLN A 1 374 ? 5.829 -2.156 24.445 1.00 40.09 374 GLN A O 1
ATOM 2904 N N . PHE A 1 375 ? 7.602 -1.123 23.574 1.00 38.91 375 PHE A N 1
ATOM 2905 C CA . PHE A 1 375 ? 6.904 -0.545 22.423 1.00 38.91 375 PHE A CA 1
ATOM 2906 C C . PHE A 1 375 ? 6.547 -1.617 21.384 1.00 38.91 375 PHE A C 1
ATOM 2908 O O . PHE A 1 375 ? 5.432 -1.624 20.868 1.00 38.91 375 PHE A O 1
ATOM 2915 N N . ALA A 1 376 ? 7.456 -2.562 21.119 1.00 38.69 376 ALA A N 1
ATOM 2916 C CA . ALA A 1 376 ? 7.175 -3.725 20.276 1.00 38.69 376 ALA A CA 1
ATOM 2917 C C . ALA A 1 376 ? 6.093 -4.634 20.898 1.00 38.69 376 ALA A C 1
ATOM 2919 O O . ALA A 1 376 ? 5.161 -5.031 20.201 1.00 38.69 376 ALA A O 1
ATOM 2920 N N . GLU A 1 377 ? 6.149 -4.859 22.217 1.00 40.19 377 GLU A N 1
ATOM 2921 C CA . GLU A 1 377 ? 5.118 -5.549 23.010 1.00 40.19 377 GLU A CA 1
ATOM 2922 C C . GLU A 1 377 ? 3.778 -4.770 22.991 1.00 40.19 377 GLU A C 1
ATOM 2924 O O . GLU A 1 377 ? 2.719 -5.366 22.821 1.00 40.19 377 GLU A O 1
ATOM 2929 N N . MET A 1 378 ? 3.782 -3.430 23.065 1.00 35.12 378 MET A N 1
ATOM 2930 C CA . MET A 1 378 ? 2.568 -2.589 23.023 1.00 35.12 378 MET A CA 1
ATOM 2931 C C . MET A 1 378 ? 1.886 -2.552 21.648 1.00 35.12 378 MET A C 1
ATOM 2933 O O . MET A 1 378 ? 0.655 -2.443 21.576 1.00 35.12 378 MET A O 1
ATOM 2937 N N . HIS A 1 379 ? 2.662 -2.646 20.563 1.00 33.19 379 HIS A N 1
ATOM 2938 C CA . HIS A 1 379 ? 2.166 -2.564 19.185 1.00 33.19 379 HIS A CA 1
ATOM 2939 C C . HIS A 1 379 ? 1.998 -3.922 18.489 1.00 33.19 379 HIS A C 1
ATOM 2941 O O . HIS A 1 379 ? 1.435 -3.942 17.398 1.00 33.19 379 HIS A O 1
ATOM 2947 N N . HIS A 1 380 ? 2.404 -5.031 19.125 1.00 36.75 380 HIS A N 1
ATOM 2948 C CA . HIS A 1 380 ? 2.251 -6.404 18.611 1.00 36.75 380 HIS A CA 1
ATOM 2949 C C . HIS A 1 380 ? 2.715 -6.526 17.146 1.00 36.75 380 HIS A C 1
ATOM 2951 O O . HIS A 1 380 ? 2.056 -7.138 16.309 1.00 36.75 380 HIS A O 1
ATOM 2957 N N . VAL A 1 381 ? 3.831 -5.871 16.816 1.00 37.25 381 VAL A N 1
ATOM 2958 C CA . VAL A 1 381 ? 4.471 -6.021 15.507 1.00 37.25 381 VAL A CA 1
ATOM 2959 C C . VAL A 1 381 ? 5.119 -7.400 15.518 1.00 37.25 381 VAL A C 1
ATOM 2961 O O . VAL A 1 381 ? 5.960 -7.658 16.379 1.00 37.25 381 VAL A O 1
ATOM 2964 N N . GLY A 1 382 ? 4.693 -8.287 14.614 1.00 37.06 382 GLY A N 1
ATOM 2965 C CA . GLY A 1 382 ? 5.291 -9.615 14.473 1.00 37.06 382 GLY A CA 1
ATOM 2966 C C . GLY A 1 382 ? 6.816 -9.542 14.295 1.00 37.06 382 GLY A C 1
ATOM 2967 O O . GLY A 1 382 ? 7.336 -8.483 13.920 1.00 37.06 382 GLY A O 1
ATOM 2968 N N . PRO A 1 383 ? 7.541 -10.642 14.569 1.00 36.94 383 PRO A N 1
ATOM 2969 C CA . PRO A 1 383 ? 8.990 -10.683 14.421 1.00 36.94 383 PRO A CA 1
ATOM 2970 C C . PRO A 1 383 ? 9.378 -10.193 13.023 1.00 36.94 383 PRO A C 1
ATOM 2972 O O . PRO A 1 383 ? 8.821 -10.629 12.012 1.00 36.94 383 PRO A O 1
ATOM 2975 N N . GLY A 1 384 ? 10.290 -9.222 12.961 1.00 40.06 384 GLY A N 1
ATOM 2976 C CA . GLY A 1 384 ? 10.782 -8.709 11.685 1.00 40.06 384 GLY A CA 1
ATOM 2977 C C . GLY A 1 384 ? 11.442 -9.833 10.885 1.00 40.06 384 GLY A C 1
ATOM 2978 O O . GLY A 1 384 ? 11.932 -10.798 11.462 1.00 40.06 384 GLY A O 1
ATOM 2979 N N . VAL A 1 385 ? 11.528 -9.690 9.558 1.00 46.97 385 VAL A N 1
ATOM 2980 C CA . VAL A 1 385 ? 12.165 -10.673 8.647 1.00 46.97 385 VAL A CA 1
ATOM 2981 C C . VAL A 1 385 ? 13.577 -11.088 9.109 1.00 46.97 385 VAL A C 1
ATOM 2983 O O . VAL A 1 385 ? 14.075 -12.137 8.729 1.00 46.97 385 VAL A O 1
ATOM 2986 N N . GLU A 1 386 ? 14.229 -10.280 9.944 1.00 50.72 386 GLU A N 1
ATOM 2987 C CA . GLU A 1 386 ? 15.547 -10.523 10.537 1.00 50.72 386 GLU A CA 1
ATOM 2988 C C . GLU A 1 386 ? 15.565 -11.595 11.648 1.00 50.72 386 GLU A C 1
ATOM 2990 O O . GLU A 1 386 ? 16.639 -12.109 11.955 1.00 50.72 386 GLU A O 1
ATOM 2995 N N . GLU A 1 387 ? 14.414 -11.955 12.228 1.00 44.06 387 GLU A N 1
ATOM 2996 C CA . GLU A 1 387 ? 14.284 -12.931 13.326 1.00 44.06 387 GLU A CA 1
ATOM 2997 C C . GLU A 1 387 ? 13.894 -14.347 12.854 1.00 44.06 387 GLU A C 1
ATOM 2999 O O . GLU A 1 387 ? 13.927 -15.287 13.647 1.00 44.06 387 GLU A O 1
ATOM 3004 N N . LEU A 1 388 ? 13.576 -14.533 11.566 1.00 51.28 388 LEU A N 1
ATOM 3005 C CA . LEU A 1 388 ? 13.268 -15.848 10.983 1.00 51.28 388 LEU A CA 1
ATOM 3006 C C . LEU A 1 388 ? 14.547 -16.668 10.698 1.00 51.28 388 LEU A C 1
ATOM 3008 O O . LEU A 1 388 ? 15.617 -16.087 10.501 1.00 51.28 388 LEU A O 1
ATOM 3012 N N . PRO A 1 389 ? 14.478 -18.011 10.626 1.00 55.88 389 PRO A N 1
ATOM 3013 C CA . PRO A 1 389 ? 15.593 -18.847 10.178 1.00 55.88 389 PRO A CA 1
ATOM 3014 C C . PRO A 1 389 ? 16.108 -18.429 8.784 1.00 55.88 389 PRO A C 1
ATOM 3016 O O . PRO A 1 389 ? 15.307 -18.028 7.943 1.00 55.88 389 PRO A O 1
ATOM 3019 N N . PRO A 1 390 ? 17.415 -18.547 8.471 1.00 54.62 390 PRO A N 1
ATOM 3020 C CA . PRO A 1 390 ? 18.015 -17.979 7.251 1.00 54.62 390 PRO A CA 1
ATOM 3021 C C . PRO A 1 390 ? 17.359 -18.403 5.925 1.00 54.62 390 PRO A C 1
ATOM 3023 O O . PRO A 1 390 ? 17.324 -17.620 4.976 1.00 54.62 390 PRO A O 1
ATOM 3026 N N . LEU A 1 391 ? 16.842 -19.634 5.861 1.00 46.41 391 LEU A N 1
ATOM 3027 C CA . LEU A 1 391 ? 16.116 -20.162 4.701 1.00 46.41 391 LEU A CA 1
ATOM 3028 C C . LEU A 1 391 ? 14.759 -19.470 4.523 1.00 46.41 391 LEU A C 1
ATOM 3030 O O . LEU A 1 391 ? 14.423 -19.053 3.415 1.00 46.41 391 LEU A O 1
ATOM 3034 N N . ASP A 1 392 ? 14.037 -19.273 5.623 1.00 47.25 392 ASP A N 1
ATOM 3035 C CA . ASP A 1 392 ? 12.746 -18.594 5.633 1.00 47.25 392 ASP A CA 1
ATOM 3036 C C . ASP A 1 392 ? 12.925 -17.100 5.351 1.00 47.25 392 ASP A C 1
ATOM 3038 O O . ASP A 1 392 ? 12.167 -16.542 4.572 1.00 47.25 392 ASP A O 1
ATOM 3042 N N . GLN A 1 393 ? 14.005 -16.462 5.830 1.00 55.34 393 GLN A N 1
ATOM 3043 C CA . GLN A 1 393 ? 14.324 -15.073 5.461 1.00 55.34 393 GLN A CA 1
ATOM 3044 C C . GLN A 1 393 ? 14.505 -14.890 3.951 1.00 55.34 393 GLN A C 1
ATOM 3046 O O . GLN A 1 393 ? 14.112 -13.860 3.401 1.00 55.34 393 GLN A O 1
ATOM 3051 N N . HIS A 1 394 ? 15.150 -15.850 3.281 1.00 53.25 394 HIS A N 1
ATOM 3052 C CA . HIS A 1 394 ? 15.344 -15.804 1.835 1.00 53.25 394 HIS A CA 1
ATOM 3053 C C . HIS A 1 394 ? 14.018 -16.025 1.102 1.00 53.25 394 HIS A C 1
ATOM 3055 O O . HIS A 1 394 ? 13.711 -15.277 0.176 1.00 53.25 394 HIS A O 1
ATOM 3061 N N . ALA A 1 395 ? 13.208 -16.992 1.546 1.00 45.78 395 ALA A N 1
ATOM 3062 C CA . ALA A 1 395 ? 11.885 -17.252 0.986 1.00 45.78 395 ALA A CA 1
ATOM 3063 C C . ALA A 1 395 ? 10.929 -16.060 1.174 1.00 45.78 395 ALA A C 1
ATOM 3065 O O . ALA A 1 395 ? 10.239 -15.680 0.231 1.00 45.78 395 ALA A O 1
ATOM 3066 N N . GLU A 1 396 ? 10.940 -15.418 2.344 1.00 50.62 396 GLU A N 1
ATOM 3067 C CA . GLU A 1 396 ? 10.142 -14.231 2.663 1.00 50.62 396 GLU A CA 1
ATOM 3068 C C . GLU A 1 396 ? 10.596 -13.022 1.833 1.00 50.62 396 GLU A C 1
ATOM 3070 O O . GLU A 1 396 ? 9.763 -12.312 1.275 1.00 50.62 396 GLU A O 1
ATOM 3075 N N . LYS A 1 397 ? 11.914 -12.803 1.684 1.00 54.94 397 LYS A N 1
ATOM 3076 C CA . LYS A 1 397 ? 12.472 -11.732 0.835 1.00 54.94 397 LYS A CA 1
ATOM 3077 C C . LYS A 1 397 ? 12.151 -11.956 -0.639 1.00 54.94 397 LYS A C 1
ATOM 3079 O O . LYS A 1 397 ? 11.723 -11.023 -1.312 1.00 54.94 397 LYS A O 1
ATOM 3084 N N . GLU A 1 398 ? 12.289 -13.182 -1.133 1.00 53.38 398 GLU A N 1
ATOM 3085 C CA . GLU A 1 398 ? 11.952 -13.543 -2.512 1.00 53.38 398 GLU A CA 1
ATOM 3086 C C . GLU A 1 398 ? 10.435 -13.448 -2.764 1.00 53.38 398 GLU A C 1
ATOM 3088 O O . GLU A 1 398 ? 10.004 -12.969 -3.816 1.00 53.38 398 GLU A O 1
ATOM 3093 N N . HIS A 1 399 ? 9.608 -13.833 -1.786 1.00 51.53 399 HIS A N 1
ATOM 3094 C CA . HIS A 1 399 ? 8.158 -13.642 -1.818 1.00 51.53 399 HIS A CA 1
ATOM 3095 C C . HIS A 1 399 ? 7.803 -12.151 -1.851 1.00 51.53 399 HIS A C 1
ATOM 3097 O O . HIS A 1 399 ? 7.049 -11.736 -2.726 1.00 51.53 399 HIS A O 1
ATOM 3103 N N . GLN A 1 400 ? 8.406 -11.332 -0.983 1.00 54.88 400 GLN A N 1
ATOM 3104 C CA . GLN A 1 400 ? 8.238 -9.874 -0.956 1.00 54.88 400 GLN A CA 1
ATOM 3105 C C . GLN A 1 400 ? 8.728 -9.194 -2.241 1.00 54.88 400 GLN A C 1
ATOM 3107 O O . GLN A 1 400 ? 8.186 -8.170 -2.644 1.00 54.88 400 GLN A O 1
ATOM 3112 N N . GLU A 1 401 ? 9.749 -9.726 -2.910 1.00 57.41 401 GLU A N 1
ATOM 3113 C CA . GLU A 1 401 ? 10.214 -9.208 -4.199 1.00 57.41 401 GLU A CA 1
ATOM 3114 C C . GLU A 1 401 ? 9.272 -9.573 -5.349 1.00 57.41 401 GLU A C 1
ATOM 3116 O O . GLU A 1 401 ? 8.975 -8.713 -6.182 1.00 57.41 401 GLU A O 1
ATOM 3121 N N . LYS A 1 402 ? 8.734 -10.800 -5.365 1.00 51.75 402 LYS A N 1
ATOM 3122 C CA . LYS A 1 402 ? 7.749 -11.250 -6.365 1.00 51.75 402 LYS A CA 1
ATOM 3123 C C . LYS A 1 402 ? 6.376 -10.587 -6.192 1.00 51.75 402 LYS A C 1
ATOM 3125 O O . LYS A 1 402 ? 5.690 -10.367 -7.185 1.00 51.75 402 LYS A O 1
ATOM 3130 N N . THR A 1 403 ? 5.977 -10.232 -4.969 1.00 53.75 403 THR A N 1
ATOM 3131 C CA . THR A 1 403 ? 4.662 -9.630 -4.670 1.00 53.75 403 THR A CA 1
ATOM 3132 C C . THR A 1 403 ? 4.603 -8.112 -4.867 1.00 53.75 403 THR A C 1
ATOM 3134 O O . THR A 1 403 ? 3.503 -7.556 -4.895 1.00 53.75 403 THR A O 1
ATOM 3137 N N . LYS A 1 404 ? 5.746 -7.433 -5.070 1.00 57.69 404 LYS A N 1
ATOM 3138 C CA . LYS A 1 404 ? 5.813 -5.979 -5.345 1.00 57.69 404 LYS A CA 1
ATOM 3139 C C . LYS A 1 404 ? 5.124 -5.565 -6.644 1.00 57.69 404 LYS A C 1
ATOM 3141 O O . LYS A 1 404 ? 4.748 -4.404 -6.790 1.00 57.69 404 LYS A O 1
ATOM 3146 N N . VAL A 1 405 ? 4.979 -6.486 -7.598 1.00 62.22 405 VAL A N 1
ATOM 3147 C CA . VAL A 1 405 ? 4.344 -6.226 -8.893 1.00 62.22 405 VAL A CA 1
ATOM 3148 C C . VAL A 1 405 ? 3.026 -6.989 -8.964 1.00 62.22 405 VAL A C 1
ATOM 3150 O O . VAL A 1 405 ? 2.992 -8.211 -8.828 1.00 62.22 405 VAL A O 1
ATOM 3153 N N . LYS A 1 406 ? 1.923 -6.271 -9.199 1.00 76.75 406 LYS A N 1
ATOM 3154 C CA . LYS A 1 406 ? 0.617 -6.897 -9.437 1.00 76.75 406 LYS A CA 1
ATOM 3155 C C . LYS A 1 406 ? 0.659 -7.779 -10.688 1.00 76.75 406 LYS A C 1
ATOM 3157 O O . LYS A 1 406 ? 1.139 -7.350 -11.737 1.00 76.75 406 LYS A O 1
ATOM 3162 N N . ASN A 1 407 ? 0.134 -8.997 -10.578 1.00 83.56 407 ASN A N 1
ATOM 3163 C CA . ASN A 1 407 ? 0.064 -9.950 -11.684 1.00 83.56 407 ASN A CA 1
ATOM 3164 C C . ASN A 1 407 ? -1.216 -9.754 -12.518 1.00 83.56 407 ASN A C 1
ATOM 3166 O O . ASN A 1 407 ? -1.139 -9.413 -13.696 1.00 83.56 407 ASN A O 1
ATOM 3170 N N . VAL A 1 408 ? -2.388 -9.854 -11.889 1.00 87.50 408 VAL A N 1
ATOM 3171 C CA . VAL A 1 408 ? -3.689 -9.563 -12.512 1.00 87.50 408 VAL A CA 1
ATOM 3172 C C . VAL A 1 408 ? -3.937 -8.057 -12.453 1.00 87.50 408 VAL A C 1
ATOM 3174 O O . VAL A 1 408 ? -3.769 -7.481 -11.384 1.00 87.50 408 VAL A O 1
ATOM 3177 N N . GLN A 1 409 ? -4.340 -7.407 -13.554 1.00 87.31 409 GLN A N 1
ATOM 3178 C CA . GLN A 1 409 ? -4.562 -5.947 -13.589 1.00 87.31 409 GLN A CA 1
ATOM 3179 C C . GLN A 1 409 ? -5.983 -5.550 -13.175 1.00 87.31 409 GLN A C 1
ATOM 3181 O O . GLN A 1 409 ? -6.169 -4.558 -12.472 1.00 87.31 409 GLN A O 1
ATOM 3186 N N . SER A 1 410 ? -6.981 -6.319 -13.616 1.00 93.31 410 SER A N 1
ATOM 3187 C CA . SER A 1 410 ? -8.399 -6.065 -13.344 1.00 93.31 410 SER A CA 1
ATOM 3188 C C . SER A 1 410 ? -9.193 -7.364 -13.198 1.00 93.31 410 SER A C 1
ATOM 3190 O O . SER A 1 410 ? -8.814 -8.410 -13.731 1.00 93.31 410 SER A O 1
ATOM 3192 N N . ILE A 1 411 ? -10.319 -7.305 -12.494 1.00 96.06 411 ILE A N 1
ATOM 3193 C CA . ILE A 1 411 ? -11.277 -8.408 -12.384 1.00 96.06 411 ILE A CA 1
ATOM 3194 C C . ILE A 1 411 ? -12.678 -7.967 -12.810 1.00 96.06 411 ILE A C 1
ATOM 3196 O O . ILE A 1 411 ? -13.055 -6.813 -12.624 1.00 96.06 411 ILE A O 1
ATOM 3200 N N . GLU A 1 412 ? -13.456 -8.896 -13.359 1.00 96.12 412 GLU A N 1
ATOM 3201 C CA . GLU A 1 412 ? -14.893 -8.746 -13.610 1.00 96.12 412 GLU A CA 1
ATOM 3202 C C . GLU A 1 412 ? -15.648 -9.675 -12.650 1.00 96.12 412 GLU A C 1
ATOM 3204 O O . GLU A 1 412 ? -15.482 -10.895 -12.715 1.00 96.12 412 GLU A O 1
ATOM 3209 N N . LEU A 1 413 ? -16.443 -9.097 -11.747 1.00 95.25 413 LEU A N 1
ATOM 3210 C CA . LEU A 1 413 ? -17.251 -9.804 -10.752 1.00 95.25 413 LEU A CA 1
ATOM 3211 C C . LEU A 1 413 ? -18.690 -9.279 -10.817 1.00 95.25 413 LEU A C 1
ATOM 3213 O O . LEU A 1 413 ? -18.965 -8.130 -10.459 1.00 95.25 413 LEU A O 1
ATOM 3217 N N . GLY A 1 414 ? -19.609 -10.126 -11.283 1.00 90.50 414 GLY A N 1
ATOM 3218 C CA . GLY A 1 414 ? -20.999 -9.735 -11.521 1.00 90.50 414 GLY A CA 1
ATOM 3219 C C . GLY A 1 414 ? -21.079 -8.565 -12.508 1.00 90.50 414 GLY A C 1
ATOM 3220 O O . GLY A 1 414 ? -20.533 -8.628 -13.609 1.00 90.50 414 GLY A O 1
ATOM 3221 N N . ARG A 1 415 ? -21.733 -7.475 -12.099 1.00 90.31 415 ARG A N 1
ATOM 3222 C CA . ARG A 1 415 ? -21.846 -6.234 -12.891 1.00 90.31 415 ARG A CA 1
ATOM 3223 C C . ARG A 1 415 ? -20.653 -5.281 -12.762 1.00 90.31 415 ARG A C 1
ATOM 3225 O O . ARG A 1 415 ? -20.649 -4.236 -13.406 1.00 90.31 415 ARG A O 1
ATOM 3232 N N . TYR A 1 416 ? -19.677 -5.597 -11.914 1.00 94.06 416 TYR A N 1
ATOM 3233 C CA . TYR A 1 416 ? -18.579 -4.692 -11.590 1.00 94.06 416 TYR A CA 1
ATOM 3234 C C . TYR A 1 416 ? -17.274 -5.124 -12.250 1.00 94.06 416 TYR A C 1
ATOM 3236 O O . TYR A 1 416 ? -16.892 -6.293 -12.213 1.00 94.06 416 TYR A O 1
ATOM 3244 N N . GLN A 1 417 ? -16.553 -4.144 -12.786 1.00 94.25 417 GLN A N 1
ATOM 3245 C CA . GLN A 1 417 ? -15.146 -4.278 -13.134 1.00 94.25 417 GLN A CA 1
ATOM 3246 C C . GLN A 1 417 ? -14.324 -3.526 -12.084 1.00 94.25 417 GLN A C 1
ATOM 3248 O O . GLN A 1 417 ? -14.611 -2.366 -11.792 1.00 94.25 417 GLN A O 1
ATOM 3253 N N . MET A 1 418 ? -13.337 -4.190 -11.489 1.00 93.25 418 MET A N 1
ATOM 3254 C CA . MET A 1 418 ? -12.523 -3.640 -10.402 1.00 93.25 418 MET A CA 1
ATOM 3255 C C . MET A 1 418 ? -11.039 -3.796 -10.718 1.00 93.25 418 MET A C 1
ATOM 3257 O O . MET A 1 418 ? -10.593 -4.885 -11.080 1.00 93.25 418 MET A O 1
ATOM 3261 N N . ASP A 1 419 ? -10.275 -2.723 -10.542 1.00 92.25 419 ASP A N 1
ATOM 3262 C CA . ASP A 1 419 ? -8.816 -2.766 -10.622 1.00 92.25 419 ASP A CA 1
ATOM 3263 C C . ASP A 1 419 ? -8.232 -3.363 -9.341 1.00 92.25 419 ASP A C 1
ATOM 3265 O O . ASP A 1 419 ? -8.693 -3.076 -8.234 1.00 92.25 419 ASP A O 1
ATOM 3269 N N . THR A 1 420 ? -7.211 -4.199 -9.491 1.00 90.69 420 THR A N 1
ATOM 3270 C CA . THR A 1 420 ? -6.543 -4.888 -8.380 1.00 90.69 420 THR A CA 1
ATOM 3271 C C . THR A 1 420 ? -5.477 -3.993 -7.744 1.00 90.69 420 THR A C 1
ATOM 3273 O O . THR A 1 420 ? -4.895 -3.122 -8.401 1.00 90.69 420 THR A O 1
ATOM 3276 N N . TRP A 1 421 ? -5.218 -4.194 -6.451 1.00 87.50 421 TRP A N 1
ATOM 3277 C CA . TRP A 1 421 ? -4.263 -3.381 -5.686 1.00 87.50 421 TRP A CA 1
ATOM 3278 C C . TRP A 1 421 ? -2.948 -4.121 -5.454 1.00 87.50 421 TRP A C 1
ATOM 3280 O O . TRP A 1 421 ? -1.878 -3.529 -5.571 1.00 87.50 421 TRP A O 1
ATOM 3290 N N . TYR A 1 422 ? -3.031 -5.425 -5.186 1.00 86.88 422 TYR A N 1
ATOM 3291 C CA . TYR A 1 422 ? -1.896 -6.252 -4.790 1.00 86.88 422 TYR A CA 1
ATOM 3292 C C . TYR A 1 422 ? -1.785 -7.519 -5.637 1.00 86.88 422 TYR A C 1
ATOM 3294 O O . TYR A 1 422 ? -2.734 -7.957 -6.293 1.00 86.88 422 TYR A O 1
ATOM 3302 N N . TYR A 1 423 ? -0.608 -8.137 -5.582 1.00 87.38 423 TYR A N 1
ATOM 3303 C CA . TYR A 1 423 ? -0.388 -9.482 -6.098 1.00 87.38 423 TYR A CA 1
ATOM 3304 C C . TYR A 1 423 ? -1.278 -10.504 -5.375 1.00 87.38 423 TYR A C 1
ATOM 3306 O O . TYR A 1 423 ? -1.350 -10.497 -4.141 1.00 87.38 423 TYR A O 1
ATOM 3314 N N . SER A 1 424 ? -1.876 -11.425 -6.139 1.00 88.94 424 SER A N 1
ATOM 3315 C CA . SER A 1 424 ? -2.560 -12.614 -5.616 1.00 88.94 424 SER A CA 1
ATOM 3316 C C . SER A 1 424 ? -2.092 -13.884 -6.337 1.00 88.94 424 SER A C 1
ATOM 3318 O O . SER A 1 424 ? -2.036 -13.886 -7.568 1.00 88.94 424 SER A O 1
ATOM 3320 N N . PRO A 1 425 ? -1.782 -14.978 -5.620 1.00 89.00 425 PRO A N 1
ATOM 3321 C CA . PRO A 1 425 ? -1.171 -16.188 -6.172 1.00 89.00 425 PRO A CA 1
ATOM 3322 C C . PRO A 1 425 ? -2.185 -17.093 -6.893 1.00 89.00 425 PRO A C 1
ATOM 3324 O O . PRO A 1 425 ? -2.345 -18.264 -6.559 1.00 89.00 425 PRO A O 1
ATOM 3327 N N . TYR A 1 426 ? -2.883 -16.561 -7.899 1.00 90.06 426 TYR A N 1
ATOM 3328 C CA . TYR A 1 426 ? -3.696 -17.383 -8.793 1.00 90.06 426 TYR A CA 1
ATOM 3329 C C . TYR A 1 426 ? -2.811 -18.393 -9.544 1.00 90.06 426 TYR A C 1
ATOM 3331 O O . TYR A 1 426 ? -1.714 -18.041 -9.977 1.00 90.06 426 TYR A O 1
ATOM 3339 N N . PRO A 1 427 ? -3.266 -19.637 -9.757 1.00 88.38 427 PRO A N 1
ATOM 3340 C CA . PRO A 1 427 ? -2.486 -20.615 -10.504 1.00 88.38 427 PRO A CA 1
ATOM 3341 C C . PRO A 1 427 ? -2.363 -20.208 -11.977 1.00 88.38 427 PRO A C 1
ATOM 3343 O O . PRO A 1 427 ? -3.342 -19.786 -12.605 1.00 88.38 427 PRO A O 1
ATOM 3346 N N . GLU A 1 428 ? -1.178 -20.372 -12.566 1.00 84.06 428 GLU A N 1
ATOM 3347 C CA . GLU A 1 428 ? -1.015 -20.214 -14.013 1.00 84.06 428 GLU A CA 1
ATOM 3348 C C . GLU A 1 428 ? -1.921 -21.209 -14.764 1.00 84.06 428 GLU A C 1
ATOM 3350 O O . GLU A 1 428 ? -2.116 -22.339 -14.308 1.00 84.06 428 GLU A O 1
ATOM 3355 N N . PRO A 1 429 ? -2.534 -20.816 -15.897 1.00 85.56 429 PRO A N 1
ATOM 3356 C CA . PRO A 1 429 ? -2.299 -19.587 -16.662 1.00 85.56 429 PRO A CA 1
ATOM 3357 C C . PRO A 1 429 ? -3.174 -18.371 -16.263 1.00 85.56 429 PRO A C 1
ATOM 3359 O O . PRO A 1 429 ? -3.424 -17.493 -17.091 1.00 85.56 429 PRO A O 1
ATOM 3362 N N . HIS A 1 430 ? -3.757 -18.339 -15.057 1.00 87.38 430 HIS A N 1
ATOM 3363 C CA . HIS A 1 430 ? -4.657 -17.255 -14.623 1.00 87.38 430 HIS A CA 1
ATOM 3364 C C . HIS A 1 430 ? -3.915 -16.057 -14.020 1.00 87.38 430 HIS A C 1
ATOM 3366 O O . HIS A 1 430 ? -4.380 -14.934 -14.193 1.00 87.38 430 HIS A O 1
ATOM 3372 N N . ALA A 1 431 ? -2.772 -16.276 -13.361 1.00 81.62 431 ALA A N 1
ATOM 3373 C CA . ALA A 1 431 ? -1.944 -15.200 -12.805 1.00 81.62 431 ALA A CA 1
ATOM 3374 C C . ALA A 1 431 ? -1.422 -14.231 -13.875 1.00 81.62 431 ALA A C 1
ATOM 3376 O O . ALA A 1 431 ? -1.353 -13.033 -13.623 1.00 81.62 431 ALA A O 1
ATOM 3377 N N . SER A 1 432 ? -1.113 -14.732 -15.072 1.00 81.56 432 SER A N 1
ATOM 3378 C CA . SER A 1 432 ? -0.632 -13.934 -16.208 1.00 81.56 432 SER A CA 1
ATOM 3379 C C . SER A 1 432 ? -1.733 -13.214 -17.003 1.00 81.56 432 SER A C 1
ATOM 3381 O O . SER A 1 432 ? -1.447 -12.551 -18.002 1.00 81.56 432 SER A O 1
ATOM 3383 N N . CYS A 1 433 ? -3.006 -13.335 -16.610 1.00 83.69 433 CYS A N 1
ATOM 3384 C CA . CYS A 1 433 ? -4.104 -12.678 -17.317 1.00 83.69 433 CYS A CA 1
ATOM 3385 C C . CYS A 1 433 ? -4.244 -11.207 -16.900 1.00 83.69 433 CYS A C 1
ATOM 3387 O O . CYS A 1 433 ? -4.359 -10.894 -15.719 1.00 83.69 433 CYS A O 1
ATOM 3389 N N . GLU A 1 434 ? -4.354 -10.306 -17.879 1.00 85.94 434 GLU A N 1
ATOM 3390 C CA . GLU A 1 434 ? -4.636 -8.886 -17.622 1.00 85.94 434 GLU A CA 1
ATOM 3391 C C . GLU A 1 434 ? -5.999 -8.694 -16.935 1.00 85.94 434 GLU A C 1
ATOM 3393 O O . GLU A 1 434 ? -6.124 -7.927 -15.977 1.00 85.94 434 GLU A O 1
ATOM 3398 N N . ARG A 1 435 ? -7.016 -9.438 -17.392 1.00 92.12 435 ARG A N 1
ATOM 3399 C CA . ARG A 1 435 ? -8.356 -9.452 -16.801 1.00 92.12 435 ARG A CA 1
ATOM 3400 C C . ARG A 1 435 ? -8.789 -10.860 -16.417 1.00 92.12 435 ARG A C 1
ATOM 3402 O O . ARG A 1 435 ? -8.751 -11.767 -17.252 1.00 92.12 435 ARG A O 1
ATOM 3409 N N . LEU A 1 436 ? -9.267 -11.018 -15.185 1.00 95.44 436 LEU A N 1
ATOM 3410 C CA . LEU A 1 436 ? -9.828 -12.269 -14.671 1.00 95.44 436 LEU A CA 1
ATOM 3411 C C . LEU A 1 436 ? -11.350 -12.158 -14.513 1.00 95.44 436 LEU A C 1
ATOM 3413 O O . LEU A 1 436 ? -11.856 -11.182 -13.970 1.00 95.44 436 LEU A O 1
ATOM 3417 N N . TYR A 1 437 ? -12.090 -13.164 -14.969 1.00 96.31 437 TYR A N 1
ATOM 3418 C CA . TYR A 1 437 ? -13.551 -13.208 -14.867 1.00 96.31 437 TYR A CA 1
ATOM 3419 C C . TYR A 1 437 ? -13.947 -14.122 -13.716 1.00 96.31 437 TYR A C 1
ATOM 3421 O O . TYR A 1 437 ? -13.572 -15.293 -13.721 1.00 96.31 437 TYR A O 1
ATOM 3429 N N . ILE A 1 438 ? -14.703 -13.623 -12.745 1.00 96.69 438 ILE A N 1
ATOM 3430 C CA . ILE A 1 438 ? -15.025 -14.349 -11.515 1.00 96.69 438 ILE A CA 1
ATOM 3431 C C . ILE A 1 438 ? -16.544 -14.493 -11.391 1.00 96.69 438 ILE A C 1
ATOM 3433 O O . ILE A 1 438 ? -17.299 -13.536 -11.549 1.00 96.69 438 ILE A O 1
ATOM 3437 N N . CYS A 1 439 ? -17.002 -15.714 -11.119 1.00 95.94 439 CYS A N 1
ATOM 3438 C CA . CYS A 1 439 ? -18.405 -15.993 -10.823 1.00 95.94 439 CYS A CA 1
ATOM 3439 C C . CYS A 1 439 ? -18.788 -15.398 -9.464 1.00 95.94 439 CYS A C 1
ATOM 3441 O O . CYS A 1 439 ? -18.176 -15.746 -8.460 1.00 95.94 439 CYS A O 1
ATOM 3443 N N . GLU A 1 440 ? -19.827 -14.567 -9.410 1.00 93.19 440 GLU A N 1
ATOM 3444 C CA . GLU A 1 440 ? -20.260 -13.892 -8.176 1.00 93.19 440 GLU A CA 1
ATOM 3445 C C . GLU A 1 440 ? -20.803 -14.835 -7.090 1.00 93.19 440 GLU A C 1
ATOM 3447 O O . GLU A 1 440 ? -20.700 -14.521 -5.910 1.00 93.19 440 GLU A O 1
ATOM 3452 N N . TYR A 1 441 ? -21.320 -16.009 -7.473 1.00 94.00 441 TYR A N 1
ATOM 3453 C CA . TYR A 1 441 ? -21.894 -16.977 -6.529 1.00 94.00 441 TYR A CA 1
ATOM 3454 C C . TYR A 1 441 ? -20.889 -18.024 -6.056 1.00 94.00 441 TYR A C 1
ATOM 3456 O O . TYR A 1 441 ? -20.880 -18.398 -4.894 1.00 94.00 441 TYR A O 1
ATOM 3464 N N . THR A 1 442 ? -20.047 -18.536 -6.960 1.00 94.75 442 THR A N 1
ATOM 3465 C CA . THR A 1 442 ? -19.118 -19.640 -6.645 1.00 94.75 442 THR A CA 1
ATOM 3466 C C . THR A 1 442 ? -17.675 -19.176 -6.462 1.00 94.75 442 THR A C 1
ATOM 3468 O O . THR A 1 442 ? -16.805 -19.999 -6.176 1.00 94.75 442 THR A O 1
ATOM 3471 N N . LEU A 1 443 ? -17.394 -17.899 -6.744 1.00 96.69 443 LEU A N 1
ATOM 3472 C CA . LEU A 1 443 ? -16.065 -17.273 -6.757 1.00 96.69 443 LEU A CA 1
ATOM 3473 C C . LEU A 1 443 ? -15.044 -17.964 -7.672 1.00 96.69 443 LEU A C 1
ATOM 3475 O O . LEU A 1 443 ? -13.850 -17.682 -7.643 1.00 96.69 443 LEU A O 1
ATOM 3479 N N . LYS A 1 444 ? -15.517 -18.858 -8.546 1.00 95.81 444 LYS A N 1
ATOM 3480 C CA . LYS A 1 444 ? -14.674 -19.552 -9.514 1.00 95.81 444 LYS A CA 1
ATOM 3481 C C . LYS A 1 444 ? -14.195 -18.556 -10.562 1.00 95.81 444 LYS A C 1
ATOM 3483 O O . LYS A 1 444 ? -15.000 -17.801 -11.108 1.00 95.81 444 LYS A O 1
ATOM 3488 N N . TYR A 1 445 ? -12.903 -18.592 -10.851 1.00 95.44 445 TYR A N 1
ATOM 3489 C CA . TYR A 1 445 ? -12.230 -17.683 -11.769 1.00 95.44 445 TYR A CA 1
ATOM 3490 C C . TYR A 1 445 ? -12.003 -18.310 -13.153 1.00 95.44 445 TYR A C 1
ATOM 3492 O O . TYR A 1 445 ? -11.854 -19.524 -13.300 1.00 95.44 445 TYR A O 1
ATOM 3500 N N . PHE A 1 446 ? -11.984 -17.464 -14.184 1.00 95.31 446 PHE A N 1
ATOM 3501 C CA . PHE A 1 446 ? -11.909 -17.839 -15.593 1.00 95.31 446 PHE A CA 1
ATOM 3502 C C . PHE A 1 446 ? -11.092 -16.822 -16.394 1.00 95.31 446 PHE A C 1
ATOM 3504 O O . PHE A 1 446 ? -11.148 -15.620 -16.150 1.00 95.31 446 PHE A O 1
ATOM 3511 N N . ARG A 1 447 ? -10.403 -17.291 -17.439 1.00 94.06 447 ARG A N 1
ATOM 3512 C CA . ARG A 1 447 ? -9.616 -16.434 -18.352 1.00 94.06 447 ARG A CA 1
ATOM 3513 C C . ARG A 1 447 ? -10.454 -15.708 -19.403 1.00 94.06 447 ARG A C 1
ATOM 3515 O O . ARG A 1 447 ? -10.030 -14.697 -19.947 1.00 94.06 447 ARG A O 1
ATOM 3522 N N . LYS A 1 448 ? -11.617 -16.260 -19.761 1.00 93.00 448 LYS A N 1
ATOM 3523 C CA . LYS A 1 448 ? -12.474 -15.746 -20.841 1.00 93.00 448 LYS A CA 1
ATOM 3524 C C . LYS A 1 448 ? -13.907 -15.564 -20.346 1.00 93.00 448 LYS A C 1
ATOM 3526 O O . LYS A 1 448 ? -14.469 -16.459 -19.711 1.00 93.00 448 LYS A O 1
ATOM 3531 N N . ARG A 1 449 ? -14.561 -14.477 -20.759 1.00 93.25 449 ARG A N 1
ATOM 3532 C CA . ARG A 1 449 ? -15.981 -14.227 -20.454 1.00 93.25 449 ARG A CA 1
ATOM 3533 C C . ARG A 1 449 ? -16.903 -15.353 -20.933 1.00 93.25 449 ARG A C 1
ATOM 3535 O O . ARG A 1 449 ? -17.785 -15.789 -20.207 1.00 93.25 449 ARG A O 1
ATOM 3542 N N . ARG A 1 450 ? -16.647 -15.909 -22.126 1.00 95.06 450 ARG A N 1
ATOM 3543 C CA . ARG A 1 450 ? -17.431 -17.031 -22.687 1.00 95.06 450 ARG A CA 1
ATOM 3544 C C . ARG A 1 450 ? -17.451 -18.265 -21.773 1.00 95.06 450 ARG A C 1
ATOM 3546 O O . ARG A 1 450 ? -18.474 -18.935 -21.676 1.00 95.06 450 ARG A O 1
ATOM 3553 N N . THR A 1 451 ? -16.335 -18.573 -21.106 1.00 95.38 451 THR A N 1
ATOM 3554 C CA . THR A 1 451 ? -16.267 -19.712 -20.175 1.00 95.38 451 THR A CA 1
ATOM 3555 C C . THR A 1 451 ? -17.011 -19.438 -18.873 1.00 95.38 451 THR A C 1
ATOM 3557 O O . THR A 1 451 ? -17.668 -20.348 -18.373 1.00 95.38 451 THR A O 1
ATOM 3560 N N . LEU A 1 452 ? -16.986 -18.193 -18.383 1.00 95.06 452 LEU A N 1
ATOM 3561 C CA . LEU A 1 452 ? -17.806 -17.771 -17.246 1.00 95.06 452 LEU A CA 1
ATOM 3562 C C . LEU A 1 452 ? -19.303 -17.901 -17.567 1.00 95.06 452 LEU A C 1
ATOM 3564 O O . LEU A 1 452 ? -20.036 -18.509 -16.797 1.00 95.06 452 LEU A O 1
ATOM 3568 N N . LEU A 1 453 ? -19.756 -17.413 -18.726 1.00 94.25 453 LEU A N 1
ATOM 3569 C CA . LEU A 1 453 ? -21.168 -17.511 -19.126 1.00 94.25 453 LEU A CA 1
ATOM 3570 C C . LEU A 1 453 ? -21.647 -18.967 -19.214 1.00 94.25 453 LEU A C 1
ATOM 3572 O O . LEU A 1 453 ? -22.732 -19.298 -18.744 1.00 94.25 453 LEU A O 1
ATOM 3576 N N . ARG A 1 454 ? -20.808 -19.867 -19.743 1.00 95.69 454 ARG A N 1
ATOM 3577 C CA . ARG A 1 454 ? -21.103 -21.308 -19.761 1.00 95.69 454 ARG A CA 1
ATOM 3578 C C . ARG A 1 454 ? -21.197 -21.902 -18.353 1.00 95.69 454 ARG A C 1
ATOM 3580 O O . ARG A 1 454 ? -21.995 -22.806 -18.136 1.00 95.69 454 ARG A O 1
ATOM 3587 N N . HIS A 1 455 ? -20.373 -21.433 -17.416 1.00 94.94 455 HIS A N 1
ATOM 3588 C CA . HIS A 1 455 ? -20.450 -21.838 -16.010 1.00 94.94 455 HIS A CA 1
ATOM 3589 C C . HIS A 1 455 ? -21.741 -21.338 -15.355 1.00 94.94 455 HIS A C 1
ATOM 3591 O O . HIS A 1 455 ? -22.432 -22.130 -14.722 1.00 94.94 455 HIS A O 1
ATOM 3597 N N . LEU A 1 456 ? -22.112 -20.073 -15.571 1.00 92.44 456 LEU A N 1
ATOM 3598 C CA . LEU A 1 456 ? -23.348 -19.480 -15.045 1.00 92.44 456 LEU A CA 1
ATOM 3599 C C . LEU A 1 456 ? -24.609 -20.195 -15.551 1.00 92.44 456 LEU A C 1
ATOM 3601 O O . LEU A 1 456 ? -25.534 -20.418 -14.776 1.00 92.44 456 LEU A O 1
ATOM 3605 N N . ALA A 1 457 ? -24.617 -20.625 -16.816 1.00 92.75 457 ALA A N 1
ATOM 3606 C CA . ALA A 1 457 ? -25.718 -21.402 -17.389 1.00 92.75 457 ALA A CA 1
ATOM 3607 C C . ALA A 1 457 ? -25.869 -22.806 -16.771 1.00 92.75 457 ALA A C 1
ATOM 3609 O O . ALA A 1 457 ? -26.947 -23.385 -16.823 1.00 92.75 457 ALA A O 1
ATOM 3610 N N . LYS A 1 458 ? -24.792 -23.368 -16.205 1.00 94.06 458 LYS A N 1
ATOM 3611 C CA . LYS A 1 458 ? -24.781 -24.717 -15.613 1.00 94.06 458 LYS A CA 1
ATOM 3612 C C . LYS A 1 458 ? -24.933 -24.717 -14.099 1.00 94.06 458 LYS A C 1
ATOM 3614 O O . LYS A 1 458 ? -25.365 -25.716 -13.535 1.00 94.06 458 LYS A O 1
ATOM 3619 N N . THR A 1 459 ? -24.494 -23.657 -13.426 1.00 89.94 459 THR A N 1
ATOM 3620 C CA . THR A 1 459 ? -24.472 -23.626 -11.966 1.00 89.94 459 THR A CA 1
ATOM 3621 C C . THR A 1 459 ? -25.870 -23.319 -11.420 1.00 89.94 459 THR A C 1
ATOM 3623 O O . THR A 1 459 ? -26.450 -22.299 -11.799 1.00 89.94 459 THR A O 1
ATOM 3626 N N . PRO A 1 460 ? -26.423 -24.156 -10.523 1.00 91.00 460 PRO A N 1
ATOM 3627 C CA . PRO A 1 460 ? -27.687 -23.855 -9.855 1.00 91.00 460 PRO A CA 1
ATOM 3628 C C . PRO A 1 460 ? -27.501 -22.915 -8.654 1.00 91.00 460 PRO A C 1
ATOM 3630 O O . PRO A 1 460 ? -28.467 -22.339 -8.170 1.00 91.00 460 PRO A O 1
ATOM 3633 N N . LEU A 1 461 ? -26.266 -22.742 -8.167 1.00 90.75 461 LEU A N 1
ATOM 3634 C CA . LEU A 1 461 ? -25.978 -21.940 -6.980 1.00 90.75 461 LEU A CA 1
ATOM 3635 C C . LEU A 1 461 ? -26.201 -20.449 -7.254 1.00 90.75 461 LEU A C 1
ATOM 3637 O O . LEU A 1 461 ? -25.707 -19.906 -8.247 1.00 90.75 461 LEU A O 1
ATOM 3641 N N . ARG A 1 462 ? -26.938 -19.799 -6.350 1.00 93.94 462 ARG A N 1
ATOM 3642 C CA . ARG A 1 462 ? -27.232 -18.355 -6.351 1.00 93.94 462 ARG A CA 1
ATOM 3643 C C . ARG A 1 462 ? -26.920 -17.684 -5.008 1.00 93.94 462 ARG A C 1
ATOM 3645 O O . ARG A 1 462 ? -27.348 -16.564 -4.764 1.00 93.94 462 ARG A O 1
ATOM 3652 N N . ALA A 1 463 ? -26.184 -18.370 -4.138 1.00 94.50 463 ALA A N 1
ATOM 3653 C CA . ALA A 1 463 ? -25.752 -17.887 -2.831 1.00 94.50 463 ALA A CA 1
ATOM 3654 C C . ALA A 1 463 ? -24.444 -18.587 -2.410 1.00 94.50 463 ALA A C 1
ATOM 3656 O O . ALA A 1 463 ? -24.109 -19.628 -2.994 1.00 94.50 463 ALA A O 1
ATOM 3657 N N . PRO A 1 464 ? -23.706 -18.042 -1.423 1.00 96.19 464 PRO A N 1
ATOM 3658 C CA . PRO A 1 464 ? -22.553 -18.712 -0.828 1.00 96.19 464 PRO A CA 1
ATOM 3659 C C . PRO A 1 464 ? -22.897 -20.119 -0.293 1.00 96.19 464 PRO A C 1
ATOM 3661 O O . PRO A 1 464 ? -23.999 -20.324 0.214 1.00 96.19 464 PRO A O 1
ATOM 3664 N N . PRO A 1 465 ? -21.975 -21.098 -0.375 1.00 93.62 465 PRO A N 1
ATOM 3665 C CA . PRO A 1 465 ? -22.213 -22.478 0.053 1.00 93.62 465 PRO A CA 1
ATOM 3666 C C . PRO A 1 465 ? -22.068 -22.639 1.578 1.00 93.62 465 PRO A C 1
ATOM 3668 O O . PRO A 1 465 ? -21.093 -23.216 2.058 1.00 93.62 465 PRO A O 1
ATOM 3671 N N . GLY A 1 466 ? -23.033 -22.117 2.333 1.00 93.06 466 GLY A N 1
ATOM 3672 C CA . GLY A 1 466 ? -23.073 -22.174 3.795 1.00 93.06 466 GLY A CA 1
ATOM 3673 C C . GLY A 1 466 ? -24.454 -21.849 4.360 1.00 93.06 466 GLY A C 1
ATOM 3674 O O . GLY A 1 466 ? -25.415 -21.687 3.605 1.00 93.06 466 GLY A O 1
ATOM 3675 N N . ASP A 1 467 ? -24.540 -21.748 5.683 1.00 95.00 467 ASP A N 1
ATOM 3676 C CA . ASP A 1 467 ? -25.800 -21.493 6.382 1.00 95.00 467 ASP A CA 1
ATOM 3677 C C . ASP A 1 467 ? -26.084 -19.985 6.429 1.00 95.00 467 ASP A C 1
ATOM 3679 O O . ASP A 1 467 ? -25.219 -19.187 6.791 1.00 95.00 467 ASP A O 1
ATOM 3683 N N . GLU A 1 468 ? -27.298 -19.571 6.060 1.00 96.38 468 GLU A N 1
ATOM 3684 C CA . GLU A 1 468 ? -27.734 -18.178 6.210 1.00 96.38 468 GLU A CA 1
ATOM 3685 C C . GLU A 1 468 ? -28.081 -17.913 7.682 1.00 96.38 468 GLU A C 1
ATOM 3687 O O . GLU A 1 468 ? -29.119 -18.346 8.180 1.00 96.38 468 GLU A O 1
ATOM 3692 N N . ILE A 1 469 ? -27.206 -17.193 8.382 1.00 96.69 469 ILE A N 1
ATOM 3693 C CA . ILE A 1 469 ? -27.309 -16.969 9.835 1.00 96.69 469 ILE A CA 1
ATOM 3694 C C . ILE A 1 469 ? -27.946 -15.622 10.189 1.00 96.69 469 ILE A C 1
ATOM 3696 O O . ILE A 1 469 ? -28.313 -15.380 11.338 1.00 96.69 469 ILE A O 1
ATOM 3700 N N . TYR A 1 470 ? -28.064 -14.720 9.215 1.00 96.38 470 TYR A N 1
ATOM 3701 C CA . TYR A 1 470 ? -28.708 -13.424 9.392 1.00 96.38 470 TYR A CA 1
ATOM 3702 C C . TYR A 1 470 ? -29.357 -12.967 8.097 1.00 96.38 470 TYR A C 1
ATOM 3704 O O . TYR A 1 470 ? -28.759 -13.061 7.024 1.00 96.38 470 TYR A O 1
ATOM 3712 N N . ARG A 1 471 ? -30.549 -12.387 8.228 1.00 94.81 471 ARG A N 1
ATOM 3713 C CA . ARG A 1 471 ? -31.269 -11.727 7.143 1.00 94.81 471 ARG A CA 1
ATOM 3714 C C . ARG A 1 471 ? -31.846 -10.413 7.652 1.00 94.81 471 ARG A C 1
ATOM 3716 O O . ARG A 1 471 ? -32.584 -10.409 8.638 1.00 94.81 471 ARG A O 1
ATOM 3723 N N . SER A 1 472 ? -31.537 -9.311 6.971 1.00 91.50 472 SER A N 1
ATOM 3724 C CA . SER A 1 472 ? -32.046 -7.993 7.348 1.00 91.50 472 SER A CA 1
ATOM 3725 C C . SER A 1 472 ? -33.579 -7.968 7.297 1.00 91.50 472 SER A C 1
ATOM 3727 O O . SER A 1 472 ? -34.168 -8.568 6.386 1.00 91.50 472 SER A O 1
ATOM 3729 N N . PRO A 1 473 ? -34.244 -7.263 8.227 1.00 87.56 473 PRO A N 1
ATOM 3730 C CA . PRO A 1 473 ? -35.691 -7.115 8.200 1.00 87.56 473 PRO A CA 1
ATOM 3731 C C . PRO A 1 473 ? -36.157 -6.463 6.885 1.00 87.56 473 PRO A C 1
ATOM 3733 O O . PRO A 1 473 ? -35.470 -5.583 6.357 1.00 87.56 473 PRO A O 1
ATOM 3736 N N . PRO A 1 474 ? -37.311 -6.889 6.337 1.00 82.38 474 PRO A N 1
ATOM 3737 C CA . PRO A 1 474 ? -37.916 -6.202 5.205 1.00 82.38 474 PRO A CA 1
ATOM 3738 C C . PRO A 1 474 ? -38.390 -4.798 5.625 1.00 82.38 474 PRO A C 1
ATOM 3740 O O . PRO A 1 474 ? -38.683 -4.583 6.807 1.00 82.38 474 PRO A O 1
ATOM 3743 N N . PRO A 1 475 ? -38.499 -3.847 4.679 1.00 81.88 475 PRO A N 1
ATOM 3744 C CA . PRO A 1 475 ? -39.135 -2.568 4.959 1.00 81.88 475 PRO A CA 1
ATOM 3745 C C . PRO A 1 475 ? -40.590 -2.785 5.426 1.00 81.88 475 PRO A C 1
ATOM 3747 O O . PRO A 1 475 ? -41.233 -3.751 4.998 1.00 81.88 475 PRO A O 1
ATOM 3750 N N . PRO A 1 476 ? -41.123 -1.935 6.326 1.00 81.94 476 PRO A N 1
ATOM 3751 C CA . PRO A 1 476 ? -42.492 -2.059 6.810 1.00 81.94 476 PRO A CA 1
ATOM 3752 C C . PRO A 1 476 ? -43.485 -1.974 5.651 1.00 81.94 476 PRO A C 1
ATOM 3754 O O . PRO A 1 476 ? -43.301 -1.170 4.742 1.00 81.94 476 PRO A O 1
ATOM 3757 N N . ALA A 1 477 ? -44.586 -2.727 5.718 1.00 80.56 477 ALA A N 1
ATOM 3758 C CA . ALA A 1 477 ? -45.633 -2.670 4.693 1.00 80.56 477 ALA A CA 1
ATOM 3759 C C . ALA A 1 477 ? -46.217 -1.252 4.506 1.00 80.56 477 ALA A C 1
ATOM 3761 O O . ALA A 1 477 ? -46.684 -0.918 3.423 1.00 80.56 477 ALA A O 1
ATOM 3762 N N . SER A 1 478 ? -46.157 -0.417 5.550 1.00 83.38 478 SER A N 1
ATOM 3763 C CA . SER A 1 478 ? -46.589 0.983 5.528 1.00 83.38 478 SER A CA 1
ATOM 3764 C C . SER A 1 478 ? -45.631 1.925 4.790 1.00 83.38 478 SER A C 1
ATOM 3766 O O . SER A 1 478 ? -46.059 2.990 4.361 1.00 83.38 478 SER A O 1
ATOM 3768 N N . ASP A 1 479 ? -44.348 1.572 4.676 1.00 80.19 479 ASP A N 1
ATOM 3769 C CA . ASP A 1 479 ? -43.328 2.376 3.993 1.00 80.19 479 ASP A CA 1
ATOM 3770 C C . ASP A 1 479 ? -42.298 1.454 3.311 1.00 80.19 479 ASP A C 1
ATOM 3772 O O . ASP A 1 479 ? -41.249 1.138 3.888 1.00 80.19 479 ASP A O 1
ATOM 3776 N N . PRO A 1 480 ? -42.586 1.011 2.071 1.00 75.31 480 PRO A N 1
ATOM 3777 C CA . PRO A 1 480 ? -41.715 0.120 1.307 1.00 75.31 480 PRO A CA 1
ATOM 3778 C C . PRO A 1 480 ? -40.347 0.733 0.975 1.00 75.31 480 PRO A C 1
ATOM 3780 O O . PRO A 1 480 ? -39.418 0.002 0.631 1.00 75.31 480 PRO A O 1
ATOM 3783 N N . GLY A 1 481 ? -40.227 2.064 1.044 1.00 75.06 481 GLY A N 1
ATOM 3784 C CA . GLY A 1 481 ? -39.007 2.812 0.746 1.00 75.06 481 GLY A CA 1
ATOM 3785 C C . GLY A 1 481 ? -38.145 3.102 1.972 1.00 75.06 481 GLY A C 1
ATOM 3786 O O . GLY A 1 481 ? -37.066 3.680 1.821 1.00 75.06 481 GLY A O 1
ATOM 3787 N N . ARG A 1 482 ? -38.585 2.714 3.177 1.00 78.69 482 ARG A N 1
ATOM 3788 C CA . ARG A 1 482 ? -37.864 3.006 4.417 1.00 78.69 482 ARG A CA 1
ATOM 3789 C C . ARG A 1 482 ? -36.483 2.356 4.412 1.00 78.69 482 ARG A C 1
ATOM 3791 O O . ARG A 1 482 ? -36.359 1.134 4.413 1.00 78.69 482 ARG A O 1
ATOM 3798 N N . VAL A 1 483 ? -35.447 3.184 4.504 1.00 74.12 483 VAL A N 1
ATOM 3799 C CA . VAL A 1 483 ? -34.059 2.757 4.720 1.00 74.12 483 VAL A CA 1
ATOM 3800 C C . VAL A 1 483 ? -33.559 3.398 6.009 1.00 74.12 483 VAL A C 1
ATOM 3802 O O . VAL A 1 483 ? -33.708 4.604 6.198 1.00 74.12 483 VAL A O 1
ATOM 3805 N N . GLY A 1 484 ? -32.977 2.601 6.904 1.00 74.19 484 GLY A N 1
ATOM 3806 C CA . GLY A 1 484 ? -32.447 3.088 8.177 1.00 74.19 484 GLY A CA 1
ATOM 3807 C C . GLY A 1 484 ? -32.584 2.083 9.317 1.00 74.19 484 GLY A C 1
ATOM 3808 O O . GLY A 1 484 ? -33.456 1.209 9.309 1.00 74.19 484 GLY A O 1
ATOM 3809 N N . GLY A 1 485 ? -31.705 2.211 10.312 1.00 82.69 485 GLY A N 1
ATOM 3810 C CA . GLY A 1 485 ? -31.557 1.210 11.365 1.00 82.69 485 GLY A CA 1
ATOM 3811 C C . GLY A 1 485 ? -31.084 -0.117 10.771 1.00 82.69 485 GLY A C 1
ATOM 3812 O O . GLY A 1 485 ? -30.120 -0.147 10.008 1.00 82.69 485 GLY A O 1
ATOM 3813 N N . ALA A 1 486 ? -31.793 -1.205 11.078 1.00 81.06 486 ALA A N 1
ATOM 3814 C CA . ALA A 1 486 ? -31.492 -2.532 10.539 1.00 81.06 486 ALA A CA 1
ATOM 3815 C C . ALA A 1 486 ? -32.059 -2.799 9.131 1.00 81.06 486 ALA A C 1
ATOM 3817 O O . ALA A 1 486 ? -31.746 -3.828 8.528 1.00 81.06 486 ALA A O 1
ATOM 3818 N N . ILE A 1 487 ? -32.887 -1.896 8.590 1.00 84.19 487 ILE A N 1
ATOM 3819 C CA . ILE A 1 487 ? -33.479 -2.047 7.255 1.00 84.19 487 ILE A CA 1
ATOM 3820 C C . ILE A 1 487 ? -32.518 -1.463 6.216 1.00 84.19 487 ILE A C 1
ATOM 3822 O O . ILE A 1 487 ? -32.271 -0.254 6.185 1.00 84.19 487 ILE A O 1
ATOM 3826 N N . ALA A 1 488 ? -32.001 -2.333 5.351 1.00 82.69 488 ALA A N 1
ATOM 3827 C CA . ALA A 1 488 ? -31.082 -1.990 4.274 1.00 82.69 488 ALA A CA 1
ATOM 3828 C C . ALA A 1 488 ? -31.756 -2.117 2.898 1.00 82.69 488 ALA A C 1
ATOM 3830 O O . ALA A 1 488 ? -32.611 -2.979 2.686 1.00 82.69 488 ALA A O 1
ATOM 3831 N N . SER A 1 489 ? -31.335 -1.272 1.955 1.00 82.50 489 SER A N 1
ATOM 3832 C CA . SER A 1 489 ? -31.696 -1.368 0.539 1.00 82.50 489 SER A CA 1
ATOM 3833 C C . SER A 1 489 ? -30.410 -1.319 -0.296 1.00 82.50 489 SER A C 1
ATOM 3835 O O . SER A 1 489 ? -29.751 -0.274 -0.307 1.00 82.50 489 SER A O 1
ATOM 3837 N N . PRO A 1 490 ? -30.004 -2.427 -0.949 1.00 86.44 490 PRO A N 1
ATOM 3838 C CA . PRO A 1 490 ? -30.685 -3.728 -1.022 1.00 86.44 490 PRO A CA 1
ATOM 3839 C C . PRO A 1 490 ? -30.714 -4.479 0.327 1.00 86.44 490 PRO A C 1
ATOM 3841 O O . PRO A 1 490 ? -29.859 -4.219 1.177 1.00 86.44 490 PRO A O 1
ATOM 3844 N N . PRO A 1 491 ? -31.650 -5.430 0.531 1.00 91.69 491 PRO A N 1
ATOM 3845 C CA . PRO A 1 491 ? -31.654 -6.297 1.709 1.00 91.69 491 PRO A CA 1
ATOM 3846 C C . PRO A 1 491 ? -30.336 -7.064 1.855 1.00 91.69 491 PRO A C 1
ATOM 3848 O O . PRO A 1 491 ? -29.748 -7.488 0.860 1.00 91.69 491 PRO A O 1
ATOM 3851 N N . LEU A 1 492 ? -29.897 -7.283 3.094 1.00 94.88 492 LEU A N 1
ATOM 3852 C CA . LEU A 1 492 ? -28.630 -7.942 3.403 1.00 94.88 492 LEU A CA 1
ATOM 3853 C C . LEU A 1 492 ? -28.842 -9.339 3.987 1.00 94.88 492 LEU A C 1
ATOM 3855 O O . LEU A 1 492 ? -29.742 -9.547 4.803 1.00 94.88 492 LEU A O 1
ATOM 3859 N N . SER A 1 493 ? -27.958 -10.263 3.624 1.00 96.12 493 SER A N 1
ATOM 3860 C CA . SER A 1 493 ? -27.866 -11.603 4.210 1.00 96.12 493 SER A CA 1
ATOM 3861 C C . SER A 1 493 ? -26.420 -11.914 4.599 1.00 96.12 493 SER A C 1
ATOM 3863 O O . SER A 1 493 ? -25.493 -11.533 3.881 1.00 96.12 493 SER A O 1
ATOM 3865 N N . MET A 1 494 ? -26.219 -12.603 5.724 1.00 97.44 494 MET A N 1
ATOM 3866 C CA . MET A 1 494 ? -24.911 -13.115 6.149 1.00 97.44 494 MET A CA 1
ATOM 3867 C C . MET A 1 494 ? -24.916 -14.637 6.101 1.00 97.44 494 MET A C 1
ATOM 3869 O O . MET A 1 494 ? -25.798 -15.271 6.684 1.00 97.44 494 MET A O 1
ATOM 3873 N N . TYR A 1 495 ? -23.893 -15.204 5.472 1.00 97.69 495 TYR A N 1
ATOM 3874 C CA . TYR A 1 495 ? -23.685 -16.644 5.389 1.00 97.69 495 TYR A CA 1
ATOM 3875 C C . TYR A 1 495 ? -22.464 -17.057 6.204 1.00 97.69 495 TYR A C 1
ATOM 3877 O O . TYR A 1 495 ? -21.399 -16.459 6.056 1.00 97.69 495 TYR A O 1
ATOM 3885 N N . GLU A 1 496 ? -22.602 -18.096 7.023 1.00 97.69 496 GLU A N 1
ATOM 3886 C CA . GLU A 1 496 ? -21.479 -18.783 7.658 1.00 97.69 496 GLU A CA 1
ATOM 3887 C C . GLU A 1 496 ? -21.022 -19.940 6.766 1.00 97.69 496 GLU A C 1
ATOM 3889 O O . GLU A 1 496 ? -21.770 -20.876 6.486 1.00 97.69 496 GLU A O 1
ATOM 3894 N N . VAL A 1 497 ? -19.773 -19.876 6.313 1.00 97.12 497 VAL A N 1
ATOM 3895 C CA . VAL A 1 497 ? -19.157 -20.874 5.441 1.00 97.12 497 VAL A CA 1
ATOM 3896 C C . VAL A 1 497 ? -17.963 -21.497 6.157 1.00 97.12 497 VAL A C 1
ATOM 3898 O O . VAL A 1 497 ? -16.965 -20.834 6.441 1.00 97.12 497 VAL A O 1
ATOM 3901 N N . ASP A 1 498 ? -18.047 -22.797 6.430 1.00 96.12 498 ASP A N 1
ATOM 3902 C CA . ASP A 1 498 ? -16.953 -23.558 7.031 1.00 96.12 498 ASP A CA 1
ATOM 3903 C C . ASP A 1 498 ? -15.882 -23.882 5.977 1.00 96.12 498 ASP A C 1
ATOM 3905 O O . ASP A 1 498 ? -16.157 -24.581 4.995 1.00 96.12 498 ASP A O 1
ATOM 3909 N N . GLY A 1 499 ? -14.646 -23.419 6.196 1.00 93.81 499 GLY A N 1
ATOM 3910 C CA . GLY A 1 499 ? -13.525 -23.662 5.290 1.00 93.81 499 GLY A CA 1
ATOM 3911 C C . GLY A 1 499 ? -13.194 -25.139 5.077 1.00 93.81 499 GLY A C 1
ATOM 3912 O O . GLY A 1 499 ? -12.784 -25.511 3.979 1.00 93.81 499 GLY A O 1
ATOM 3913 N N . LYS A 1 500 ? -13.473 -26.008 6.057 1.00 92.62 500 LYS A N 1
ATOM 3914 C CA . LYS A 1 500 ? -13.302 -27.463 5.920 1.00 92.62 500 LYS A CA 1
ATOM 3915 C C . LYS A 1 500 ? -14.375 -28.083 5.019 1.00 92.62 500 LYS A C 1
ATOM 3917 O O . LYS A 1 500 ? -14.077 -29.003 4.261 1.00 92.62 500 LYS A O 1
ATOM 3922 N N . LYS A 1 501 ? -15.619 -27.590 5.079 1.00 94.50 501 LYS A N 1
ATOM 3923 C CA . LYS A 1 501 ? -16.747 -28.114 4.280 1.00 94.50 501 LYS A CA 1
ATOM 3924 C C . LYS A 1 501 ? -16.745 -27.567 2.851 1.00 94.50 501 LYS A C 1
ATOM 3926 O O . LYS A 1 501 ? -16.962 -28.316 1.904 1.00 94.50 501 LYS A O 1
ATOM 3931 N N . ALA A 1 502 ? -16.470 -26.274 2.684 1.00 95.44 502 ALA A N 1
ATOM 3932 C CA . ALA A 1 502 ? -16.526 -25.565 1.406 1.00 95.44 502 ALA A CA 1
ATOM 3933 C C . ALA A 1 502 ? -15.138 -25.090 0.936 1.00 95.44 502 ALA A C 1
ATOM 3935 O O . ALA A 1 502 ? -14.968 -23.958 0.475 1.00 95.44 502 ALA A O 1
ATOM 3936 N N . LYS A 1 503 ? -14.140 -25.979 1.012 1.00 94.12 503 LYS A N 1
ATOM 3937 C CA . LYS A 1 503 ? -12.714 -25.679 0.783 1.00 94.12 503 LYS A CA 1
ATOM 3938 C C . LYS A 1 503 ? -12.435 -24.870 -0.484 1.00 94.12 503 LYS A C 1
ATOM 3940 O O . LYS A 1 503 ? -11.794 -23.826 -0.423 1.00 94.12 503 LYS A O 1
ATOM 3945 N N . VAL A 1 504 ? -12.977 -25.299 -1.625 1.00 94.44 504 VAL A N 1
ATOM 3946 C CA . VAL A 1 504 ? -12.762 -24.631 -2.923 1.00 94.44 504 VAL A CA 1
ATOM 3947 C C . VAL A 1 504 ? -13.323 -23.207 -2.932 1.00 94.44 504 VAL A C 1
ATOM 3949 O O . VAL A 1 504 ? -12.693 -22.296 -3.464 1.00 94.44 504 VAL A O 1
ATOM 3952 N N . TYR A 1 505 ? -14.502 -22.997 -2.344 1.00 96.38 505 TYR A N 1
ATOM 3953 C CA . TYR A 1 505 ? -15.111 -21.671 -2.275 1.00 96.38 505 TYR A CA 1
ATOM 3954 C C . TYR A 1 505 ? -14.277 -20.731 -1.400 1.00 96.38 505 TYR A C 1
ATOM 3956 O O . TYR A 1 505 ? -13.976 -19.613 -1.814 1.00 96.38 505 TYR A O 1
ATOM 3964 N N . CYS A 1 506 ? -13.838 -21.203 -0.232 1.00 96.06 506 CYS A N 1
ATOM 3965 C CA . CYS A 1 506 ? -13.029 -20.409 0.689 1.00 96.06 506 CYS A CA 1
ATOM 3966 C C . CYS A 1 506 ? -11.637 -20.095 0.123 1.00 96.06 506 CYS A C 1
ATOM 3968 O O . CYS A 1 506 ? -11.168 -18.968 0.253 1.00 96.06 506 CYS A O 1
ATOM 3970 N N . GLN A 1 507 ? -11.002 -21.035 -0.583 1.00 94.62 507 GLN A N 1
ATOM 3971 C CA . GLN A 1 507 ? -9.746 -20.779 -1.300 1.00 94.62 507 GLN A CA 1
ATOM 3972 C C . GLN A 1 507 ? -9.925 -19.709 -2.385 1.00 94.62 507 GLN A C 1
ATOM 3974 O O . GLN A 1 507 ? -9.132 -18.771 -2.473 1.00 94.62 507 GLN A O 1
ATOM 3979 N N . ASN A 1 508 ? -11.003 -19.792 -3.172 1.00 96.44 508 ASN A N 1
ATOM 3980 C CA . ASN A 1 508 ? -11.329 -18.773 -4.170 1.00 96.44 508 ASN A CA 1
ATOM 3981 C C . ASN A 1 508 ? -11.570 -17.397 -3.530 1.00 96.44 508 ASN A C 1
ATOM 3983 O O . ASN A 1 508 ? -11.095 -16.385 -4.047 1.00 96.44 508 ASN A O 1
ATOM 3987 N N . LEU A 1 509 ? -12.268 -17.353 -2.391 1.00 96.25 509 LEU A N 1
ATOM 3988 C CA . LEU A 1 509 ? -12.489 -16.128 -1.624 1.00 96.25 509 LEU A CA 1
ATOM 3989 C C . LEU A 1 509 ? -11.172 -15.542 -1.103 1.00 96.25 509 LEU A C 1
ATOM 3991 O O . LEU A 1 509 ? -10.957 -14.337 -1.208 1.00 96.25 509 LEU A O 1
ATOM 3995 N N . CYS A 1 510 ? -10.258 -16.377 -0.606 1.00 93.69 510 CYS A N 1
ATOM 3996 C CA . CYS A 1 510 ? -8.933 -15.947 -0.168 1.00 93.69 510 CYS A CA 1
ATOM 3997 C C . CYS A 1 510 ? -8.093 -15.375 -1.319 1.00 93.69 510 CYS A C 1
ATOM 3999 O O . CYS A 1 510 ? -7.486 -14.315 -1.152 1.00 93.69 510 CYS A O 1
ATOM 4001 N N . LEU A 1 511 ? -8.093 -16.023 -2.489 1.00 93.62 511 LEU A N 1
ATOM 4002 C CA . LEU A 1 511 ? -7.409 -15.531 -3.692 1.00 93.62 511 LEU A CA 1
ATOM 4003 C C . LEU A 1 511 ? -7.994 -14.198 -4.176 1.00 93.62 511 LEU A C 1
ATOM 4005 O O . LEU A 1 511 ? -7.243 -13.277 -4.507 1.00 93.62 511 LEU A O 1
ATOM 4009 N N . LEU A 1 512 ? -9.323 -14.062 -4.178 1.00 95.19 512 LEU A N 1
ATOM 4010 C CA . LEU A 1 512 ? -10.004 -12.798 -4.468 1.00 95.19 512 LEU A CA 1
ATOM 4011 C C . LEU A 1 512 ? -9.607 -11.72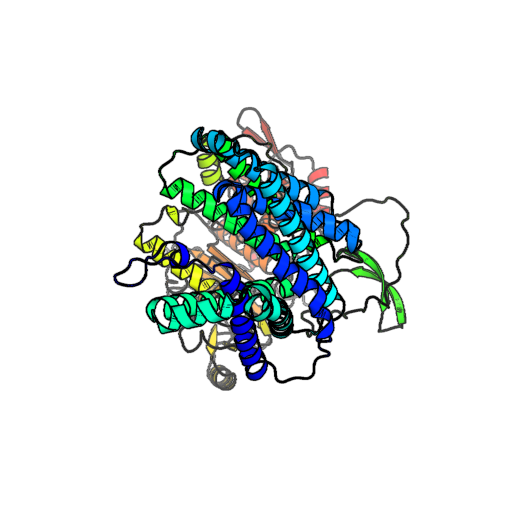2 -3.456 1.00 95.19 512 LEU A C 1
ATOM 4013 O O . LEU A 1 512 ? -9.261 -10.607 -3.834 1.00 95.19 512 LEU A O 1
ATOM 4017 N N . SER A 1 513 ? -9.601 -12.067 -2.173 1.00 93.38 513 SER A N 1
ATOM 4018 C CA . SER A 1 513 ? -9.288 -11.135 -1.099 1.00 93.38 513 SER A CA 1
ATOM 4019 C C . SER A 1 513 ? -7.852 -10.629 -1.151 1.00 93.38 513 SER A C 1
ATOM 4021 O O . SER A 1 513 ? -7.612 -9.457 -0.873 1.00 93.38 513 SER A O 1
ATOM 4023 N N . LYS A 1 514 ? -6.898 -11.489 -1.522 1.00 90.69 514 LYS A N 1
ATOM 4024 C CA . LYS A 1 514 ? -5.477 -11.137 -1.613 1.00 90.69 514 LYS A CA 1
ATOM 4025 C C . LYS A 1 514 ? -5.191 -10.092 -2.701 1.00 90.69 514 LYS A C 1
ATOM 4027 O O . LYS A 1 514 ? -4.202 -9.377 -2.593 1.00 90.69 514 LYS A O 1
ATOM 4032 N N . LEU A 1 515 ? -6.078 -9.924 -3.689 1.00 91.00 515 LEU A N 1
ATOM 4033 C CA . LEU A 1 515 ? -5.981 -8.834 -4.674 1.00 91.00 515 LEU A CA 1
ATOM 4034 C C . LEU A 1 515 ? -6.169 -7.440 -4.052 1.00 91.00 515 LEU A C 1
ATOM 4036 O O . LEU A 1 515 ? -5.756 -6.448 -4.652 1.00 91.00 515 LEU A O 1
ATOM 4040 N N . PHE A 1 516 ? -6.792 -7.363 -2.872 1.00 90.25 516 PHE A N 1
ATOM 4041 C CA . PHE A 1 516 ? -7.153 -6.116 -2.188 1.00 90.25 516 PHE A CA 1
ATOM 4042 C C . PHE A 1 516 ? -6.577 -6.013 -0.767 1.00 90.25 516 PHE A C 1
ATOM 4044 O O . PHE A 1 516 ? -6.776 -4.998 -0.106 1.00 90.25 516 PHE A O 1
ATOM 4051 N N . LEU A 1 517 ? -5.855 -7.040 -0.304 1.00 84.75 517 LEU A N 1
ATOM 4052 C CA . LEU A 1 517 ? -5.170 -7.072 0.987 1.00 84.75 517 LEU A CA 1
ATOM 4053 C C . LEU A 1 517 ? -3.671 -7.314 0.789 1.00 84.75 517 LEU A C 1
ATOM 4055 O O . LEU A 1 517 ? -3.265 -8.267 0.114 1.00 84.75 517 LEU A O 1
ATOM 4059 N N . ASP A 1 518 ? -2.854 -6.483 1.430 1.00 75.75 518 ASP A N 1
ATOM 4060 C CA . ASP A 1 518 ? -1.398 -6.597 1.366 1.00 75.75 518 ASP A CA 1
ATOM 4061 C C . ASP A 1 518 ? -0.907 -7.817 2.167 1.00 75.75 518 ASP A C 1
ATOM 4063 O O . ASP A 1 518 ? -0.341 -8.764 1.615 1.00 75.75 518 ASP A O 1
ATOM 4067 N N . HIS A 1 519 ? -1.273 -7.869 3.450 1.00 69.44 519 HIS A N 1
ATOM 4068 C CA . HIS A 1 519 ? -0.735 -8.811 4.437 1.00 69.44 519 HIS A CA 1
ATOM 4069 C C . HIS A 1 519 ? -1.630 -10.036 4.702 1.00 69.44 519 HIS A C 1
ATOM 4071 O O . HIS A 1 519 ? -1.908 -10.368 5.848 1.00 69.44 519 HIS A O 1
ATOM 4077 N N . LYS A 1 520 ? -2.092 -10.734 3.654 1.00 77.31 520 LYS A N 1
ATOM 4078 C CA . LYS A 1 520 ? -2.785 -12.031 3.814 1.00 77.31 520 LYS A CA 1
ATOM 4079 C C . LYS A 1 520 ? -1.834 -13.195 3.529 1.00 77.31 520 LYS A C 1
ATOM 4081 O O . LYS A 1 520 ? -1.461 -13.413 2.378 1.00 77.31 520 LYS A O 1
ATOM 4086 N N . THR A 1 521 ? -1.488 -13.948 4.568 1.00 63.84 521 THR A N 1
ATOM 4087 C CA . THR A 1 521 ? -0.498 -15.040 4.531 1.00 63.84 521 THR A CA 1
ATOM 4088 C C . THR A 1 521 ? -1.120 -16.400 4.197 1.00 63.84 521 THR A C 1
ATOM 4090 O O . THR A 1 521 ? -0.544 -17.167 3.430 1.00 63.84 521 THR A O 1
ATOM 4093 N N . LEU A 1 522 ? -2.333 -16.679 4.689 1.00 68.69 522 LEU A N 1
ATOM 4094 C CA . LEU A 1 522 ? -3.025 -17.960 4.495 1.00 68.69 522 LEU A CA 1
ATOM 4095 C C . LEU A 1 522 ? -4.147 -17.860 3.450 1.00 68.69 522 LEU A C 1
ATOM 4097 O O . LEU A 1 522 ? -5.123 -17.119 3.614 1.00 68.69 522 LEU A O 1
ATOM 4101 N N . TYR A 1 523 ? -4.001 -18.613 2.355 1.00 70.06 523 TYR A N 1
ATOM 4102 C CA . TYR A 1 523 ? -4.973 -18.662 1.252 1.00 70.06 523 TYR A CA 1
ATOM 4103 C C . TYR A 1 523 ? -5.271 -20.069 0.706 1.00 70.06 523 TYR A C 1
ATOM 4105 O O . TYR A 1 523 ? -6.309 -20.240 0.066 1.00 70.06 523 TYR A O 1
ATOM 4113 N N . TYR A 1 524 ? -4.430 -21.074 0.983 1.00 72.50 524 TYR A N 1
ATOM 4114 C CA . TYR A 1 524 ? -4.703 -22.478 0.633 1.00 72.50 524 TYR A CA 1
ATOM 4115 C C . TYR A 1 524 ? -5.201 -23.311 1.810 1.00 72.50 524 TYR A C 1
ATOM 4117 O O . TYR A 1 524 ? -6.091 -24.147 1.619 1.00 72.50 524 TYR A O 1
ATOM 4125 N N . ASP A 1 525 ? -4.656 -23.070 3.002 1.00 83.00 525 ASP A N 1
ATOM 4126 C CA . ASP A 1 525 ? -5.106 -23.721 4.225 1.00 83.00 525 ASP A CA 1
ATOM 4127 C C . ASP A 1 525 ? -6.249 -22.920 4.854 1.00 83.00 525 ASP A C 1
ATOM 4129 O O . ASP A 1 525 ? -6.049 -21.903 5.515 1.00 83.00 525 ASP A O 1
ATOM 4133 N N . VAL A 1 526 ? -7.474 -23.329 4.527 1.00 90.94 526 VAL A N 1
ATOM 4134 C CA . VAL A 1 526 ? -8.721 -22.666 4.942 1.00 90.94 526 VAL A CA 1
ATOM 4135 C C . VAL A 1 526 ? -9.483 -23.472 5.993 1.00 90.94 526 VAL A C 1
ATOM 4137 O O . VAL A 1 526 ? -10.453 -22.974 6.555 1.00 90.94 526 VAL A O 1
ATOM 4140 N N . ASP A 1 527 ? -9.052 -24.701 6.273 1.00 90.00 527 ASP A N 1
ATOM 4141 C CA . ASP A 1 527 ? -9.733 -25.645 7.161 1.00 90.00 527 ASP A CA 1
ATOM 4142 C C . ASP A 1 527 ? -9.891 -25.115 8.610 1.00 90.00 527 ASP A C 1
ATOM 4144 O O . ASP A 1 527 ? -10.953 -25.363 9.206 1.00 90.00 527 ASP A O 1
ATOM 4148 N N . PRO A 1 528 ? -8.925 -24.346 9.170 1.00 91.31 528 PRO A N 1
ATOM 4149 C CA . PRO A 1 528 ? -9.040 -23.746 10.505 1.00 91.31 528 PRO A CA 1
ATOM 4150 C C . PRO A 1 528 ? -10.009 -22.559 10.603 1.00 91.31 528 PRO A C 1
ATOM 4152 O O . PRO A 1 528 ? -10.247 -22.064 11.704 1.00 91.31 528 PRO A O 1
ATOM 4155 N N . PHE A 1 529 ? -10.575 -22.083 9.489 1.00 93.31 529 PHE A N 1
ATOM 4156 C CA . PHE A 1 529 ? -11.324 -20.827 9.447 1.00 93.31 529 PHE A CA 1
ATOM 4157 C C . PHE A 1 529 ? -12.821 -21.025 9.176 1.00 93.31 529 PHE A C 1
ATOM 4159 O O . PHE A 1 529 ? -13.244 -21.867 8.377 1.00 93.31 529 PHE A O 1
ATOM 4166 N N . LEU A 1 530 ? -13.627 -20.180 9.815 1.00 95.69 530 LEU A N 1
ATOM 4167 C CA . LEU A 1 530 ? -15.001 -19.869 9.434 1.00 95.69 530 LEU A CA 1
ATOM 4168 C C . LEU A 1 530 ? -15.011 -18.549 8.659 1.00 95.69 530 LEU A C 1
ATOM 4170 O O . LEU A 1 530 ? -14.324 -17.594 9.028 1.00 95.69 530 LEU A O 1
ATOM 4174 N N . PHE A 1 531 ? -15.796 -18.488 7.590 1.00 97.44 531 PHE A N 1
ATOM 4175 C CA . PHE A 1 531 ? -15.940 -17.308 6.744 1.00 97.44 531 PHE A CA 1
ATOM 4176 C C . PHE A 1 531 ? -17.366 -16.779 6.850 1.00 97.44 531 PHE A C 1
ATOM 4178 O O . PHE A 1 531 ? -18.318 -17.494 6.556 1.00 97.44 531 PHE A O 1
ATOM 4185 N N . TYR A 1 532 ? -17.504 -15.515 7.230 1.00 98.00 532 TYR A N 1
ATOM 4186 C CA . TYR A 1 532 ? -18.780 -14.820 7.339 1.00 98.00 532 TYR A CA 1
ATOM 4187 C C . TYR A 1 532 ? -18.928 -13.897 6.136 1.00 98.00 532 TYR A C 1
ATOM 4189 O O . TYR A 1 532 ? -18.277 -12.852 6.054 1.00 98.00 532 TYR A O 1
ATOM 4197 N N . VAL A 1 533 ? -19.725 -14.330 5.161 1.00 98.12 533 VAL A N 1
ATOM 4198 C CA . VAL A 1 533 ? -19.863 -13.683 3.853 1.00 98.12 533 VAL A CA 1
ATOM 4199 C C . VAL A 1 533 ? -21.130 -12.839 3.826 1.00 98.12 533 VAL A C 1
ATOM 4201 O O . VAL A 1 533 ? -22.238 -13.365 3.926 1.00 98.12 533 VAL A O 1
ATOM 4204 N N . LEU A 1 534 ? -20.958 -11.530 3.651 1.00 97.62 534 LEU A N 1
ATOM 4205 C CA . LEU A 1 534 ? -22.048 -10.572 3.520 1.00 97.62 534 LEU A CA 1
ATOM 4206 C C . LEU A 1 534 ? -22.477 -10.461 2.058 1.00 97.62 534 LEU A C 1
ATOM 4208 O O . LEU A 1 534 ? -21.643 -10.268 1.162 1.00 97.62 534 LEU A O 1
ATOM 4212 N N . CYS A 1 535 ? -23.786 -10.516 1.831 1.00 96.75 535 CYS A N 1
ATOM 4213 C CA . CYS A 1 535 ? -24.386 -10.396 0.512 1.00 96.75 535 CYS A CA 1
ATOM 4214 C C . CYS A 1 535 ? -25.506 -9.351 0.457 1.00 96.75 535 CYS A C 1
ATOM 4216 O O . CYS A 1 535 ? -26.318 -9.259 1.376 1.00 96.75 535 CYS A O 1
ATOM 4218 N N . GLU A 1 536 ? -25.582 -8.625 -0.660 1.00 94.62 536 GLU A N 1
ATOM 4219 C CA . GLU A 1 536 ? -26.790 -7.920 -1.109 1.00 94.62 536 GLU A CA 1
ATOM 4220 C C . GLU A 1 536 ? -27.722 -8.943 -1.776 1.00 94.62 536 GLU A C 1
ATOM 4222 O O . GLU A 1 536 ? -27.276 -9.735 -2.606 1.00 94.62 536 GLU A O 1
ATOM 4227 N N . ARG A 1 537 ? -29.008 -8.955 -1.421 1.00 92.69 537 ARG A N 1
ATOM 4228 C CA . ARG A 1 537 ? -29.994 -9.899 -1.960 1.00 92.69 537 ARG A CA 1
ATOM 4229 C C . ARG A 1 537 ? -30.935 -9.215 -2.941 1.00 92.69 537 ARG A C 1
ATOM 4231 O O . ARG A 1 537 ? -31.495 -8.163 -2.634 1.00 92.69 537 ARG A O 1
ATOM 4238 N N . ASP A 1 538 ? -31.162 -9.856 -4.079 1.00 90.19 538 ASP A N 1
ATOM 4239 C CA . ASP A 1 538 ? -32.137 -9.436 -5.083 1.00 90.19 538 ASP A CA 1
ATOM 4240 C C . ASP A 1 538 ? -33.013 -10.620 -5.555 1.00 90.19 538 ASP A C 1
ATOM 4242 O O . ASP A 1 538 ? -33.105 -11.650 -4.880 1.00 90.19 538 ASP A O 1
ATOM 4246 N N . ALA A 1 539 ? -33.715 -10.458 -6.682 1.00 87.69 539 ALA A N 1
ATOM 4247 C CA . ALA A 1 539 ? -34.545 -11.509 -7.279 1.00 87.69 539 ALA A CA 1
ATOM 4248 C C . ALA A 1 539 ? -33.733 -12.638 -7.950 1.00 87.69 539 ALA A C 1
ATOM 4250 O O . ALA A 1 539 ? -34.265 -13.721 -8.192 1.00 87.69 539 ALA A O 1
ATOM 4251 N N . HIS A 1 540 ? -32.464 -12.391 -8.273 1.00 87.25 540 HIS A N 1
ATOM 4252 C CA . HIS A 1 540 ? -31.562 -13.315 -8.953 1.00 87.25 540 HIS A CA 1
ATOM 4253 C C . HIS A 1 540 ? -30.692 -14.118 -7.981 1.00 87.25 540 HIS A C 1
ATOM 4255 O O . HIS A 1 540 ? -30.320 -15.250 -8.308 1.00 87.25 540 HIS A O 1
ATOM 4261 N N . GLY A 1 541 ? -30.399 -13.588 -6.792 1.00 91.56 541 GLY A N 1
ATOM 4262 C CA . GLY A 1 541 ? -29.665 -14.310 -5.761 1.00 91.56 541 GLY A CA 1
ATOM 4263 C C . GLY A 1 541 ? -29.097 -13.438 -4.645 1.00 91.56 541 GLY A C 1
ATOM 4264 O O . GLY A 1 541 ? -29.633 -12.397 -4.276 1.00 91.56 541 GLY A O 1
ATOM 4265 N N . SER A 1 542 ? -28.010 -13.932 -4.052 1.00 94.69 542 SER A N 1
ATOM 4266 C CA . SER A 1 542 ? -27.199 -13.251 -3.042 1.00 94.69 542 SER A CA 1
ATOM 4267 C C . SER A 1 542 ? -25.836 -12.892 -3.635 1.00 94.69 542 SER A C 1
ATOM 4269 O O . SER A 1 542 ? -25.043 -13.775 -3.968 1.00 94.69 542 SER A O 1
ATOM 4271 N N . HIS A 1 543 ? -25.566 -11.595 -3.749 1.00 95.19 543 HIS A N 1
ATOM 4272 C CA . HIS A 1 543 ? -24.371 -11.016 -4.358 1.00 95.19 543 HIS A CA 1
ATOM 4273 C C . HIS A 1 543 ? -23.360 -10.632 -3.285 1.00 95.19 543 HIS A C 1
ATOM 4275 O O . HIS A 1 543 ? -23.641 -9.788 -2.437 1.00 95.19 543 HIS A O 1
ATOM 4281 N N . VAL A 1 544 ? -22.173 -11.237 -3.316 1.00 95.94 544 VAL A N 1
ATOM 4282 C CA . VAL A 1 544 ? -21.118 -10.986 -2.325 1.00 95.94 544 VAL A CA 1
ATOM 4283 C C . VAL A 1 544 ? -20.659 -9.528 -2.372 1.00 95.94 544 VAL A C 1
ATOM 4285 O O . VAL A 1 544 ? -20.272 -9.032 -3.427 1.00 95.94 544 VAL A O 1
ATOM 4288 N N . VAL A 1 545 ? -20.641 -8.864 -1.214 1.00 95.50 545 VAL A N 1
ATOM 4289 C CA . VAL A 1 545 ? -20.153 -7.477 -1.069 1.00 95.50 545 VAL A CA 1
ATOM 4290 C C . VAL A 1 545 ? -18.921 -7.362 -0.178 1.00 95.50 545 VAL A C 1
ATOM 4292 O O . VAL A 1 545 ? -18.130 -6.424 -0.306 1.00 95.50 545 VAL A O 1
ATOM 4295 N N . GLY A 1 546 ? -18.728 -8.323 0.718 1.00 96.44 546 GLY A N 1
ATOM 4296 C CA . GLY A 1 546 ? -17.612 -8.360 1.648 1.00 96.44 546 GLY A CA 1
ATOM 4297 C C . GLY A 1 546 ? -17.664 -9.600 2.525 1.00 96.44 546 GLY A C 1
ATOM 4298 O O . GLY A 1 546 ? -18.629 -10.360 2.488 1.00 96.44 546 GLY A O 1
ATOM 4299 N N . TYR A 1 547 ? -16.616 -9.817 3.303 1.00 97.56 547 TYR A N 1
ATOM 4300 C CA . TYR A 1 547 ? -16.565 -10.910 4.263 1.00 97.56 547 TYR A CA 1
ATOM 4301 C C . TYR A 1 547 ? -15.598 -10.587 5.398 1.00 97.56 547 TYR A C 1
ATOM 4303 O O . TYR A 1 547 ? -14.756 -9.689 5.279 1.00 97.56 547 TYR A O 1
ATOM 4311 N N . PHE A 1 548 ? -15.682 -11.369 6.467 1.00 96.94 548 PHE A N 1
ATOM 4312 C CA . PHE A 1 548 ? -14.562 -11.552 7.378 1.00 96.94 548 PHE A CA 1
ATOM 4313 C C . PHE A 1 548 ? -14.319 -13.036 7.659 1.00 96.94 548 PHE A C 1
ATOM 4315 O O . PHE A 1 548 ? -15.230 -13.856 7.543 1.00 96.94 548 PHE A O 1
ATOM 4322 N N . SER A 1 549 ? -13.082 -13.396 7.991 1.00 95.00 549 SER A N 1
ATOM 4323 C CA . SER A 1 549 ? -12.719 -14.737 8.453 1.00 95.00 549 SER A CA 1
ATOM 4324 C C . SER A 1 549 ? -12.447 -14.734 9.950 1.00 95.00 549 SER A C 1
ATOM 4326 O O . SER A 1 549 ? -11.986 -13.736 10.503 1.00 95.00 549 SER A O 1
ATOM 4328 N N . LYS A 1 550 ? -12.713 -15.862 10.599 1.00 93.75 550 LYS A N 1
ATOM 4329 C CA . LYS A 1 550 ? -12.501 -16.088 12.028 1.00 93.75 550 LYS A CA 1
ATOM 4330 C C . LYS A 1 550 ? -11.903 -17.473 12.220 1.00 93.75 550 LYS A C 1
ATOM 4332 O O . LYS A 1 550 ? -12.398 -18.434 11.635 1.00 93.75 550 LYS A O 1
ATOM 4337 N N . GLU A 1 551 ? -10.851 -17.579 13.015 1.00 91.19 551 GLU A N 1
ATOM 4338 C CA . GLU A 1 551 ? -10.311 -18.879 13.413 1.00 91.19 551 GLU A CA 1
ATOM 4339 C C . GLU A 1 551 ? -11.336 -19.627 14.268 1.00 91.19 551 GLU A C 1
ATOM 4341 O O . GLU A 1 551 ? -12.007 -19.033 15.118 1.00 91.19 551 GLU A O 1
ATOM 4346 N N . LYS A 1 552 ? -11.464 -20.935 14.042 1.00 89.94 552 LYS A N 1
ATOM 4347 C CA . LYS A 1 552 ? -12.297 -21.803 14.883 1.00 89.94 552 LYS A CA 1
ATOM 4348 C C . LYS A 1 552 ? -11.780 -21.797 16.319 1.00 89.94 552 LYS A C 1
ATOM 4350 O O . LYS A 1 552 ? -12.552 -21.535 17.238 1.00 89.94 552 LYS A O 1
ATOM 4355 N N . ASP A 1 553 ? -10.467 -21.963 16.457 1.00 86.25 553 ASP A N 1
ATOM 4356 C CA . ASP A 1 553 ? -9.742 -21.970 17.721 1.00 86.25 553 ASP A CA 1
ATOM 4357 C C . ASP A 1 553 ? -8.610 -20.939 17.653 1.00 86.25 553 ASP A C 1
ATOM 4359 O O . ASP A 1 553 ? -7.578 -21.187 17.037 1.00 86.25 553 ASP A O 1
ATOM 4363 N N . SER A 1 554 ? -8.819 -19.767 18.262 1.00 84.00 554 SER A N 1
ATOM 4364 C CA . SER A 1 554 ? -7.822 -18.691 18.286 1.00 84.00 554 SER A CA 1
ATOM 4365 C C . SER A 1 554 ? -7.118 -18.637 19.637 1.00 84.00 554 SER A C 1
ATOM 4367 O O . SER A 1 554 ? -7.767 -18.390 20.657 1.00 84.00 554 SER A O 1
ATOM 4369 N N . ALA A 1 555 ? -5.796 -18.827 19.648 1.00 79.12 555 ALA A N 1
ATOM 4370 C CA . ALA A 1 555 ? -4.989 -18.810 20.872 1.00 79.12 555 ALA A CA 1
ATOM 4371 C C . ALA A 1 555 ? -5.009 -17.441 21.578 1.00 79.12 555 ALA A C 1
ATOM 4373 O O . ALA A 1 555 ? -5.007 -17.370 22.804 1.00 79.12 555 ALA A O 1
ATOM 4374 N N . GLU A 1 556 ? -5.077 -16.355 20.805 1.00 79.62 556 GLU A N 1
ATOM 4375 C CA . GLU A 1 556 ? -5.091 -14.977 21.314 1.00 79.62 556 GLU A CA 1
ATOM 4376 C C . GLU A 1 556 ? -6.508 -14.445 21.588 1.00 79.62 556 GLU A C 1
ATOM 4378 O O . GLU A 1 556 ? -6.681 -13.311 22.040 1.00 79.62 556 GLU A O 1
ATOM 4383 N N . GLY A 1 557 ? -7.540 -15.253 21.314 1.00 84.81 557 GLY A N 1
ATOM 4384 C CA . GLY A 1 557 ? -8.935 -14.837 21.444 1.00 84.81 557 GLY A CA 1
ATOM 4385 C C . GLY A 1 557 ? -9.377 -13.828 20.379 1.00 84.81 557 GLY A C 1
ATOM 4386 O O . GLY A 1 557 ? -10.303 -13.050 20.622 1.00 84.81 557 GLY A O 1
ATOM 4387 N N . ASN A 1 558 ? -8.743 -13.829 19.201 1.00 90.56 558 ASN A N 1
ATOM 4388 C CA . ASN A 1 558 ? -9.110 -12.927 18.114 1.00 90.56 558 ASN A CA 1
ATOM 4389 C C . ASN A 1 558 ? -10.494 -13.307 17.563 1.00 90.56 558 ASN A C 1
ATOM 4391 O O . ASN A 1 558 ? -10.784 -14.474 17.285 1.00 90.56 558 ASN A O 1
ATOM 4395 N N . ASN A 1 559 ? -11.384 -12.322 17.414 1.00 92.44 559 ASN A N 1
ATOM 4396 C CA . ASN A 1 559 ? -12.733 -12.555 16.883 1.00 92.44 559 ASN A CA 1
ATOM 4397 C C . ASN A 1 559 ? -12.830 -12.349 15.367 1.00 92.44 559 ASN A C 1
ATOM 4399 O O . ASN A 1 559 ? -13.865 -12.660 14.772 1.00 92.44 559 ASN A O 1
ATOM 4403 N N . LEU A 1 560 ? -11.758 -11.842 14.760 1.00 92.94 560 LEU A N 1
ATOM 4404 C CA . LEU A 1 560 ? -11.648 -11.551 13.343 1.00 92.94 560 LEU A CA 1
ATOM 4405 C C . LEU A 1 560 ? -10.181 -11.649 12.922 1.00 92.94 560 LEU A C 1
ATOM 4407 O O . LEU A 1 560 ? -9.329 -11.018 13.536 1.00 92.94 560 LEU A O 1
ATOM 4411 N N . ALA A 1 561 ? -9.916 -12.408 11.862 1.00 89.62 561 ALA A N 1
ATOM 4412 C CA . ALA A 1 561 ? -8.592 -12.580 11.269 1.00 89.62 561 ALA A CA 1
ATOM 4413 C C . ALA A 1 561 ? -8.397 -11.630 10.076 1.00 89.62 561 ALA A C 1
ATOM 4415 O O . ALA A 1 561 ? -7.636 -10.669 10.116 1.00 89.62 561 ALA A O 1
ATOM 4416 N N . CYS A 1 562 ? -9.174 -11.826 9.007 1.00 91.62 562 CYS A N 1
ATOM 4417 C CA . CYS A 1 562 ? -9.184 -10.942 7.840 1.00 91.62 562 CYS A CA 1
ATOM 4418 C C . CYS A 1 562 ? -10.567 -10.324 7.659 1.00 91.62 562 CYS A C 1
ATOM 4420 O O . CYS A 1 562 ? -11.572 -11.000 7.851 1.00 91.62 562 CYS A O 1
ATOM 4422 N N . ILE A 1 563 ? -10.623 -9.075 7.199 1.00 94.50 563 ILE A N 1
ATOM 4423 C CA . ILE A 1 563 ? -11.860 -8.396 6.800 1.00 94.50 563 ILE A CA 1
ATOM 4424 C C . ILE A 1 563 ? -11.657 -7.695 5.465 1.00 94.50 563 ILE A C 1
ATOM 4426 O O . ILE A 1 563 ? -10.629 -7.059 5.229 1.00 94.50 563 ILE A O 1
ATOM 4430 N N . LEU A 1 564 ? -12.654 -7.792 4.591 1.00 94.44 564 LEU A N 1
ATOM 4431 C CA . LEU A 1 564 ? -12.653 -7.102 3.312 1.00 94.44 564 LEU A CA 1
ATOM 4432 C C . LEU A 1 564 ? -14.066 -6.666 2.935 1.00 94.44 564 LEU A C 1
ATOM 4434 O O . LEU A 1 564 ? -14.997 -7.464 2.913 1.00 94.44 564 LEU A O 1
ATOM 4438 N N . THR A 1 565 ? -14.202 -5.404 2.537 1.00 95.25 565 THR A N 1
ATOM 4439 C CA . THR A 1 565 ? -15.318 -4.944 1.702 1.00 95.25 565 THR A CA 1
ATOM 4440 C C . THR A 1 565 ? -14.796 -4.754 0.285 1.00 95.25 565 THR A C 1
ATOM 4442 O O . THR A 1 565 ? -13.801 -4.045 0.090 1.00 95.25 565 THR A O 1
ATOM 4445 N N . LEU A 1 566 ? -15.448 -5.381 -0.696 1.00 94.50 566 LEU A N 1
ATOM 4446 C CA . LEU A 1 566 ? -15.047 -5.280 -2.099 1.00 94.50 566 LEU A CA 1
ATOM 4447 C C . LEU A 1 566 ? -15.037 -3.808 -2.542 1.00 94.50 566 LEU A C 1
ATOM 4449 O O . LEU A 1 566 ? -15.948 -3.070 -2.154 1.00 94.50 566 LEU A O 1
ATOM 4453 N N . PRO A 1 567 ? -14.068 -3.367 -3.369 1.00 92.44 567 PRO A N 1
ATOM 4454 C CA . PRO A 1 567 ? -13.935 -1.962 -3.762 1.00 92.44 567 PRO A CA 1
ATOM 4455 C C . PRO A 1 567 ? -15.233 -1.305 -4.256 1.00 92.44 567 PRO A C 1
ATOM 4457 O O . PRO A 1 567 ? -15.556 -0.199 -3.831 1.00 92.44 567 PRO A O 1
ATOM 4460 N N . ALA A 1 568 ? -16.038 -2.013 -5.059 1.00 92.25 568 ALA A N 1
ATOM 4461 C CA . ALA A 1 568 ? -17.324 -1.522 -5.581 1.00 92.25 568 ALA A CA 1
ATOM 4462 C C . ALA A 1 568 ? -18.402 -1.243 -4.505 1.00 92.25 568 ALA A C 1
ATOM 4464 O O . ALA A 1 568 ? -19.417 -0.585 -4.769 1.00 92.25 568 ALA A O 1
ATOM 4465 N N . HIS A 1 569 ? -18.198 -1.745 -3.286 1.00 92.25 569 HIS A N 1
ATOM 4466 C CA . HIS A 1 569 ? -19.129 -1.646 -2.163 1.00 92.25 569 HIS A CA 1
ATOM 4467 C C . HIS A 1 569 ? -18.536 -0.893 -0.957 1.00 92.25 569 HIS A C 1
ATOM 4469 O O . HIS A 1 569 ? -19.173 -0.801 0.094 1.00 92.25 569 HIS A O 1
ATOM 4475 N N . GLN A 1 570 ? -17.341 -0.309 -1.090 1.00 88.88 570 GLN A N 1
ATOM 4476 C CA . GLN A 1 570 ? -16.742 0.516 -0.037 1.00 88.88 570 GLN A CA 1
ATOM 4477 C C . GLN A 1 570 ? -17.522 1.821 0.180 1.00 88.88 570 GLN A C 1
ATOM 4479 O O . GLN A 1 570 ? -18.261 2.285 -0.686 1.00 88.88 570 GLN A O 1
ATOM 4484 N N . ARG A 1 571 ? -17.370 2.416 1.374 1.00 83.38 571 ARG A N 1
ATOM 4485 C CA . ARG A 1 571 ? -18.040 3.664 1.806 1.00 83.38 571 ARG A CA 1
ATOM 4486 C C . ARG A 1 571 ? -19.581 3.622 1.839 1.00 83.38 571 ARG A C 1
ATOM 4488 O O . ARG A 1 571 ? -20.207 4.653 2.050 1.00 83.38 571 ARG A O 1
ATOM 4495 N N . LYS A 1 572 ? -20.196 2.438 1.718 1.00 86.69 572 LYS A N 1
ATOM 4496 C CA . LYS A 1 572 ? -21.652 2.219 1.873 1.00 86.69 572 LYS A CA 1
ATOM 4497 C C . LYS A 1 572 ? -22.079 1.788 3.287 1.00 86.69 572 LYS A C 1
ATOM 4499 O O . LYS A 1 572 ? -23.244 1.502 3.511 1.00 86.69 572 LYS A O 1
ATOM 4504 N N . GLY A 1 573 ? -21.142 1.716 4.236 1.00 87.44 573 GLY A N 1
ATOM 4505 C CA . GLY A 1 573 ? -21.398 1.279 5.617 1.00 87.44 573 GLY A CA 1
ATOM 4506 C C . GLY A 1 573 ? -21.153 -0.213 5.885 1.00 87.44 573 GLY A C 1
ATOM 4507 O O . GLY A 1 573 ? -21.086 -0.609 7.046 1.00 87.44 573 GLY A O 1
ATOM 4508 N N . TYR A 1 574 ? -20.916 -1.033 4.854 1.00 91.81 574 TYR A N 1
ATOM 4509 C CA . TYR A 1 574 ? -20.714 -2.481 5.017 1.00 91.81 574 TYR A CA 1
ATOM 4510 C C . TYR A 1 574 ? -19.492 -2.864 5.853 1.00 91.81 574 TYR A C 1
ATOM 4512 O O . TYR A 1 574 ? -19.573 -3.806 6.628 1.00 91.81 574 TYR A O 1
ATOM 4520 N N . GLY A 1 575 ? -18.384 -2.121 5.773 1.00 91.81 575 GLY A N 1
ATOM 4521 C CA . GLY A 1 575 ? -17.217 -2.389 6.624 1.00 91.81 575 GLY A CA 1
ATOM 4522 C C . GLY A 1 575 ? -17.548 -2.279 8.116 1.00 91.81 575 GLY A C 1
ATOM 4523 O O . GLY A 1 575 ? -17.196 -3.157 8.897 1.00 91.81 575 GLY A O 1
ATOM 4524 N N . ARG A 1 576 ? -18.315 -1.250 8.502 1.00 90.19 576 ARG A N 1
ATOM 4525 C CA . ARG A 1 576 ? -18.799 -1.084 9.880 1.00 90.19 576 ARG A CA 1
ATOM 4526 C C . ARG A 1 576 ? -19.794 -2.178 10.262 1.00 90.19 576 ARG A C 1
ATOM 4528 O O . ARG A 1 576 ? -19.731 -2.664 11.384 1.00 90.19 576 ARG A O 1
ATOM 4535 N N . PHE A 1 577 ? -20.668 -2.577 9.337 1.00 93.31 577 PHE A N 1
ATOM 4536 C CA . PHE A 1 577 ? -21.597 -3.690 9.541 1.00 93.31 577 PHE A CA 1
ATOM 4537 C C . PHE A 1 577 ? -20.854 -5.007 9.817 1.00 93.31 577 PHE A C 1
ATOM 4539 O O . PHE A 1 577 ? -21.178 -5.693 10.776 1.00 93.31 577 PHE A O 1
ATOM 4546 N N . LEU A 1 578 ? -19.822 -5.337 9.030 1.00 96.06 578 LEU A N 1
ATOM 4547 C CA . LEU A 1 578 ? -18.998 -6.538 9.221 1.00 96.06 578 LEU A CA 1
ATOM 4548 C C . LEU A 1 578 ? -18.307 -6.547 10.596 1.00 96.06 578 LEU A C 1
ATOM 4550 O O . LEU A 1 578 ? -18.339 -7.565 11.282 1.00 96.06 578 LEU A O 1
ATOM 4554 N N . ILE A 1 579 ? -17.736 -5.410 11.017 1.00 95.50 579 ILE A N 1
ATOM 4555 C CA . ILE A 1 579 ? -17.119 -5.262 12.348 1.00 95.50 579 ILE A CA 1
ATOM 4556 C C . ILE A 1 579 ? -18.171 -5.425 13.450 1.00 95.50 579 ILE A C 1
ATOM 4558 O O . ILE A 1 579 ? -17.966 -6.173 14.400 1.00 95.50 579 ILE A O 1
ATOM 4562 N N . ALA A 1 580 ? -19.316 -4.752 13.329 1.00 94.56 580 ALA A N 1
ATOM 4563 C CA . ALA A 1 580 ? -20.394 -4.880 14.304 1.00 94.56 580 ALA A CA 1
ATOM 4564 C C . ALA A 1 580 ? -20.854 -6.339 14.430 1.00 94.56 580 ALA A C 1
ATOM 4566 O O . ALA A 1 580 ? -21.023 -6.844 15.536 1.00 94.56 580 ALA A O 1
ATOM 4567 N N . PHE A 1 581 ? -20.965 -7.040 13.301 1.00 96.19 581 PHE A N 1
ATOM 4568 C CA . PHE A 1 581 ? -21.389 -8.432 13.262 1.00 96.19 581 PHE A CA 1
ATOM 4569 C C . PHE A 1 581 ? -20.390 -9.354 13.964 1.00 96.19 581 PHE A C 1
ATOM 4571 O O . PHE A 1 581 ? -20.811 -10.227 14.719 1.00 96.19 581 PHE A O 1
ATOM 4578 N N . SER A 1 582 ? -19.078 -9.143 13.795 1.00 96.62 582 SER A N 1
ATOM 4579 C CA . SER A 1 582 ? -18.070 -9.949 14.500 1.00 96.62 582 SER A CA 1
ATOM 4580 C C . SER A 1 582 ? -18.179 -9.809 16.024 1.00 96.62 582 SER A C 1
ATOM 4582 O O . SER A 1 582 ? -17.989 -10.790 16.741 1.00 96.62 582 SER A O 1
ATOM 4584 N N . TYR A 1 583 ? -18.539 -8.622 16.524 1.00 95.94 583 TYR A N 1
ATOM 4585 C CA . TYR A 1 583 ? -18.784 -8.396 17.951 1.00 95.94 583 TYR A CA 1
ATOM 4586 C C . TYR A 1 583 ? -20.110 -8.985 18.444 1.00 95.94 583 TYR A C 1
ATOM 4588 O O . TYR A 1 583 ? -20.143 -9.516 19.551 1.00 95.94 583 TYR A O 1
ATOM 4596 N N . GLU A 1 584 ? -21.178 -8.986 17.641 1.00 95.12 584 GLU A N 1
ATOM 4597 C CA . GLU A 1 584 ? -22.426 -9.681 18.006 1.00 95.12 584 GLU A CA 1
ATOM 4598 C C . GLU A 1 584 ? -22.221 -11.197 18.168 1.00 95.12 584 GLU A C 1
ATOM 4600 O O . GLU A 1 584 ? -22.787 -11.816 19.074 1.00 95.12 584 GLU A O 1
ATOM 4605 N N . LEU A 1 585 ? -21.343 -11.797 17.356 1.00 94.69 585 LEU A N 1
ATOM 4606 C CA . LEU A 1 585 ? -20.923 -13.188 17.551 1.00 94.69 585 LEU A CA 1
ATOM 4607 C C . LEU A 1 585 ? -20.154 -13.366 18.868 1.00 94.69 585 LEU A C 1
ATOM 4609 O O . LEU A 1 585 ? -20.465 -14.279 19.631 1.00 94.69 585 LEU A O 1
ATOM 4613 N N . SER A 1 586 ? -19.198 -12.478 19.169 1.00 94.31 586 SER A N 1
ATOM 4614 C CA . SER A 1 586 ? -18.446 -12.497 20.436 1.00 94.31 586 SER A CA 1
ATOM 4615 C C . SER A 1 586 ? -19.359 -12.378 21.663 1.00 94.31 586 SER A C 1
ATOM 4617 O O . SER A 1 586 ? -19.204 -13.145 22.616 1.00 94.31 586 SER A O 1
ATOM 4619 N N . LYS A 1 587 ? -20.368 -11.496 21.615 1.00 93.62 587 LYS A N 1
ATOM 4620 C CA . LYS A 1 587 ? -21.391 -11.359 22.666 1.00 93.62 587 LYS A CA 1
ATOM 4621 C C . LYS A 1 587 ? -22.170 -12.658 22.869 1.00 93.62 587 LYS A C 1
ATOM 4623 O O . LYS A 1 587 ? -22.305 -13.114 24.001 1.00 93.62 587 LYS A O 1
ATOM 4628 N N . LYS A 1 588 ? -22.628 -13.303 21.787 1.00 92.44 588 LYS A N 1
ATOM 4629 C CA . LYS A 1 588 ? -23.316 -14.608 21.862 1.00 92.44 588 LYS A CA 1
ATOM 4630 C C . LYS A 1 588 ? -22.427 -15.742 22.374 1.00 92.44 588 LYS A C 1
ATOM 4632 O O . LYS A 1 588 ? -22.926 -16.701 22.961 1.00 92.44 588 LYS A O 1
ATOM 4637 N N . GLU A 1 589 ? -21.121 -15.658 22.153 1.00 91.06 589 GLU A N 1
ATOM 4638 C CA . GLU A 1 589 ? -20.144 -16.608 22.690 1.00 91.06 589 GLU A CA 1
ATOM 4639 C C . GLU A 1 589 ? -19.833 -16.372 24.173 1.00 91.06 589 GLU A C 1
ATOM 4641 O O . GLU A 1 589 ? -19.327 -17.285 24.825 1.00 91.06 589 GLU A O 1
ATOM 4646 N N . GLY A 1 590 ? -20.147 -15.186 24.706 1.00 90.44 590 GLY A N 1
ATOM 4647 C CA . GLY A 1 590 ? -19.773 -14.780 26.060 1.00 90.44 590 GLY A CA 1
ATOM 4648 C C . GLY A 1 590 ? -18.272 -14.530 26.210 1.00 90.44 590 GLY A C 1
ATOM 4649 O O . GLY A 1 590 ? -17.725 -14.751 27.287 1.00 90.44 590 GLY A O 1
ATOM 4650 N N . ARG A 1 591 ? -17.589 -14.120 25.130 1.00 90.69 591 ARG A N 1
ATOM 4651 C CA . ARG A 1 591 ? -16.149 -13.820 25.139 1.00 90.69 591 ARG A CA 1
ATOM 4652 C C . ARG A 1 591 ? -15.860 -12.414 24.641 1.00 90.69 591 ARG A C 1
ATOM 4654 O O . ARG A 1 591 ? -16.557 -11.891 23.775 1.00 90.69 591 ARG A O 1
ATOM 4661 N N . LEU A 1 592 ? -14.774 -11.841 25.146 1.00 93.00 592 LEU A N 1
ATOM 4662 C CA . LEU A 1 592 ? -14.210 -10.610 24.606 1.00 93.00 592 LEU A CA 1
ATOM 4663 C C . LEU A 1 592 ? -13.496 -10.906 23.284 1.00 93.00 592 LEU A C 1
ATOM 4665 O O . LEU A 1 592 ? -12.952 -11.994 23.099 1.00 93.00 592 LEU A O 1
ATOM 4669 N N . GLY A 1 593 ? -13.501 -9.937 22.374 1.00 89.88 593 GLY A N 1
ATOM 4670 C CA . GLY A 1 593 ? -12.888 -10.058 21.059 1.00 89.88 593 GLY A CA 1
ATOM 4671 C C . GLY A 1 593 ? -12.090 -8.820 20.666 1.00 89.88 593 GLY A C 1
ATOM 4672 O O . GLY A 1 593 ? -12.393 -7.687 21.053 1.00 89.88 593 GLY A O 1
ATOM 4673 N N . SER A 1 594 ? -11.059 -9.049 19.866 1.00 91.56 594 SER A N 1
ATOM 4674 C CA . SER A 1 594 ? -10.270 -8.023 19.186 1.00 91.56 594 SER A CA 1
ATOM 4675 C C . SER A 1 594 ? -9.860 -8.567 17.813 1.00 91.56 594 SER A C 1
ATOM 4677 O O . SER A 1 594 ? -9.802 -9.793 17.650 1.00 91.56 594 SER A O 1
ATOM 4679 N N . PRO A 1 595 ? -9.643 -7.708 16.805 1.00 91.44 595 PRO A N 1
ATOM 4680 C CA . PRO A 1 595 ? -9.093 -8.163 15.539 1.00 91.44 595 PRO A CA 1
ATOM 4681 C C . PRO A 1 595 ? -7.637 -8.615 15.675 1.00 91.44 595 PRO A C 1
ATOM 4683 O O . PRO A 1 595 ? -6.869 -8.063 16.467 1.00 91.44 595 PRO A O 1
ATOM 4686 N N . GLU A 1 596 ? -7.251 -9.548 14.811 1.00 83.25 596 GLU A N 1
ATOM 4687 C CA . GLU A 1 596 ? -5.859 -9.916 14.575 1.00 83.25 596 GLU A CA 1
ATOM 4688 C C . GLU A 1 596 ? -5.039 -8.687 14.142 1.00 83.25 596 GLU A C 1
ATOM 4690 O O . GLU A 1 596 ? -5.513 -7.797 13.421 1.00 83.25 596 GLU A O 1
ATOM 4695 N N . ARG A 1 597 ? -3.793 -8.616 14.618 1.00 81.56 597 ARG A N 1
ATOM 4696 C CA . ARG A 1 597 ? -2.848 -7.532 14.325 1.00 81.56 597 ARG A CA 1
ATOM 4697 C C . ARG A 1 597 ? -1.684 -8.075 13.485 1.00 81.56 597 ARG A C 1
ATOM 4699 O O . ARG A 1 597 ? -1.278 -9.210 13.706 1.00 81.56 597 ARG A O 1
ATOM 4706 N N . PRO A 1 598 ? -1.097 -7.268 12.578 1.00 79.56 598 PRO A N 1
ATOM 4707 C CA . PRO A 1 598 ? -1.354 -5.845 12.340 1.00 79.56 598 PRO A CA 1
ATOM 4708 C C . PRO A 1 598 ? -2.595 -5.566 11.470 1.00 79.56 598 PRO A C 1
ATOM 4710 O O . PRO A 1 598 ? -2.864 -6.247 10.485 1.00 79.56 598 PRO A O 1
ATOM 4713 N N . LEU A 1 599 ? -3.325 -4.498 11.808 1.00 73.00 599 LEU A N 1
ATOM 4714 C CA . LEU A 1 599 ? -4.451 -3.998 11.012 1.00 73.00 599 LEU A CA 1
ATOM 4715 C C . LEU A 1 599 ? -3.957 -3.195 9.799 1.00 73.00 599 LEU A C 1
ATOM 4717 O O . LEU A 1 599 ? -2.978 -2.460 9.895 1.00 73.00 599 LEU A O 1
ATOM 4721 N N . SER A 1 600 ? -4.692 -3.255 8.683 1.00 78.06 600 SER A N 1
ATOM 4722 C CA . SER A 1 600 ? -4.512 -2.298 7.578 1.00 78.06 600 SER A CA 1
ATOM 4723 C C . SER A 1 600 ? -4.949 -0.887 7.993 1.00 78.06 600 SER A C 1
ATOM 4725 O O . SER A 1 600 ? -5.839 -0.751 8.832 1.00 78.06 600 SER A O 1
ATOM 4727 N N . ASP A 1 601 ? -4.409 0.162 7.364 1.00 74.31 601 ASP A N 1
ATOM 4728 C CA . ASP A 1 601 ? -4.773 1.559 7.666 1.00 74.31 601 ASP A CA 1
ATOM 4729 C C . ASP A 1 601 ? -6.292 1.800 7.593 1.00 74.31 601 ASP A C 1
ATOM 4731 O O . ASP A 1 601 ? -6.894 2.391 8.493 1.00 74.31 601 ASP A O 1
ATOM 4735 N N . LEU A 1 602 ? -6.943 1.275 6.547 1.00 75.88 602 LEU A N 1
ATOM 4736 C CA . LEU A 1 602 ? -8.397 1.368 6.381 1.00 75.88 602 LEU A CA 1
ATOM 4737 C C . LEU A 1 602 ? -9.149 0.573 7.461 1.00 75.88 602 LEU A C 1
ATOM 4739 O O . LEU A 1 602 ? -10.195 1.018 7.948 1.00 75.88 602 LEU A O 1
ATOM 4743 N N . GLY A 1 603 ? -8.612 -0.587 7.849 1.00 82.25 603 GLY A N 1
ATOM 4744 C CA . GLY A 1 603 ? -9.117 -1.391 8.957 1.00 82.25 603 GLY A CA 1
ATOM 4745 C C . GLY A 1 603 ? -9.041 -0.633 10.281 1.00 82.25 603 GLY A C 1
ATOM 4746 O O . GLY A 1 603 ? -10.055 -0.507 10.961 1.00 82.25 603 GLY A O 1
ATOM 4747 N N . ALA A 1 604 ? -7.887 -0.050 10.610 1.00 82.44 604 ALA A N 1
ATOM 4748 C CA . ALA A 1 604 ? -7.661 0.691 11.848 1.00 82.44 604 ALA A CA 1
ATOM 4749 C C . ALA A 1 604 ? -8.621 1.882 12.002 1.00 82.44 604 ALA A C 1
ATOM 4751 O O . ALA A 1 604 ? -9.217 2.063 13.065 1.00 82.44 604 ALA A O 1
ATOM 4752 N N . VAL A 1 605 ? -8.841 2.655 10.931 1.00 82.75 605 VAL A N 1
ATOM 4753 C CA . VAL A 1 605 ? -9.818 3.760 10.933 1.00 82.75 605 VAL A CA 1
ATOM 4754 C C . VAL A 1 605 ? -11.244 3.239 11.144 1.00 82.75 605 VAL A C 1
ATOM 4756 O O . VAL A 1 605 ? -11.998 3.809 11.936 1.00 82.75 605 VAL A O 1
ATOM 4759 N N . SER A 1 606 ? -11.609 2.138 10.481 1.00 86.88 606 SER A N 1
ATOM 4760 C CA . SER A 1 606 ? -12.947 1.541 10.596 1.00 86.88 606 SER A CA 1
ATOM 4761 C C . SER A 1 606 ? -13.215 0.995 12.004 1.00 86.88 606 SER A C 1
ATOM 4763 O O . SER A 1 606 ? -14.279 1.259 12.566 1.00 86.88 606 SER A O 1
ATOM 4765 N N . TYR A 1 607 ? -12.240 0.303 12.603 1.00 90.38 607 TYR A N 1
ATOM 4766 C CA . TYR A 1 607 ? -12.316 -0.196 13.979 1.00 90.38 607 TYR A CA 1
ATOM 4767 C C . TYR A 1 607 ? -12.382 0.937 14.995 1.00 90.38 607 TYR A C 1
ATOM 4769 O O . TYR A 1 607 ? -13.266 0.927 15.846 1.00 90.38 607 TYR A O 1
ATOM 4777 N N . ARG A 1 608 ? -11.532 1.965 14.865 1.00 87.06 608 ARG A N 1
ATOM 4778 C CA . ARG A 1 608 ? -11.571 3.134 15.755 1.00 87.06 608 ARG A CA 1
ATOM 4779 C C . ARG A 1 608 ? -12.926 3.836 15.700 1.00 87.06 608 ARG A C 1
ATOM 4781 O O . ARG A 1 608 ? -13.478 4.180 16.741 1.00 87.06 608 ARG A O 1
ATOM 4788 N N . SER A 1 609 ? -13.485 4.009 14.501 1.00 86.56 609 SER A N 1
ATOM 4789 C CA . SER A 1 609 ? -14.819 4.591 14.331 1.00 86.56 609 SER A CA 1
ATOM 4790 C C . SER A 1 609 ? -15.918 3.725 14.954 1.00 86.56 609 SER A C 1
ATOM 4792 O O . SER A 1 609 ? -16.880 4.267 15.498 1.00 86.56 609 SER A O 1
ATOM 4794 N N . TYR A 1 610 ? -15.803 2.396 14.871 1.00 90.94 610 TYR A N 1
ATOM 4795 C CA . TYR A 1 610 ? -16.749 1.474 15.497 1.00 90.94 610 TYR A CA 1
ATOM 4796 C C . TYR A 1 610 ? -16.643 1.501 17.027 1.00 90.94 610 TYR A C 1
ATOM 4798 O O . TYR A 1 610 ? -17.654 1.745 17.684 1.00 90.94 610 TYR A O 1
ATOM 4806 N N . TRP A 1 611 ? -15.441 1.324 17.586 1.00 92.62 611 TRP A N 1
ATOM 4807 C CA . TRP A 1 611 ? -15.200 1.319 19.033 1.00 92.62 611 TRP A CA 1
ATOM 4808 C C . TRP A 1 611 ? -15.621 2.624 19.688 1.00 92.62 611 TRP A C 1
ATOM 4810 O O . TRP A 1 611 ? -16.323 2.594 20.693 1.00 92.62 611 TRP A O 1
ATOM 4820 N N . MET A 1 612 ? -15.267 3.764 19.087 1.00 88.94 612 MET A N 1
ATOM 4821 C CA . MET A 1 612 ? -15.678 5.081 19.573 1.00 88.94 612 MET A CA 1
ATOM 4822 C C . MET A 1 612 ? -17.195 5.151 19.736 1.00 88.94 612 MET A C 1
ATOM 4824 O O . MET A 1 612 ? -17.684 5.537 20.791 1.00 88.94 612 MET A O 1
ATOM 4828 N N . ARG A 1 613 ? -17.949 4.722 18.720 1.00 88.62 613 ARG A N 1
ATOM 4829 C CA . ARG A 1 613 ? -19.408 4.747 18.783 1.00 88.62 613 ARG A CA 1
ATOM 4830 C C . ARG A 1 613 ? -19.975 3.737 19.781 1.00 88.62 613 ARG A C 1
ATOM 4832 O O . ARG A 1 613 ? -20.818 4.125 20.577 1.00 88.62 613 ARG A O 1
ATOM 4839 N N . ALA A 1 614 ? -19.500 2.493 19.771 1.00 90.38 614 ALA A N 1
ATOM 4840 C CA . ALA A 1 614 ? -19.989 1.451 20.676 1.00 90.38 614 ALA A CA 1
ATOM 4841 C C . ALA A 1 614 ? -19.755 1.811 22.155 1.00 90.38 614 ALA A C 1
ATOM 4843 O O . ALA A 1 614 ? -20.633 1.611 22.989 1.00 90.38 614 ALA A O 1
ATOM 4844 N N . ILE A 1 615 ? -18.593 2.390 22.473 1.00 90.62 615 ILE A N 1
ATOM 4845 C CA . ILE A 1 615 ? -18.247 2.825 23.831 1.00 90.62 615 ILE A CA 1
ATOM 4846 C C . ILE A 1 615 ? -19.070 4.054 24.235 1.00 90.62 615 ILE A C 1
ATOM 4848 O O . ILE A 1 615 ? -19.578 4.096 25.351 1.00 90.62 615 ILE A O 1
ATOM 4852 N N . LEU A 1 616 ? -19.247 5.036 23.344 1.00 88.62 616 LEU A N 1
ATOM 4853 C CA . LEU A 1 616 ? -20.084 6.208 23.630 1.00 88.62 616 LEU A CA 1
ATOM 4854 C C . LEU A 1 616 ? -21.562 5.835 23.813 1.00 88.62 616 LEU A C 1
ATOM 4856 O O . LEU A 1 616 ? -22.214 6.392 24.691 1.00 88.62 616 LEU A O 1
ATOM 4860 N N . GLU A 1 617 ? -22.088 4.890 23.028 1.00 87.94 617 GLU A N 1
ATOM 4861 C CA . GLU A 1 617 ? -23.445 4.352 23.198 1.00 87.94 617 GLU A CA 1
ATOM 4862 C C . GLU A 1 617 ? -23.578 3.629 24.547 1.00 87.94 617 GLU A C 1
ATOM 4864 O O . GLU A 1 617 ? -24.501 3.932 25.301 1.00 87.94 617 GLU A O 1
ATOM 4869 N N . ALA A 1 618 ? -22.610 2.778 24.915 1.00 88.12 618 ALA A N 1
ATOM 4870 C CA . ALA A 1 618 ? -22.598 2.106 26.217 1.00 88.12 618 ALA A CA 1
ATOM 4871 C C . ALA A 1 618 ? -22.571 3.101 27.393 1.00 88.12 618 ALA A C 1
ATOM 4873 O O . ALA A 1 618 ? -23.356 2.957 28.330 1.00 88.12 618 ALA A O 1
ATOM 4874 N N . LEU A 1 619 ? -21.726 4.137 27.313 1.00 86.19 619 LEU A N 1
ATOM 4875 C CA . LEU A 1 619 ? -21.626 5.198 28.322 1.00 86.19 619 LEU A CA 1
ATOM 4876 C C . LEU A 1 619 ? -22.878 6.082 28.394 1.00 86.19 619 LEU A C 1
ATOM 4878 O O . LEU A 1 619 ? -23.205 6.590 29.460 1.00 86.19 619 LEU A O 1
ATOM 4882 N N . ARG A 1 620 ? -23.571 6.298 27.272 1.00 84.12 620 ARG A N 1
ATOM 4883 C CA . ARG A 1 620 ? -24.808 7.092 27.233 1.00 84.12 620 ARG A CA 1
ATOM 4884 C C . ARG A 1 620 ? -25.969 6.346 27.884 1.00 84.12 620 ARG A C 1
ATOM 4886 O O . ARG A 1 620 ? -26.776 6.962 28.580 1.00 84.12 620 ARG A O 1
ATOM 4893 N N . ASP A 1 621 ? -26.080 5.051 27.605 1.00 80.69 621 ASP A N 1
ATOM 4894 C CA . ASP A 1 621 ? -27.230 4.244 28.014 1.00 80.69 621 ASP A CA 1
ATOM 4895 C C . ASP A 1 621 ? -27.169 3.887 29.516 1.00 80.69 621 ASP A C 1
ATOM 4897 O O . ASP A 1 621 ? -28.208 3.683 30.146 1.00 80.69 621 ASP A O 1
ATOM 4901 N N . HIS A 1 622 ? -25.978 3.924 30.128 1.00 73.69 622 HIS A N 1
ATOM 4902 C CA . HIS A 1 622 ? -25.780 3.725 31.566 1.00 73.69 622 HIS A CA 1
ATOM 4903 C C . HIS A 1 622 ? -25.499 5.057 32.278 1.00 73.69 622 HIS A C 1
ATOM 4905 O O . HIS A 1 622 ? -24.415 5.620 32.181 1.00 73.69 622 HIS A O 1
ATOM 4911 N N . ARG A 1 623 ? -26.469 5.555 33.057 1.00 61.88 623 ARG A N 1
ATOM 4912 C CA . ARG A 1 623 ? -26.331 6.823 33.810 1.00 61.88 623 ARG A CA 1
ATOM 4913 C C . ARG A 1 623 ? -25.430 6.737 35.052 1.00 61.88 623 ARG A C 1
ATOM 4915 O O . ARG A 1 623 ? -25.120 7.768 35.644 1.00 61.88 623 ARG A O 1
ATOM 4922 N N . SER A 1 624 ? -25.062 5.533 35.485 1.00 67.06 624 SER A N 1
ATOM 4923 C CA . SER A 1 624 ? -24.161 5.293 36.617 1.00 67.06 624 SER A CA 1
ATOM 4924 C C . SER A 1 624 ? -22.698 5.259 36.172 1.00 67.06 624 SER A C 1
ATOM 4926 O O . SER A 1 624 ? -22.406 5.004 35.008 1.00 67.06 624 SER A O 1
ATOM 4928 N N . ALA A 1 625 ? -21.767 5.467 37.107 1.00 69.81 625 ALA A N 1
ATOM 4929 C CA . ALA A 1 625 ? -20.341 5.294 36.841 1.00 69.81 625 ALA A CA 1
ATOM 4930 C C . ALA A 1 625 ? -20.063 3.850 36.380 1.00 69.81 625 ALA A C 1
ATOM 4932 O O . ALA A 1 625 ? -20.134 2.923 37.183 1.00 69.81 625 ALA A O 1
ATOM 4933 N N . MET A 1 626 ? -19.791 3.664 35.087 1.00 78.75 626 MET A N 1
ATOM 4934 C CA . MET A 1 626 ? -19.352 2.383 34.534 1.00 78.75 626 MET A CA 1
ATOM 4935 C C . MET A 1 626 ? -17.851 2.214 34.749 1.00 78.75 626 MET A C 1
ATOM 4937 O O . MET A 1 626 ? -17.080 3.154 34.544 1.00 78.75 626 MET A O 1
ATOM 4941 N N . SER A 1 627 ? -17.425 1.007 35.107 1.00 87.00 627 SER A N 1
ATOM 4942 C CA . SER A 1 627 ? -16.018 0.624 35.045 1.00 87.00 627 SER A CA 1
ATOM 4943 C C . SER A 1 627 ? -15.619 0.233 33.615 1.00 87.00 627 SER A C 1
ATOM 4945 O O . SER A 1 627 ? -16.455 -0.062 32.759 1.00 87.00 627 SER A O 1
ATOM 4947 N N . ILE A 1 628 ? -14.312 0.178 33.346 1.00 88.00 628 ILE A N 1
ATOM 4948 C CA . ILE A 1 628 ? -13.776 -0.322 32.065 1.00 88.00 628 ILE A CA 1
ATOM 4949 C C . ILE A 1 628 ? -14.227 -1.764 31.810 1.00 88.00 628 ILE A C 1
ATOM 4951 O O . ILE A 1 628 ? -14.477 -2.145 30.666 1.00 88.00 628 ILE A O 1
ATOM 4955 N N . LYS A 1 629 ? -14.353 -2.558 32.880 1.00 88.38 629 LYS A N 1
ATOM 4956 C CA . LYS A 1 629 ? -14.812 -3.942 32.809 1.00 88.38 629 LYS A CA 1
ATOM 4957 C C . LYS A 1 629 ? -16.275 -4.018 32.372 1.00 88.38 629 LYS A C 1
ATOM 4959 O O . LYS A 1 629 ? -16.575 -4.785 31.466 1.00 88.38 629 LYS A O 1
ATOM 4964 N N . ASP A 1 630 ? -17.139 -3.158 32.908 1.00 88.88 630 ASP A N 1
ATOM 4965 C CA . ASP A 1 630 ? -18.558 -3.115 32.526 1.00 88.88 630 ASP A CA 1
ATOM 4966 C C . ASP A 1 630 ? -18.729 -2.735 31.047 1.00 88.88 630 ASP A C 1
ATOM 4968 O O . ASP A 1 630 ? -19.544 -3.318 30.333 1.00 88.88 630 ASP A O 1
ATOM 4972 N N . ILE A 1 631 ? -17.917 -1.793 30.546 1.00 90.06 631 ILE A N 1
ATOM 4973 C CA . ILE A 1 631 ? -17.909 -1.420 29.120 1.00 90.06 631 ILE A CA 1
ATOM 4974 C C . ILE A 1 631 ? -17.447 -2.602 28.261 1.00 90.06 631 ILE A C 1
ATOM 4976 O O . ILE A 1 631 ? -18.029 -2.875 27.208 1.00 90.06 631 ILE A O 1
ATOM 4980 N N . SER A 1 632 ? -16.406 -3.307 28.704 1.00 92.56 632 SER A N 1
ATOM 4981 C CA . SER A 1 632 ? -15.870 -4.485 28.022 1.00 92.56 632 SER A CA 1
ATOM 4982 C C . SER A 1 632 ? -16.906 -5.613 27.950 1.00 92.56 632 SER A C 1
ATOM 4984 O O . SER A 1 632 ? -17.119 -6.171 26.875 1.00 92.56 632 SER A O 1
ATOM 4986 N N . GLU A 1 633 ? -17.622 -5.884 29.043 1.00 91.12 633 GLU A N 1
ATOM 4987 C CA . GLU A 1 633 ? -18.691 -6.888 29.111 1.00 91.12 633 GLU A CA 1
ATOM 4988 C C . GLU A 1 633 ? -19.904 -6.502 28.245 1.00 91.12 633 GLU A C 1
ATOM 4990 O O . GLU A 1 633 ? -20.418 -7.339 27.504 1.00 91.12 633 GLU A O 1
ATOM 4995 N N . ALA A 1 634 ? -20.319 -5.229 28.249 1.00 89.56 634 ALA A N 1
ATOM 4996 C CA . ALA A 1 634 ? -21.453 -4.754 27.449 1.00 89.56 634 ALA A CA 1
ATOM 4997 C C . ALA A 1 634 ? -21.173 -4.758 25.932 1.00 89.56 634 ALA A C 1
ATOM 4999 O O . ALA A 1 634 ? -22.059 -5.026 25.116 1.00 89.56 634 ALA A O 1
ATOM 5000 N N . THR A 1 635 ? -19.938 -4.446 25.532 1.00 92.19 635 THR A N 1
ATOM 5001 C CA . THR A 1 635 ? -19.561 -4.296 24.115 1.00 92.19 635 THR A CA 1
ATOM 5002 C C . THR A 1 635 ? -18.860 -5.522 23.527 1.00 92.19 635 THR A C 1
ATOM 5004 O O . THR A 1 635 ? -18.752 -5.621 22.306 1.00 92.19 635 THR A O 1
ATOM 5007 N N . ALA A 1 636 ? -18.401 -6.453 24.369 1.00 94.75 636 ALA A N 1
ATOM 5008 C CA . ALA A 1 636 ? -17.479 -7.543 24.036 1.00 94.75 636 ALA A CA 1
ATOM 5009 C C . ALA A 1 636 ? -16.116 -7.081 23.469 1.00 94.75 636 ALA A C 1
ATOM 5011 O O . ALA A 1 636 ? -15.388 -7.874 22.871 1.00 94.75 636 ALA A O 1
ATOM 5012 N N . ILE A 1 637 ? -15.745 -5.809 23.655 1.00 94.75 637 ILE A N 1
ATOM 5013 C CA . ILE A 1 637 ? -14.441 -5.257 23.258 1.00 94.75 637 ILE A CA 1
ATOM 5014 C C . ILE A 1 637 ? -13.423 -5.546 24.363 1.00 94.75 637 ILE A C 1
ATOM 5016 O O . ILE A 1 637 ? -13.722 -5.345 25.538 1.00 94.75 637 ILE A O 1
ATOM 5020 N N . ARG A 1 638 ? -12.205 -5.988 24.014 1.00 93.44 638 ARG A N 1
ATOM 5021 C CA . ARG A 1 638 ? -11.117 -6.169 24.995 1.00 93.44 638 ARG A CA 1
ATOM 5022 C C . ARG A 1 638 ? -10.830 -4.879 25.771 1.00 93.44 638 ARG A C 1
ATOM 5024 O O . ARG A 1 638 ? -10.826 -3.789 25.203 1.00 93.44 638 ARG A O 1
ATOM 5031 N N . THR A 1 639 ? -10.505 -5.018 27.054 1.00 91.44 639 THR A N 1
ATOM 5032 C CA . THR A 1 639 ? -10.185 -3.897 27.958 1.00 91.44 639 THR A CA 1
ATOM 5033 C C . THR A 1 639 ? -9.114 -2.967 27.391 1.00 91.44 639 THR A C 1
ATOM 5035 O O . THR A 1 639 ? -9.265 -1.752 27.463 1.00 91.44 639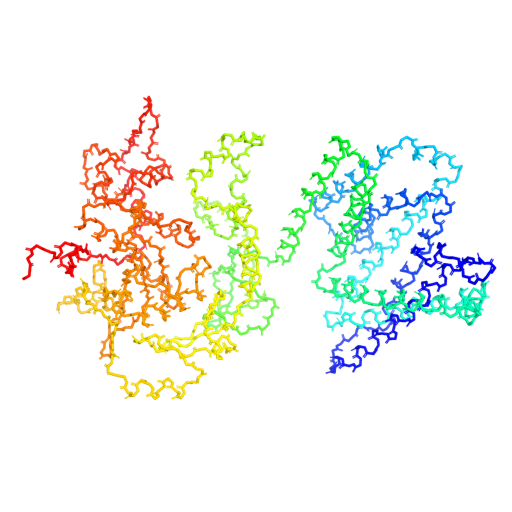 THR A O 1
ATOM 5038 N N . ASP A 1 640 ? -8.080 -3.519 26.754 1.00 90.56 640 ASP A N 1
ATOM 5039 C CA . ASP A 1 640 ? -6.986 -2.738 26.164 1.00 90.56 640 ASP A CA 1
ATOM 5040 C C . ASP A 1 640 ? -7.471 -1.809 25.042 1.00 90.56 640 ASP A C 1
ATOM 5042 O O . ASP A 1 640 ? -7.012 -0.673 24.925 1.00 90.56 640 ASP A O 1
ATOM 5046 N N . ASP A 1 641 ? -8.413 -2.274 24.216 1.00 91.81 641 ASP A N 1
ATOM 5047 C CA . ASP A 1 641 ? -8.975 -1.484 23.117 1.00 91.81 641 ASP A CA 1
ATOM 5048 C C . ASP A 1 641 ? -9.976 -0.441 23.645 1.00 91.81 641 ASP A C 1
ATOM 5050 O O . ASP A 1 641 ? -10.042 0.674 23.117 1.00 91.81 641 ASP A O 1
ATOM 5054 N N . VAL A 1 642 ? -10.695 -0.753 24.734 1.00 91.69 642 VAL A N 1
ATOM 5055 C CA . VAL A 1 642 ? -11.541 0.214 25.455 1.00 91.69 642 VAL A CA 1
ATOM 5056 C C . VAL A 1 642 ? -10.691 1.351 26.023 1.00 91.69 642 VAL A C 1
ATOM 5058 O O . VAL A 1 642 ? -10.987 2.516 25.758 1.00 91.69 642 VAL A O 1
ATOM 5061 N N . VAL A 1 643 ? -9.606 1.031 26.739 1.00 90.12 643 VAL A N 1
ATOM 5062 C CA . VAL A 1 643 ? -8.688 2.026 27.320 1.00 90.12 643 VAL A CA 1
ATOM 5063 C C . VAL A 1 643 ? -8.101 2.913 26.228 1.00 90.12 643 VAL A C 1
ATOM 5065 O O . VAL A 1 643 ? -8.273 4.128 26.288 1.00 90.12 643 VAL A O 1
ATOM 5068 N N . LYS A 1 644 ? -7.517 2.325 25.176 1.00 88.62 644 LYS A N 1
ATOM 5069 C CA . LYS A 1 644 ? -6.943 3.083 24.049 1.00 88.62 644 LYS A CA 1
ATOM 5070 C C . LYS A 1 644 ? -7.965 4.001 23.380 1.00 88.62 644 LYS A C 1
ATOM 5072 O O . LYS A 1 644 ? -7.638 5.122 22.988 1.00 88.62 644 LYS A O 1
ATOM 5077 N N . THR A 1 645 ? -9.209 3.544 23.237 1.00 89.88 645 THR A N 1
ATOM 5078 C CA . THR A 1 645 ? -10.263 4.361 22.624 1.00 89.88 645 THR A CA 1
ATOM 5079 C C . THR A 1 645 ? -10.647 5.532 23.526 1.00 89.88 645 THR A C 1
ATOM 5081 O O . THR A 1 645 ? -10.714 6.662 23.040 1.00 89.88 645 THR A O 1
ATOM 5084 N N . LEU A 1 646 ? -10.831 5.294 24.829 1.00 88.12 646 LEU A N 1
ATOM 5085 C CA . LEU A 1 646 ? -11.145 6.335 25.812 1.00 88.12 646 LEU A CA 1
ATOM 5086 C C . LEU A 1 646 ? -10.009 7.355 25.977 1.00 88.12 646 LEU A C 1
ATOM 5088 O O . LEU A 1 646 ? -10.283 8.552 26.072 1.00 88.12 646 LEU A O 1
ATOM 5092 N N . GLU A 1 647 ? -8.749 6.913 25.948 1.00 87.44 647 GLU A N 1
ATOM 5093 C CA . GLU A 1 647 ? -7.567 7.788 25.914 1.00 87.44 647 GLU A CA 1
ATOM 5094 C C . GLU A 1 647 ? -7.599 8.694 24.684 1.00 87.44 647 GLU A C 1
ATOM 5096 O O . GLU A 1 647 ? -7.407 9.903 24.790 1.00 87.44 647 GLU A O 1
ATOM 5101 N N . SER A 1 648 ? -7.934 8.133 23.519 1.00 84.50 648 SER A N 1
ATOM 5102 C CA . SER A 1 648 ? -8.004 8.887 22.267 1.00 84.50 648 SER A CA 1
ATOM 5103 C C . SER A 1 648 ? -9.118 9.943 22.231 1.00 84.50 648 SER A C 1
ATOM 5105 O O . SER A 1 648 ? -9.051 10.871 21.425 1.00 84.50 648 SER A O 1
ATOM 5107 N N . LEU A 1 649 ? -10.123 9.801 23.100 1.00 82.69 649 LEU A N 1
ATOM 5108 C CA . LEU A 1 649 ? -11.225 10.746 23.299 1.00 82.69 649 LEU A CA 1
ATOM 5109 C C . LEU A 1 649 ? -10.979 11.704 24.477 1.00 82.69 649 LEU A C 1
ATOM 5111 O O . LEU A 1 649 ? -11.824 12.546 24.766 1.00 82.69 649 LEU A O 1
ATOM 5115 N N . SER A 1 650 ? -9.841 11.586 25.172 1.00 82.88 650 SER A N 1
ATOM 5116 C CA . SER A 1 650 ? -9.549 12.310 26.420 1.00 82.88 650 SER A CA 1
ATOM 5117 C C . SER A 1 650 ? -10.602 12.096 27.525 1.00 82.88 650 SER A C 1
ATOM 5119 O O . SER A 1 650 ? -1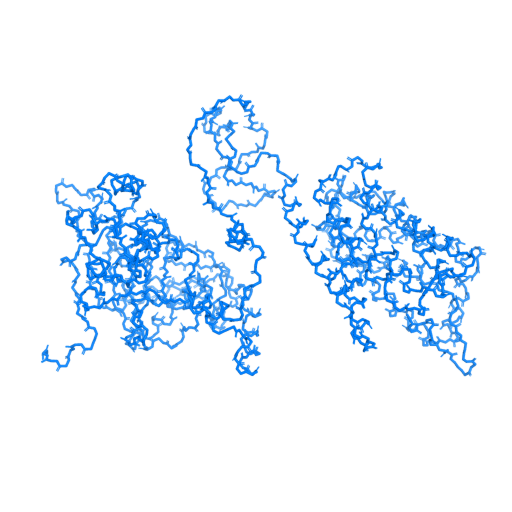0.860 12.996 28.324 1.00 82.88 650 SER A O 1
ATOM 5121 N N . LEU A 1 651 ? -11.218 10.907 27.581 1.00 81.69 651 LEU A N 1
ATOM 5122 C CA . LEU A 1 651 ? -12.317 10.567 28.507 1.00 81.69 651 LEU A CA 1
ATOM 5123 C C . LEU A 1 651 ? -11.872 9.773 29.748 1.00 81.69 651 LEU A C 1
ATOM 5125 O O . LEU A 1 651 ? -12.685 9.436 30.611 1.00 81.69 651 LEU A O 1
ATOM 5129 N N . ILE A 1 652 ? -10.583 9.468 29.858 1.00 84.00 652 ILE A N 1
ATOM 5130 C CA . ILE A 1 652 ? -10.014 8.646 30.928 1.00 84.00 652 ILE A CA 1
ATOM 5131 C C . ILE A 1 652 ? -8.815 9.352 31.556 1.00 84.00 652 ILE A C 1
ATOM 5133 O O . ILE A 1 652 ? -8.043 10.023 30.870 1.00 84.00 652 ILE A O 1
ATOM 5137 N N . LYS A 1 653 ? -8.672 9.228 32.876 1.00 80.00 653 LYS A N 1
ATOM 5138 C CA . LYS A 1 653 ? -7.549 9.771 33.647 1.00 80.00 653 LYS A CA 1
ATOM 5139 C C . LYS A 1 653 ? -6.903 8.654 34.451 1.00 80.00 653 LYS A C 1
ATOM 5141 O O . LYS A 1 653 ? -7.594 7.812 35.013 1.00 80.00 653 LYS A O 1
ATOM 5146 N N . TYR A 1 654 ? -5.580 8.670 34.531 1.00 79.25 654 TYR A N 1
ATOM 5147 C CA . TYR A 1 654 ? -4.833 7.723 35.349 1.00 79.25 654 TYR A CA 1
ATOM 5148 C C . TYR A 1 654 ? -4.634 8.292 36.755 1.00 79.25 654 TYR A C 1
ATOM 5150 O O . TYR A 1 654 ? -4.083 9.386 36.909 1.00 79.25 654 TYR A O 1
ATOM 5158 N N . TRP A 1 655 ? -5.084 7.578 37.786 1.00 73.75 655 TRP A N 1
ATOM 5159 C CA . TRP A 1 655 ? -4.972 8.015 39.175 1.00 73.75 655 TRP A CA 1
ATOM 5160 C C . TRP A 1 655 ? -4.630 6.848 40.103 1.00 73.75 655 TRP A C 1
ATOM 5162 O O . TRP A 1 655 ? -5.327 5.842 40.137 1.00 73.75 655 TRP A O 1
ATOM 5172 N N . LYS A 1 656 ? -3.542 6.989 40.875 1.00 69.88 656 LYS A N 1
ATOM 5173 C CA . LYS A 1 656 ? -3.055 5.997 41.860 1.00 69.88 656 LYS A CA 1
ATOM 5174 C C . LYS A 1 656 ? -2.962 4.546 41.349 1.00 69.88 656 LYS A C 1
ATOM 5176 O O . LYS A 1 656 ? -3.191 3.613 42.109 1.00 69.88 656 LYS A O 1
ATOM 5181 N N . GLY A 1 657 ? -2.566 4.351 40.094 1.00 73.25 657 GLY A N 1
ATOM 5182 C CA . GLY A 1 657 ? -2.414 3.008 39.529 1.00 73.25 657 GLY A CA 1
ATOM 5183 C C . GLY A 1 657 ? -3.668 2.455 38.857 1.00 73.25 657 GLY A C 1
ATOM 5184 O O . GLY A 1 657 ? -3.614 1.340 38.351 1.00 73.25 657 GLY A O 1
ATOM 5185 N N . ASP A 1 658 ? -4.762 3.221 38.836 1.00 73.31 658 ASP A N 1
ATOM 5186 C CA . ASP A 1 658 ? -6.030 2.811 38.244 1.00 73.31 658 ASP A CA 1
ATOM 5187 C C . ASP A 1 658 ? -6.526 3.827 37.203 1.00 73.31 658 ASP A C 1
ATOM 5189 O O . ASP A 1 658 ? -6.200 5.021 37.241 1.00 73.31 658 ASP A O 1
ATOM 5193 N N . HIS A 1 659 ? -7.310 3.344 36.247 1.00 77.38 659 HIS A N 1
ATOM 5194 C CA . HIS A 1 659 ? -7.892 4.157 35.190 1.00 77.38 659 HIS A CA 1
ATOM 5195 C C . HIS A 1 659 ? -9.308 4.592 35.585 1.00 77.38 659 HIS A C 1
ATOM 5197 O O . HIS A 1 659 ? -10.239 3.791 35.622 1.00 77.38 659 HIS A O 1
ATOM 5203 N N . ILE A 1 660 ? -9.488 5.889 35.833 1.00 77.50 660 ILE A N 1
ATOM 5204 C CA . ILE A 1 660 ? -10.774 6.476 36.216 1.00 77.50 660 ILE A CA 1
ATOM 5205 C C . ILE A 1 660 ? -11.401 7.162 35.002 1.00 77.50 660 ILE A C 1
ATOM 5207 O O . ILE A 1 660 ? -10.820 8.075 34.407 1.00 77.50 660 ILE A O 1
ATOM 5211 N N . ILE A 1 661 ? -12.617 6.746 34.652 1.00 80.44 661 ILE A N 1
ATOM 5212 C CA . ILE A 1 661 ? -13.422 7.381 33.606 1.00 80.44 661 ILE A CA 1
ATOM 5213 C C . ILE A 1 661 ? -13.990 8.685 34.176 1.00 80.44 661 ILE A C 1
ATOM 5215 O O . ILE A 1 661 ? -14.751 8.680 35.141 1.00 80.44 661 ILE A O 1
ATOM 5219 N N . SER A 1 662 ? -13.591 9.821 33.603 1.00 69.50 662 SER A N 1
ATOM 5220 C CA . SER A 1 662 ? -13.995 11.157 34.059 1.00 69.50 662 SER A CA 1
ATOM 5221 C C . SER A 1 662 ? -14.748 11.838 32.925 1.00 69.50 662 SER A C 1
ATOM 5223 O O . SER A 1 662 ? -14.168 12.575 32.131 1.00 69.50 662 SER A O 1
ATOM 5225 N N . VAL A 1 663 ? -16.042 11.532 32.821 1.00 75.81 663 VAL A N 1
ATOM 5226 C CA . VAL A 1 663 ? -16.886 11.952 31.700 1.00 75.81 663 VAL A CA 1
ATOM 5227 C C . VAL A 1 663 ? -18.173 12.585 32.202 1.00 75.81 663 VAL A C 1
ATOM 5229 O O . VAL A 1 663 ? -18.856 12.038 33.062 1.00 75.81 663 VAL A O 1
ATOM 5232 N N . THR A 1 664 ? -18.522 13.729 31.617 1.00 77.81 664 THR A N 1
ATOM 5233 C CA . THR A 1 664 ? -19.820 14.384 31.806 1.00 77.81 664 THR A CA 1
ATOM 5234 C C . THR A 1 664 ? -20.731 14.053 30.627 1.00 77.81 664 THR A C 1
ATOM 5236 O O . THR A 1 664 ? -20.271 14.035 29.485 1.00 77.81 664 THR A O 1
ATOM 5239 N N . GLN A 1 665 ? -22.035 13.894 30.872 1.00 77.31 665 GLN A N 1
ATOM 5240 C CA . GLN A 1 665 ? -23.039 13.615 29.834 1.00 77.31 665 GLN A CA 1
ATOM 5241 C C . GLN A 1 665 ? -22.964 14.578 28.636 1.00 77.31 665 GLN A C 1
ATOM 5243 O O . GLN A 1 665 ? -23.074 14.163 27.486 1.00 77.31 665 GLN A O 1
ATOM 5248 N N . LYS A 1 666 ? -22.676 15.860 28.892 1.00 79.69 666 LYS A N 1
ATOM 5249 C CA . LYS A 1 666 ? -22.508 16.886 27.855 1.00 79.69 666 LYS A CA 1
ATOM 5250 C C . LYS A 1 666 ? -21.399 16.548 26.846 1.00 79.69 666 LYS A C 1
ATOM 5252 O O . LYS A 1 666 ? -21.585 16.740 25.649 1.00 79.69 666 LYS A O 1
ATOM 5257 N N . ILE A 1 667 ? -20.274 16.006 27.319 1.00 80.75 667 ILE A N 1
ATOM 5258 C CA . ILE A 1 667 ? -19.133 15.631 26.469 1.00 80.75 667 ILE A CA 1
ATOM 5259 C C . ILE A 1 667 ? -19.501 14.418 25.607 1.00 80.75 667 ILE A C 1
ATOM 5261 O O . ILE A 1 667 ? -19.141 14.372 24.430 1.00 80.75 667 ILE A O 1
ATOM 5265 N N . ILE A 1 668 ? -20.257 13.463 26.163 1.00 80.81 668 ILE A N 1
ATOM 5266 C CA . ILE A 1 668 ? -20.785 12.315 25.409 1.00 80.81 668 ILE A CA 1
ATOM 5267 C C . ILE A 1 668 ? -21.700 12.818 24.290 1.00 80.81 668 ILE A C 1
ATOM 5269 O O . ILE A 1 668 ? -21.525 12.435 23.139 1.00 80.81 668 ILE A O 1
ATOM 5273 N N . GLU A 1 669 ? -22.635 13.718 24.593 1.00 82.81 669 GLU A N 1
ATOM 5274 C CA . GLU A 1 669 ? -23.580 14.267 23.613 1.00 82.81 669 GLU A CA 1
ATOM 5275 C C . GLU A 1 669 ? -22.904 15.103 22.513 1.00 82.81 669 GLU A C 1
ATOM 5277 O O . GLU A 1 669 ? -23.324 15.062 21.356 1.00 82.81 669 GLU A O 1
ATOM 5282 N N . GLU A 1 670 ? -21.845 15.848 22.834 1.00 83.81 670 GLU A N 1
ATOM 5283 C CA . GLU A 1 670 ? -21.018 16.558 21.846 1.00 83.81 670 GLU A CA 1
ATOM 5284 C C . GLU A 1 670 ? -20.321 15.585 20.884 1.00 83.81 670 GLU A C 1
ATOM 5286 O O . GLU A 1 670 ? -20.429 15.741 19.664 1.00 83.81 670 GLU A O 1
ATOM 5291 N N . HIS A 1 671 ? -19.696 14.525 21.407 1.00 79.56 671 HIS A N 1
ATOM 5292 C CA . HIS A 1 671 ? -19.083 13.490 20.570 1.00 79.56 671 HIS A CA 1
ATOM 5293 C C . HIS A 1 671 ? -20.127 12.711 19.758 1.00 79.56 671 HIS A C 1
ATOM 5295 O O . HIS A 1 671 ? -19.904 12.435 18.579 1.00 79.56 671 HIS A O 1
ATOM 5301 N N . MET A 1 672 ? -21.294 12.420 20.342 1.00 79.44 672 MET A N 1
ATOM 5302 C CA . MET A 1 672 ? -22.406 11.750 19.662 1.00 79.44 672 MET A CA 1
ATOM 5303 C C . MET A 1 672 ? -22.975 12.591 18.512 1.00 79.44 672 MET A C 1
ATOM 5305 O O . MET A 1 672 ? -23.297 12.040 17.459 1.00 79.44 672 MET A O 1
ATOM 5309 N N . ARG A 1 673 ? -23.047 13.922 18.658 1.00 81.56 673 ARG A N 1
ATOM 5310 C CA . ARG A 1 673 ? -23.437 14.830 17.563 1.00 81.56 673 ARG A CA 1
ATOM 5311 C C . ARG A 1 673 ? -22.430 14.815 16.416 1.00 81.56 673 ARG A C 1
ATOM 5313 O O . ARG A 1 673 ? -22.841 14.802 15.260 1.00 81.56 673 ARG A O 1
ATOM 5320 N N . SER A 1 674 ? -21.136 14.742 16.724 1.00 73.44 674 SER A N 1
ATOM 5321 C CA . SER A 1 674 ? -20.076 14.640 15.712 1.00 73.44 674 SER A CA 1
ATOM 5322 C C . SER A 1 674 ? -20.206 13.373 14.847 1.00 73.44 674 SER A C 1
ATOM 5324 O O . SER A 1 674 ? -19.983 13.412 13.636 1.00 73.44 674 SER A O 1
ATOM 5326 N N . ILE A 1 675 ? -20.656 12.256 15.433 1.00 71.81 675 ILE A N 1
ATOM 5327 C CA . ILE A 1 675 ? -20.841 10.976 14.721 1.00 71.81 675 ILE A CA 1
ATOM 5328 C C . ILE A 1 675 ? -22.256 10.755 14.158 1.00 71.81 675 ILE A C 1
ATOM 5330 O O . ILE A 1 675 ? -22.479 9.766 13.457 1.00 71.81 675 ILE A O 1
ATOM 5334 N N . ALA A 1 676 ? -23.211 11.650 14.431 1.00 66.12 676 ALA A N 1
ATOM 5335 C CA . ALA A 1 676 ? -24.617 11.482 14.052 1.00 66.12 676 ALA A CA 1
ATOM 5336 C C . ALA A 1 676 ? -24.845 11.470 12.528 1.00 66.12 676 ALA A C 1
ATOM 5338 O O . ALA A 1 676 ? -25.745 10.788 12.048 1.00 66.12 676 ALA A O 1
ATOM 5339 N N . ASN A 1 677 ? -23.999 12.164 11.760 1.00 65.00 677 ASN A N 1
ATOM 5340 C CA . ASN A 1 677 ? -24.130 12.276 10.301 1.00 65.00 677 ASN A CA 1
ATOM 5341 C C . ASN A 1 677 ? -23.570 11.068 9.525 1.00 65.00 677 ASN A C 1
ATOM 5343 O O . ASN A 1 677 ? -23.624 11.039 8.293 1.00 65.00 677 ASN A O 1
ATOM 5347 N N . GLN A 1 678 ? -23.004 10.069 10.208 1.00 67.69 678 GLN A N 1
ATOM 5348 C CA . GLN A 1 678 ? -22.489 8.873 9.544 1.00 67.69 678 GLN A CA 1
ATOM 5349 C C . GLN A 1 678 ? -23.643 7.944 9.144 1.00 67.69 678 GLN A C 1
ATOM 5351 O O . GLN A 1 678 ? -24.480 7.591 9.971 1.00 67.69 678 GLN A O 1
ATOM 5356 N N . LYS A 1 679 ? -23.672 7.497 7.881 1.00 66.50 679 LYS A N 1
ATOM 5357 C CA . LYS A 1 679 ? -24.618 6.464 7.433 1.00 66.50 679 LYS A CA 1
ATOM 5358 C C . LYS A 1 679 ? -24.287 5.140 8.120 1.00 66.50 679 LYS A C 1
ATOM 5360 O O . LYS A 1 679 ? -23.210 4.581 7.900 1.00 66.50 679 LYS A O 1
ATOM 5365 N N . THR A 1 680 ? -25.215 4.635 8.928 1.00 73.25 680 THR A N 1
ATOM 5366 C CA . THR A 1 680 ? -25.061 3.378 9.661 1.00 73.25 680 THR A CA 1
ATOM 5367 C C . THR A 1 680 ? -26.139 2.380 9.271 1.00 73.25 680 THR A C 1
ATOM 5369 O O . THR A 1 680 ? -27.296 2.744 9.081 1.00 73.25 680 THR A O 1
ATOM 5372 N N . ILE A 1 681 ? -25.725 1.123 9.128 1.00 84.38 681 ILE A N 1
ATOM 5373 C CA . ILE A 1 681 ? -26.621 -0.024 9.008 1.00 84.38 681 ILE A CA 1
ATOM 5374 C C . ILE A 1 681 ? -26.470 -0.779 10.320 1.00 84.38 681 ILE A C 1
ATOM 5376 O O . ILE A 1 681 ? -25.375 -1.259 10.626 1.00 84.38 681 ILE A O 1
ATOM 5380 N N . ASP A 1 682 ? -27.539 -0.818 11.100 1.00 87.00 682 ASP A N 1
ATOM 5381 C CA . ASP A 1 682 ? -27.544 -1.464 12.407 1.00 87.00 682 ASP A CA 1
ATOM 5382 C C . ASP A 1 682 ? -27.874 -2.957 12.256 1.00 87.00 682 ASP A C 1
ATOM 5384 O O . ASP A 1 682 ? -28.391 -3.403 11.228 1.00 87.00 682 ASP A O 1
ATOM 5388 N N . ILE A 1 683 ? -27.538 -3.755 13.266 1.00 90.56 683 ILE A N 1
ATOM 5389 C CA . ILE A 1 683 ? -27.796 -5.199 13.260 1.00 90.56 683 ILE A CA 1
ATOM 5390 C C . ILE A 1 683 ? -29.000 -5.473 14.148 1.00 90.56 683 ILE A C 1
ATOM 5392 O O . ILE A 1 683 ? -28.992 -5.146 15.333 1.00 90.56 683 ILE A O 1
ATOM 5396 N N . ASP A 1 684 ? -30.023 -6.111 13.585 1.00 91.12 684 ASP A N 1
ATOM 5397 C CA . ASP A 1 684 ? -31.137 -6.626 14.376 1.00 91.12 684 ASP A CA 1
ATOM 5398 C C . ASP A 1 684 ? -30.756 -7.982 14.985 1.00 91.12 684 ASP A C 1
ATOM 5400 O O . ASP A 1 684 ? -30.799 -9.022 14.324 1.00 91.12 684 ASP A O 1
ATOM 5404 N N . VAL A 1 685 ? -30.382 -7.980 16.265 1.00 90.25 685 VAL A N 1
ATOM 5405 C CA . VAL A 1 685 ? -29.943 -9.185 16.989 1.00 90.25 685 VAL A CA 1
ATOM 5406 C C . VAL A 1 685 ? -31.025 -10.276 17.008 1.00 90.25 685 VAL A C 1
ATOM 5408 O O . VAL A 1 685 ? -30.694 -11.462 17.051 1.00 90.25 685 VAL A O 1
ATOM 5411 N N . SER A 1 686 ? -32.312 -9.918 16.894 1.00 90.88 686 SER A N 1
ATOM 5412 C CA . SER A 1 686 ? -33.411 -10.896 16.833 1.00 90.88 686 SER A CA 1
ATOM 5413 C C . SER A 1 686 ? -33.401 -11.735 15.549 1.00 90.88 686 SER A C 1
ATOM 5415 O O . SER A 1 686 ? -33.909 -12.856 15.534 1.00 90.88 686 SER A O 1
ATOM 5417 N N . ARG A 1 687 ? -32.777 -11.217 14.484 1.00 91.56 687 ARG A N 1
ATOM 5418 C CA . ARG A 1 687 ? -32.623 -11.874 13.177 1.00 91.56 687 ARG A CA 1
ATOM 5419 C C . ARG A 1 687 ? -31.324 -12.666 13.048 1.00 91.56 687 ARG A C 1
ATOM 5421 O O . ARG A 1 687 ? -31.091 -13.277 12.007 1.00 91.56 687 ARG A O 1
ATOM 5428 N N . LEU A 1 688 ? -30.468 -12.645 14.073 1.00 93.50 688 LEU A N 1
ATOM 5429 C CA . LEU A 1 688 ? -29.234 -13.423 14.124 1.00 93.50 688 LEU A CA 1
ATOM 5430 C C . LEU A 1 688 ? -29.524 -14.831 14.663 1.00 93.50 688 LEU A C 1
ATOM 5432 O O . LEU A 1 688 ? -29.516 -15.068 15.875 1.00 93.50 688 LEU A O 1
ATOM 5436 N N . HIS A 1 689 ? -29.740 -15.785 13.764 1.00 93.19 689 HIS A N 1
ATOM 5437 C CA . HIS A 1 689 ? -29.964 -17.194 14.082 1.00 93.19 689 HIS A CA 1
ATOM 5438 C C . HIS A 1 689 ? -28.636 -17.953 14.016 1.00 93.19 689 HIS A C 1
ATOM 5440 O O . HIS A 1 689 ? -28.246 -18.474 12.977 1.00 93.19 689 HIS A O 1
ATOM 5446 N N . TRP A 1 690 ? -27.913 -17.972 15.136 1.00 94.25 690 TRP A N 1
ATOM 5447 C CA . TRP A 1 690 ? -26.554 -18.507 15.200 1.00 94.25 690 TRP A CA 1
ATOM 5448 C C . TRP A 1 690 ? -26.236 -19.120 16.566 1.00 94.25 690 TRP A C 1
ATOM 5450 O O . TRP A 1 690 ? -26.691 -18.607 17.597 1.00 94.25 690 TRP A O 1
ATOM 5460 N N . THR A 1 691 ? -25.424 -20.181 16.561 1.00 88.56 691 THR A N 1
ATOM 5461 C CA . THR A 1 691 ? -24.912 -20.880 17.749 1.00 88.56 691 THR A CA 1
ATOM 5462 C C . THR A 1 691 ? -23.394 -21.068 17.661 1.00 88.56 691 THR A C 1
ATOM 5464 O O . THR A 1 691 ? -22.920 -21.425 16.584 1.00 88.56 691 THR A O 1
ATOM 5467 N N . PRO A 1 692 ? -22.639 -20.924 18.769 1.00 87.25 692 PRO A N 1
ATOM 5468 C CA . PRO A 1 692 ? -21.187 -21.096 18.766 1.00 87.25 692 PRO A CA 1
ATOM 5469 C C . PRO A 1 692 ? -20.704 -22.444 18.228 1.00 87.25 692 PRO A C 1
ATOM 5471 O O . PRO A 1 692 ? -21.227 -23.501 18.591 1.00 87.25 692 PRO A O 1
ATOM 5474 N N . TYR A 1 693 ? -19.650 -22.390 17.415 1.00 78.12 693 TYR A N 1
ATOM 5475 C CA . TYR A 1 693 ? -18.932 -23.560 16.918 1.00 78.12 693 TYR A CA 1
ATOM 5476 C C . TYR A 1 693 ? -18.395 -24.401 18.093 1.00 78.12 693 TYR A C 1
ATOM 5478 O O . TYR A 1 693 ? -17.890 -23.855 19.071 1.00 78.12 693 TYR A O 1
ATOM 5486 N N . GLY A 1 694 ? -18.545 -25.728 18.030 1.00 68.62 694 GLY A N 1
ATOM 5487 C CA . GLY A 1 694 ? -18.068 -26.659 19.067 1.00 68.62 694 GLY A CA 1
ATOM 5488 C C . GLY A 1 694 ? -19.019 -26.928 20.246 1.00 68.62 694 GLY A C 1
ATOM 5489 O O . GLY A 1 694 ? -18.801 -27.885 20.978 1.00 68.62 694 GLY A O 1
ATOM 5490 N N . LYS A 1 695 ? -20.127 -26.188 20.419 1.00 55.81 695 LYS A N 1
ATOM 5491 C CA . LYS A 1 695 ? -21.143 -26.491 21.462 1.00 55.81 695 LYS A CA 1
ATOM 5492 C C . LYS A 1 695 ? -22.134 -27.613 21.085 1.00 55.81 695 LYS A C 1
ATOM 5494 O O . LYS A 1 695 ? -23.110 -27.834 21.798 1.00 55.81 695 LYS A O 1
ATOM 5499 N N . LEU A 1 696 ? -21.915 -28.310 19.967 1.00 48.81 696 LEU A N 1
ATOM 5500 C CA . LEU A 1 696 ? -22.877 -29.248 19.367 1.00 48.81 696 LEU A CA 1
ATOM 5501 C C . LEU A 1 696 ? -22.751 -30.720 19.807 1.00 48.81 696 LEU A C 1
ATOM 5503 O O . LEU A 1 696 ? -23.558 -31.521 19.353 1.00 48.81 696 LEU A O 1
ATOM 5507 N N . ASP A 1 697 ? -21.867 -31.068 20.745 1.00 39.00 697 ASP A N 1
ATOM 5508 C CA . ASP A 1 697 ? -21.799 -32.437 21.306 1.00 39.00 697 ASP A CA 1
ATOM 5509 C C . ASP A 1 697 ? -22.810 -32.701 22.444 1.00 39.00 697 ASP A C 1
ATOM 5511 O O . ASP A 1 697 ? -22.773 -33.738 23.100 1.00 39.00 697 ASP A O 1
ATOM 5515 N N . GLY A 1 698 ? -23.737 -31.770 22.700 1.00 37.22 698 GLY A N 1
ATOM 5516 C CA . GLY A 1 698 ? -24.675 -31.869 23.823 1.00 37.22 698 GLY A CA 1
ATOM 5517 C C . GLY A 1 698 ? -26.102 -32.290 23.480 1.00 37.22 698 GLY A C 1
ATOM 5518 O O . GLY A 1 698 ? -26.685 -33.064 24.233 1.00 37.22 698 GLY A O 1
ATOM 5519 N N . ARG A 1 699 ? -26.709 -31.748 22.414 1.00 33.69 699 ARG A N 1
ATOM 5520 C CA . ARG A 1 699 ? -28.114 -32.008 22.031 1.00 33.69 699 ARG A CA 1
ATOM 5521 C C . ARG A 1 699 ? -28.355 -31.657 20.558 1.00 33.69 699 ARG A C 1
ATOM 5523 O O . ARG A 1 699 ? -28.524 -30.483 20.225 1.00 33.69 699 ARG A O 1
ATOM 5530 N N . ARG A 1 700 ? -28.413 -32.670 19.700 1.00 34.72 700 ARG A N 1
ATOM 5531 C CA . ARG A 1 700 ? -29.248 -32.691 18.495 1.00 34.72 700 ARG A CA 1
ATOM 5532 C C . ARG A 1 700 ? -29.996 -34.006 18.460 1.00 34.72 700 ARG A C 1
ATOM 5534 O O . ARG A 1 700 ? -29.364 -35.020 18.831 1.00 34.72 700 ARG A O 1
#

Radius of gyration: 33.94 Å; chains: 1; bounding box: 105×70×78 Å

Secondary structure (DSSP, 8-state):
-HHHH-EETTTTEE---HHHHHHHHHHHHHHHHHHHHHHH--S---PPPGGGSHHHHHHHHHHHHHHHHHTTTS-HHHHHHHTTTTHHHHHHHHHHHH-----HHHHHHHHHHHHHHHHHHHTS-HHHHGGG--TTHHHHHHHHHHHHHHHHHHHHHHHHHHHH-TT--HHHHHHHHHHHHHHHHHIIIIIIS-HHHHHHHHHHH-HHHHHHHHHHHHHHHHHHHHHHHHHHHHHHHHHHHHHHHHHHHHHHHHHHHTTPPPPHHHHHHHHHHHHTTTSHHHHGGGTT-SS-TT-EEEEE-TTTS-EEEEE-----SS-PPPSSS-----GGGEEPPPP------------S-THHHHHTTS-S----HHHHHHHHHHHTPPPPGGGS-HHHHHHHHHHHHHHTS-S--EEEETTEEEE--S---PPTTSTT-SEEEE-TTT--EESSHHHHHHHHHH----S-SSEEEEEPPPPPTT-TT--BTTB-SS-EEEEEEETTTSHHHHHHHHHHHHTT-SS---SS--TTEEEEEEEEE-SS-EEEEEEEEEESS-TT-EEES-EEE-GGGTTSSHHHHHHHHHHHHHHHHT--BEE-SSPPHHHHHHHHHHHHHHHHHHHHH--S---HHHHHHHH-B-HHHHHHHHHHTT-EEEETTEEEE---HHHHHHHHHHHTTS------GGGB----TTGGGS--

Sequence (700 aa):
ETLSTKRFGPELKRFTHLPALNGVQSWACFVWAYVLLKIFEKGHSKMPPITAYWKPAVSNSIGPACGMQALKYISYPAQVLAKSSKMIPVMLVGTVLHGKSYSVVEYTCCSLISAGISLFALRSSTKVTSKLAHPNAPLGYFLCFVNLTLDGYTNAAQDEIHRKHEGGSALHMMCWMNFWCGLFYVPFLFGLTNTGRELLAFCIQYPEAGRDVLLFCLCGAVGQLFIFHTIRRFGSLINTLITTTRKFFNILLSVLWSGNPLLGQQWVAVAMSRHARSEPAVLDARREEGYGIGTRVSCEATVDGVHHPAEIVERKLDKAVDKRLDEWVPASRISGLHSVGSGEGLSRASTAPASDLLAGLTGDQKMTRRLKRQFAEMHHVGPGVEELPPLDQHAEKEHQEKTKVKNVQSIELGRYQMDTWYYSPYPEPHASCERLYICEYTLKYFRKRRTLLRHLAKTPLRAPPGDEIYRSPPPPASDPGRVGGAIASPPLSMYEVDGKKAKVYCQNLCLLSKLFLDHKTLYYDVDPFLFYVLCERDAHGSHVVGYFSKEKDSAEGNNLACILTLPAHQRKGYGRFLIAFSYELSKKEGRLGSPERPLSDLGAVSYRSYWMRAILEALRDHRSAMSIKDISEATAIRTDDVVKTLESLSLIKYWKGDHIISVTQKIIEEHMRSIANQKTIDIDVSRLHWTPYGKLDGRR

Foldseek 3Di:
DCQQPAQFDPVRDHDPLVLVLLLVLLVLLLVVLVVVCVVPPDDDAPAFPLVLQLLLLVLVSLLVVLLVVLCVQAPPLVSLLLLLLLLVLLQVLLCPPVVDDDDPLSVVLSCLLNVLSNQLSVPDDPVRVVSCPDPCNVSSSVSSVSSSNSVSVSQNSLVVSCVVRVRHDLSNSSNSSSVSNSVVCPCVCVPDPVSVVVLVVVCVVGVVSVVVSVVVSVVSSVVSSVLSVCCSPPGSSVSSVVVSVVSVVVVVVVCVVVVPDRDPVNVVSVVSNVVSVVPPVVPVVVPPDPDDQQHWWFFQDPVPRDTDTDGRNDDDPDPDDDPDPDDDGDPVRTDDDDDDDDDDDDDDDDDDPCPVVVVVPDDDDDQPPVVVVVVCVLAVDPDPLVPDDPVVSVVVVVVVVVWVDAQAQWEAEPPDIGGFDTHFPDDPPQSNANYWYAYQAQLDIDNDPVVNVVVVVPDPGQHHPADFQFWQDQDDPVCNPDDDAQHHVLIKIKGKDQCLVSVSSQLSVLRVVRRHDPDDDDRNPRNQKIKIFMFRQDPRHTGTQWIWIAGLDDPVQALTEDTDGPPVNPLVAVSLVRVLVSQLVLLLVQAAHDYDDDDDPVRVVSVLLNLLVLLLVQPLVDPDQDDLVNSCSSRSHDSSVNVVSCVVLVQWDDDPNDIGGRDDNVSSVVVCVVSVPRGHNHGDSVRRRDDRDPPPPPDD

pLDDT: mean 74.36, std 18.68, range [23.22, 98.12]

InterPro domains:
  IPR002717 Histone acetyltransferase domain, MYST-type [PF01853] (464-657)
  IPR002717 Histone acetyltransferase domain, MYST-type [PS51726] (403-692)
  IPR013657 HUT1 [PF08449] (43-272)
  IPR016181 Acyl-CoA N-acyltransferase [SSF55729] (404-693)
  IPR016197 Chromo-like domain superfamily [SSF54160] (292-404)
  IPR036388 Winged helix-like DNA-binding domain superfamily [G3DSA:1.10.10.10] (599-680)
  IPR040706 MYST, zinc finger domain [PF17772] (405-458)
  IPR050603 MYST family histone acetyltransferases [PTHR10615] (303-693)